Protein AF-A0A078AHK7-F1 (afdb_monomer)

Nearest PDB structures (foldseek):
  8b6l-assembly1_P  TM=5.952E-01  e=1.003E-20  Homo sapiens
  8gtd-assembly1_M  TM=7.020E-01  e=1.991E-01  Dinoroseobacter phage vB_DshS-R4C
  6o4p-assembly2_B  TM=3.119E-01  e=4.989E-03  Homo sapiens
  7yq3-assembly1_E  TM=3.701E-01  e=8.632E-02  Homo sapiens
  7yq5-assembly1_E  TM=2.733E-01  e=2.787E-02  Homo sapiens

Radius of gyration: 47.12 Å; Cα contacts (8 Å, |Δi|>4): 998; chains: 1; bounding box: 111×138×100 Å

Solvent-accessible surface area (backbone atoms only — not comparable to full-atom values): 37721 Å² total; per-residue (Å²): 117,70,72,59,56,56,49,52,53,51,50,53,52,50,55,53,54,62,74,57,66,72,75,64,83,36,43,44,74,68,54,48,52,53,53,44,48,52,25,49,49,54,38,50,54,50,61,72,49,88,62,87,51,56,60,63,45,45,42,46,42,25,31,15,50,52,36,26,45,75,71,74,41,72,73,73,43,69,61,55,43,58,40,46,58,62,49,51,76,62,44,84,79,58,84,79,50,33,57,50,52,34,26,52,43,50,42,32,57,71,49,65,40,76,66,51,76,80,41,46,61,52,55,50,50,51,46,70,36,94,68,46,62,87,50,57,61,33,32,42,28,40,47,50,42,38,73,47,13,63,76,62,77,43,82,59,40,68,69,33,52,52,47,30,50,56,51,47,54,54,48,40,74,74,36,47,40,66,79,67,48,21,29,45,41,100,87,68,46,76,55,45,72,36,61,53,25,54,43,46,50,59,60,42,63,76,34,78,90,41,38,70,58,51,51,61,25,48,57,51,51,58,72,60,41,44,76,46,72,47,98,79,80,78,57,54,30,38,42,56,69,77,90,57,86,77,55,92,97,59,73,61,61,56,56,59,44,34,53,47,51,68,75,29,67,86,74,50,50,71,69,49,50,48,7,36,38,50,41,22,53,53,42,37,76,66,41,90,43,36,59,53,29,27,45,17,51,50,35,32,61,73,43,48,87,49,77,30,80,42,73,64,70,71,58,63,44,49,63,86,42,95,65,52,57,46,36,32,40,34,17,21,48,66,60,45,71,41,85,82,84,85,51,80,46,42,35,43,28,49,72,89,48,97,56,76,71,40,80,46,68,65,49,73,40,80,92,68,28,34,36,39,35,50,66,86,67,57,63,64,42,48,33,36,40,34,42,31,46,84,87,44,76,44,78,44,76,34,32,32,16,31,48,66,37,68,50,38,42,29,35,41,72,40,71,56,87,66,83,68,98,70,66,84,42,76,39,49,63,85,53,49,59,71,87,67,52,75,75,45,26,64,67,24,23,44,34,37,36,35,39,56,33,35,71,73,31,72,92,46,65,64,79,41,37,33,41,37,39,33,42,65,97,52,65,85,83,54,52,39,77,32,69,38,44,77,36,83,91,78,67,26,28,43,27,66,40,50,49,56,83,66,48,76,37,58,44,48,50,22,40,34,33,41,40,38,38,41,95,46,32,71,52,69,45,76,44,62,38,43,61,38,54,35,49,39,92,75,42,50,89,67,39,57,79,74,79,51,51,52,89,76,47,81,72,78,82,79,81,77,82,74,79,78,82,73,75,80,76,64,67,60,59,64,50,52,54,51,50,52,53,50,50,55,51,48,51,51,53,50,48,40,57,72,68,58,57,66,65,88,74,58,44,74,53,45,51,52,32,54,53,49,53,52,50,53,52,49,52,52,52,45,39,70,74,73,44,56,68,68,65,51,52,51,54,49,58,69,45,40,65,57,49,51,53,39,46,51,52,31,56,64,71,49,70,78,66,60,64,70,61,55,52,55,66,67,60,60,82,79,73,89,127

InterPro domains:
  IPR008814 Dolichyl-diphosphooligosaccharide--protein glycosyltransferase subunit Swp1 [PTHR12640] (21-651)

Sequence (673 aa):
MSYFLQKFCIVSLLLGVSLFSLSNAHLSHQNKEALRQLANDQIKQVLSGSFTNLSRDVRVLAEASQALEILGKAGNNGNVCKGLNKVQQKLTQSSADPELLYHLAEINRIYSCDFLSTHSLAIQNYLSGNNAGTSVSELYFGHLLNTDSQKYGFTASEAYNKNVLSTLKKEVSKNFNNNNWAYKGADGKIEGVSVNSIRAVDLLSQQTEYLATLDASFLKLQKQAVTQATSDNEQQYYVLSSTARYQQDVYTNEDLNLAFVRLGQTFLKPEEKRGLRNYFLMRSKGASSAHQLLVSLRGLKTLSDVPNIEHDGEPRISLSSKSQQLKFNILDNFGTPFQGVKTIKVILEQIDEKQSPRDVPSKANADNNQVTVSLQEDKVGKFRVVVELDGLRYNKIITLVDRIQLNTVYWKITQSKTFPDALENSIIHPKQFPNDIKNAQDGNFLHVGVSALFQQSEGGNPQQIYLRLQKKGAADHLSYQAYAKLNVKTGLYHLTFDFTKGMEHLNGEYQVELHASDFRAQRNEVWDLGTLNVWFKQGLEEGNNLGLKDIYQPDKVIVHIFPEIQPERSLFLPLIGLSLITAVFGQYVLYLLGNKANLSKLTFTGTLFILTILLILLIFTAFWIEVKLIPTLWLLLFISPVVFLICQRGLIQADCTIPEYRAQIQGSKKRLE

Secondary structure (DSSP, 8-state):
-HHHHHHHHHHHHHHHHHHT-S--SS--HHHHHHHHHHHHHHHHHHHHS--SSHHHHHHHHHHHHHHHHHTT----HHHHHHHHHHHHHHHTT-TT-HHHHHHHHHHHHHH--THHHHHHHHHHHHHHSS---SSHHHHHHHHHHHHTGGGGT----HHHHHHHHHHHHHHHHHHEETTTTEEBPTTS-B-SS-HHHHHHHHHHHTSHHHHHHHHHHHHHHHTT-EEEEPTTSS-EEEEPPP-S-PPTTS--HHHHHHHHHHHTTTTS-HHHHHHHHHHHHHHHHT--SHHHHHHHHHHHHHTTTS-EEEEES-SEEETTSS--EEEEEEE-TTSSBPS----EEEEEEESSS-PPPEE--EEEETTTTEEEEE----S-EEEEEEEEETTEEEEEEEEEEB-EEEEEEEEEEES-SSPPSS--EEEETTPPPPS--TT-BTT-EEEEEEEEEESSSTT---SEEEEEEEETTS-TTSEEEEE-EEETTTTEEEEEEEHHHHSTT--EEEEEEEEEE-TTBSS-EEEEEEEEEEB-SS--TTB-TTS-BGGGSPPP-----PPP------THHHHHHHHHHHHHHHHHHHHHHHTT--GGG--HHHHHHHHHHHHHHHHHHHHHHT--HHHHHHHHHHHHHHHHHHHHHHHHS-----HHHHHHHHHGGG---

pLDDT: mean 79.76, std 13.99, range [34.81, 96.75]

Mean predicted aligned error: 16.73 Å

Organism: Stylonychia lemnae (NCBI:txid5949)

Foldseek 3Di:
DVVVVVVVVVVVVVVVVVVCVPVALFCPPVNLVVLLVLLVVLLVVLLVDPCPPVLVSLQQNLLSQLLCVLSPDRPDLPSNLVSVVSSLVVVVVPLQQLSSVLSVLSNCLRNVRCSVVVCVVSLQVNQVDLPCDQALNSLLSNLVCLVCVVSSVHHRRPNSPVSSVVSLVVQCVVFADLQQLFGQDPVRDTQGNWPSSLSSLVSLCVPPVCLVSNVNNLVVQQVQWDWDADPVRAAIATFRDTPGDDDPPTDDSLSVLLSSLQSCVPPDDLVNLSNSSSVLSVQCSVPPGSNSNSSSSSSQVSSQVRKDKDWDDDLEAEPPDPFQKIKIATAGNHRHRRPDFDDKWKWKDFPPDPDDIDTFDWDQDNVRSMIITGPPDQAWGWMWIWIATPNDTHTDIGTHAFAKDWAKKFKDKDLDPDADPDGDDMDGPQEADDPEPPDQEASIKMKMWTQMDGPRHPPDDFPWKKKWWAFPPADRVQIWIWTFDQDPVVRTTITMGHSHVTHVLQFHKIFIKMWTDHPRHPDIDIHGNGIYGHHYPVHPPQDDSRPDGVVPPPPDPPPDPDDPDDPDPDPVVVVVVVVVVVVVVVVVVVVCVVVCVPCVPQDPLNVVLVVLVVVLVVLVVVCVPDDDPVVSVVVCVVCVVVNVVSVVVNVVVPPVPPVVVVCVVVVPVPDDD

Structure (mmCIF, N/CA/C/O backbone):
data_AF-A0A078AHK7-F1
#
_entry.id   AF-A0A078AHK7-F1
#
loop_
_atom_site.group_PDB
_atom_site.id
_atom_site.type_symbol
_atom_site.label_atom_id
_atom_site.label_alt_id
_atom_site.label_comp_id
_atom_site.label_asym_id
_atom_site.label_entity_id
_atom_site.label_seq_id
_atom_site.pdbx_PDB_ins_code
_atom_site.Cartn_x
_atom_site.Cartn_y
_atom_site.Cartn_z
_atom_site.occupancy
_atom_site.B_iso_or_equiv
_atom_site.auth_seq_id
_atom_site.auth_comp_id
_atom_site.auth_asym_id
_atom_site.auth_atom_id
_atom_site.pdbx_PDB_model_num
ATOM 1 N N . MET A 1 1 ? 22.838 20.105 14.802 1.00 46.00 1 MET A N 1
ATOM 2 C CA . MET A 1 1 ? 22.229 18.917 15.446 1.00 46.00 1 MET A CA 1
ATOM 3 C C . MET A 1 1 ? 20.723 18.779 15.164 1.00 46.00 1 MET A C 1
ATOM 5 O O . MET A 1 1 ? 20.297 17.669 14.881 1.00 46.00 1 MET A O 1
ATOM 9 N N . SER A 1 2 ? 19.918 19.856 15.123 1.00 59.91 2 SER A N 1
ATOM 10 C CA . SER A 1 2 ? 18.466 19.762 14.824 1.00 59.91 2 SER A CA 1
ATOM 11 C C . SER A 1 2 ? 18.123 19.337 13.385 1.00 59.91 2 SER A C 1
ATOM 13 O O . SER A 1 2 ? 17.134 18.645 13.167 1.00 59.91 2 SER A O 1
ATOM 15 N N . TYR A 1 3 ? 18.981 19.651 12.410 1.00 45.44 3 TYR A N 1
ATOM 16 C CA . TYR A 1 3 ? 18.763 19.291 11.000 1.00 45.44 3 TYR A CA 1
ATOM 17 C C . TYR A 1 3 ? 18.887 17.778 10.723 1.00 45.44 3 TYR A C 1
ATOM 19 O O . TYR A 1 3 ? 18.282 17.254 9.790 1.00 45.44 3 TYR A O 1
ATOM 27 N N . PHE A 1 4 ? 19.652 17.060 11.554 1.00 50.12 4 PHE A N 1
ATOM 28 C CA . PHE A 1 4 ? 19.865 15.616 11.413 1.00 50.12 4 PHE A CA 1
ATOM 29 C C . PHE A 1 4 ? 18.685 14.816 11.994 1.00 50.12 4 PHE A C 1
ATOM 31 O O . PHE A 1 4 ? 18.219 13.866 11.373 1.00 50.12 4 PHE A O 1
ATOM 38 N N . LEU A 1 5 ? 18.126 15.268 13.124 1.00 50.78 5 LEU A N 1
ATOM 39 C CA . LEU A 1 5 ? 16.917 14.696 13.738 1.00 50.78 5 LEU A CA 1
ATOM 40 C C . LEU A 1 5 ? 15.669 14.880 12.862 1.00 50.78 5 LEU A C 1
ATOM 42 O O . LEU A 1 5 ? 14.859 13.964 12.741 1.00 50.78 5 LEU A O 1
ATOM 46 N N . GLN A 1 6 ? 15.542 16.022 12.179 1.00 45.38 6 GLN A N 1
ATOM 47 C CA . GLN A 1 6 ? 14.407 16.285 11.291 1.00 45.38 6 GLN A CA 1
ATOM 48 C C . GLN A 1 6 ? 14.418 15.376 10.050 1.00 45.38 6 GLN A C 1
ATOM 50 O O . GLN A 1 6 ? 13.373 14.863 9.653 1.00 45.38 6 GLN A O 1
ATOM 55 N N . LYS A 1 7 ? 15.600 15.092 9.482 1.00 50.16 7 LYS A N 1
ATOM 56 C CA . LYS A 1 7 ? 15.738 14.128 8.379 1.00 50.16 7 LYS A CA 1
ATOM 57 C C . LYS A 1 7 ? 15.530 12.682 8.832 1.00 50.16 7 LYS A C 1
ATOM 59 O O . LYS A 1 7 ? 14.938 11.911 8.084 1.00 50.16 7 LYS A O 1
ATOM 64 N N . PHE A 1 8 ? 15.927 12.326 10.054 1.00 50.53 8 PHE A N 1
ATOM 65 C CA . PHE A 1 8 ? 15.715 10.976 10.585 1.00 50.53 8 PHE A CA 1
ATOM 66 C C . PHE A 1 8 ? 14.227 10.668 10.833 1.00 50.53 8 PHE A C 1
ATOM 68 O O . PHE A 1 8 ? 13.763 9.578 10.497 1.00 50.53 8 PHE A O 1
ATOM 75 N N . CYS A 1 9 ? 13.447 11.643 11.320 1.00 40.38 9 CYS A N 1
ATOM 76 C CA . CYS A 1 9 ? 11.992 11.501 11.445 1.00 40.38 9 CYS A CA 1
ATOM 77 C C . CYS A 1 9 ? 11.296 11.389 10.082 1.00 40.38 9 CYS A C 1
ATOM 79 O O . CYS A 1 9 ? 10.408 10.558 9.935 1.00 40.38 9 CYS A O 1
ATOM 81 N N . ILE A 1 10 ? 11.720 12.163 9.074 1.00 43.72 10 ILE A N 1
ATOM 82 C CA . ILE A 1 10 ? 11.146 12.102 7.718 1.00 43.72 10 ILE A CA 1
ATOM 83 C C . ILE A 1 10 ? 11.473 10.764 7.038 1.00 43.72 10 ILE A C 1
ATOM 85 O O . ILE A 1 10 ? 10.600 10.173 6.412 1.00 43.72 10 ILE A O 1
ATOM 89 N N . VAL A 1 11 ? 12.691 10.242 7.210 1.00 35.97 11 VAL A N 1
ATOM 90 C CA . VAL A 1 11 ? 13.090 8.932 6.668 1.00 35.97 11 VAL A CA 1
ATOM 91 C C . VAL A 1 11 ? 12.373 7.783 7.387 1.00 35.97 11 VAL A C 1
ATOM 93 O O . VAL A 1 11 ? 11.955 6.838 6.727 1.00 35.97 11 VAL A O 1
ATOM 96 N N . SER A 1 12 ? 12.132 7.886 8.698 1.00 39.62 12 SER A N 1
ATOM 97 C CA . SER A 1 12 ? 11.345 6.893 9.453 1.00 39.62 12 SER A CA 1
ATOM 98 C C . SER A 1 12 ? 9.857 6.919 9.073 1.00 39.62 12 SER A C 1
ATOM 100 O O . SER A 1 12 ? 9.228 5.868 8.977 1.00 39.62 12 SER A O 1
ATOM 102 N N . LEU A 1 13 ? 9.301 8.104 8.786 1.00 36.59 13 LEU A N 1
ATOM 103 C CA . LEU A 1 13 ? 7.940 8.259 8.260 1.00 36.59 13 LEU A CA 1
ATOM 104 C C . LEU A 1 13 ? 7.820 7.716 6.829 1.00 36.59 13 LEU A C 1
ATOM 106 O O . LEU A 1 13 ? 6.851 7.031 6.520 1.00 36.59 13 LEU A O 1
ATOM 110 N N . LEU A 1 14 ? 8.814 7.958 5.970 1.00 35.06 14 LEU A N 1
ATOM 111 C CA . LEU A 1 14 ? 8.830 7.459 4.591 1.00 35.06 14 LEU A CA 1
ATOM 112 C C . LEU A 1 14 ? 9.060 5.941 4.511 1.00 35.06 14 LEU A C 1
ATOM 114 O O . LEU A 1 14 ? 8.435 5.287 3.681 1.00 35.06 14 LEU A O 1
ATOM 118 N N . LEU A 1 15 ? 9.888 5.369 5.394 1.00 35.84 15 LEU A N 1
ATOM 119 C CA . LEU A 1 15 ? 10.065 3.915 5.523 1.00 35.84 15 LEU A CA 1
ATOM 120 C C . LEU A 1 15 ? 8.837 3.230 6.139 1.00 35.84 15 LEU A C 1
ATOM 122 O O . LEU A 1 15 ? 8.511 2.109 5.759 1.00 35.84 15 LEU A O 1
ATOM 126 N N . GLY A 1 16 ? 8.120 3.910 7.040 1.00 36.78 16 GLY A N 1
ATOM 127 C CA . GLY A 1 16 ? 6.820 3.448 7.523 1.00 36.78 16 GLY A CA 1
ATOM 128 C C . GLY A 1 16 ? 5.789 3.400 6.395 1.00 36.78 16 GLY A C 1
ATOM 129 O O . GLY A 1 16 ? 5.141 2.381 6.199 1.00 36.78 16 GLY A O 1
ATOM 130 N N . VAL A 1 17 ? 5.680 4.463 5.595 1.00 39.03 17 VAL A N 1
ATOM 131 C CA . VAL A 1 17 ? 4.686 4.555 4.510 1.00 39.03 17 VAL A CA 1
ATOM 132 C C . VAL A 1 17 ? 4.982 3.589 3.352 1.00 39.03 17 VAL A C 1
ATOM 134 O O . VAL A 1 17 ? 4.042 3.041 2.775 1.00 39.03 17 VAL A O 1
ATOM 137 N N . SER A 1 18 ? 6.249 3.303 3.031 1.00 35.88 18 SER A N 1
ATOM 138 C CA . SER A 1 18 ? 6.583 2.368 1.945 1.00 35.88 18 SER A CA 1
ATOM 139 C C . SER A 1 18 ? 6.294 0.901 2.293 1.00 35.88 18 SER A C 1
ATOM 141 O O . SER A 1 18 ? 5.859 0.155 1.414 1.00 35.88 18 SER A O 1
ATOM 143 N N . LEU A 1 19 ? 6.415 0.498 3.566 1.00 37.03 19 LEU A N 1
ATOM 144 C CA . LEU A 1 19 ? 6.068 -0.856 4.030 1.00 37.03 19 LEU A CA 1
ATOM 145 C C . LEU A 1 19 ? 4.551 -1.125 4.090 1.00 37.03 19 LEU A C 1
ATOM 147 O O . LEU A 1 19 ? 4.145 -2.285 4.098 1.00 37.03 19 LEU A O 1
ATOM 151 N N . PHE A 1 20 ? 3.705 -0.088 4.065 1.00 43.78 20 PHE A N 1
ATOM 152 C CA . PHE A 1 20 ? 2.238 -0.226 4.051 1.00 43.78 20 PHE A CA 1
ATOM 153 C C . PHE A 1 20 ? 1.599 -0.066 2.659 1.00 43.78 20 PHE A C 1
ATOM 155 O O . PHE A 1 20 ? 0.372 -0.076 2.547 1.00 43.78 20 PHE A O 1
ATOM 162 N N . SER A 1 21 ? 2.402 0.055 1.597 1.00 36.19 21 SER A N 1
ATOM 163 C CA . SER A 1 21 ? 1.922 0.362 0.238 1.00 36.19 21 SER A CA 1
ATOM 164 C C . SER A 1 21 ? 1.277 -0.812 -0.518 1.00 36.19 21 SER A C 1
ATOM 166 O O . SER A 1 21 ? 0.655 -0.602 -1.555 1.00 36.19 21 SER A O 1
ATOM 168 N N . LEU A 1 22 ? 1.321 -2.033 0.021 1.00 45.00 22 LEU A N 1
ATOM 169 C CA . LEU A 1 22 ? 0.454 -3.123 -0.432 1.00 45.00 22 LEU A CA 1
ATOM 170 C C . LEU A 1 22 ? -0.768 -3.152 0.484 1.00 45.00 22 LEU A C 1
ATOM 172 O O . LEU A 1 22 ? -0.749 -3.711 1.584 1.00 45.00 22 LEU A O 1
ATOM 176 N N . SER A 1 23 ? -1.833 -2.476 0.054 1.00 51.78 23 SER A N 1
ATOM 177 C CA . SER A 1 23 ? -3.109 -2.389 0.759 1.00 51.78 23 SER A CA 1
ATOM 178 C C . SER A 1 23 ? -3.843 -3.735 0.729 1.00 51.78 23 SER A C 1
ATOM 180 O O . SER A 1 23 ? -4.924 -3.867 0.162 1.00 51.78 23 SER A O 1
ATOM 182 N N . ASN A 1 24 ? -3.280 -4.757 1.384 1.00 58.44 24 ASN A N 1
ATOM 183 C CA . ASN A 1 24 ? -3.967 -6.028 1.582 1.00 58.44 24 ASN A CA 1
ATOM 184 C C . ASN A 1 24 ? -5.318 -5.725 2.230 1.00 58.44 24 ASN A C 1
ATOM 186 O O . ASN A 1 24 ? -5.370 -5.067 3.277 1.00 58.44 24 ASN A O 1
ATOM 190 N N . ALA A 1 25 ? -6.388 -6.179 1.578 1.00 66.31 25 ALA A N 1
ATOM 191 C CA . ALA A 1 25 ? -7.777 -5.897 1.930 1.00 66.31 25 ALA A CA 1
ATOM 192 C C . ALA A 1 25 ? -8.294 -6.727 3.130 1.00 66.31 25 ALA A C 1
ATOM 194 O O . ALA A 1 25 ? -9.482 -6.713 3.441 1.00 66.31 25 ALA A O 1
ATOM 195 N N . HIS A 1 26 ? -7.386 -7.403 3.839 1.00 78.94 26 HIS A N 1
ATOM 196 C CA . HIS A 1 26 ? -7.606 -8.086 5.111 1.00 78.94 26 HIS A CA 1
ATOM 197 C C . HIS A 1 26 ? -6.414 -7.836 6.059 1.00 78.94 26 HIS A C 1
ATOM 199 O O . HIS A 1 26 ? -5.350 -7.343 5.657 1.00 78.94 26 HIS A O 1
ATOM 205 N N . LEU A 1 27 ? -6.567 -8.184 7.339 1.00 84.19 27 LEU A N 1
ATOM 206 C CA . LEU A 1 27 ? -5.464 -8.170 8.300 1.00 84.19 27 LEU A CA 1
ATOM 207 C C . LEU A 1 27 ? -4.539 -9.374 8.072 1.00 84.19 27 LEU A C 1
ATOM 209 O O . LEU A 1 27 ? -4.753 -10.443 8.644 1.00 84.19 27 LEU A O 1
ATOM 213 N N . SER A 1 28 ? -3.505 -9.188 7.243 1.00 83.31 28 SER A N 1
ATOM 214 C CA . SER A 1 28 ? -2.440 -10.182 7.039 1.00 83.31 28 SER A CA 1
ATOM 215 C C . SER A 1 28 ? -1.798 -10.610 8.365 1.00 83.31 28 SER A C 1
ATOM 217 O O . SER A 1 28 ? -1.856 -9.886 9.361 1.00 83.31 28 SER A O 1
ATOM 219 N N . HIS A 1 29 ? -1.129 -11.767 8.387 1.00 83.88 29 HIS A N 1
ATOM 220 C CA . HIS A 1 29 ? -0.442 -12.251 9.590 1.00 83.88 29 HIS A CA 1
ATOM 221 C C . HIS A 1 29 ? 0.537 -11.211 10.173 1.00 83.88 29 HIS A C 1
ATOM 223 O O . HIS A 1 29 ? 0.546 -10.979 11.381 1.00 83.88 29 HIS A O 1
ATOM 229 N N . GLN A 1 30 ? 1.312 -10.537 9.315 1.00 80.19 30 GLN A N 1
ATOM 230 C CA . GLN A 1 30 ? 2.226 -9.463 9.724 1.00 80.19 30 GLN A CA 1
ATOM 231 C C . GLN A 1 30 ? 1.477 -8.272 10.334 1.00 80.19 30 GLN A C 1
ATOM 233 O O . GLN A 1 30 ? 1.859 -7.794 11.400 1.00 80.19 30 GLN A O 1
ATOM 238 N N . ASN A 1 31 ? 0.372 -7.844 9.712 1.00 86.75 31 ASN A N 1
ATOM 239 C CA . ASN A 1 31 ? -0.456 -6.763 10.244 1.00 86.75 31 ASN A CA 1
ATOM 240 C C . ASN A 1 31 ? -1.034 -7.142 11.611 1.00 86.75 31 ASN A C 1
ATOM 242 O O . ASN A 1 31 ? -0.950 -6.356 12.547 1.00 86.75 31 ASN A O 1
ATOM 246 N N . LYS A 1 32 ? -1.559 -8.364 11.770 1.00 90.12 32 LYS A N 1
ATOM 247 C CA . LYS A 1 32 ? -2.063 -8.839 13.066 1.00 90.12 32 LYS A CA 1
ATOM 248 C C . LYS A 1 32 ? -0.989 -8.804 14.145 1.00 90.12 32 LYS A C 1
ATOM 250 O O . LYS A 1 32 ? -1.291 -8.395 15.260 1.00 90.12 32 LYS A O 1
ATOM 255 N N . GLU A 1 33 ? 0.241 -9.217 13.842 1.00 90.38 33 GLU A N 1
ATOM 256 C CA . GLU A 1 33 ? 1.323 -9.201 14.831 1.00 90.38 33 GLU A CA 1
ATOM 257 C C . GLU A 1 33 ? 1.751 -7.775 15.199 1.00 90.38 33 GLU A C 1
ATOM 259 O O . GLU A 1 33 ? 1.933 -7.495 16.381 1.00 90.38 33 GLU A O 1
ATOM 264 N N . ALA A 1 34 ? 1.795 -6.847 14.239 1.00 89.25 34 ALA A N 1
ATOM 265 C CA . ALA A 1 34 ? 2.030 -5.430 14.522 1.00 89.25 34 ALA A CA 1
ATOM 266 C C . ALA A 1 34 ? 0.927 -4.824 15.415 1.00 89.25 34 ALA A C 1
ATOM 268 O O . ALA A 1 34 ? 1.222 -4.123 16.382 1.00 89.25 34 ALA A O 1
ATOM 269 N N . LEU A 1 35 ? -0.345 -5.145 15.151 1.00 92.31 35 LEU A N 1
ATOM 270 C CA . LEU A 1 35 ? -1.471 -4.685 15.974 1.00 92.31 35 LEU A CA 1
ATOM 271 C C . LEU A 1 35 ? -1.477 -5.322 17.371 1.00 92.31 35 LEU A C 1
ATOM 273 O O . LEU A 1 35 ? -1.777 -4.650 18.358 1.00 92.31 35 LEU A O 1
ATOM 277 N N . ARG A 1 36 ? -1.096 -6.601 17.480 1.00 93.81 36 ARG A N 1
ATOM 278 C CA . ARG A 1 36 ? -0.884 -7.270 18.773 1.00 93.81 36 ARG A CA 1
ATOM 279 C C . ARG A 1 36 ? 0.238 -6.598 19.556 1.00 93.81 36 ARG A C 1
ATOM 281 O O . ARG A 1 36 ? 0.095 -6.391 20.757 1.00 93.81 36 ARG A O 1
ATOM 288 N N . GLN A 1 37 ? 1.337 -6.247 18.891 1.00 92.62 37 GLN A N 1
ATOM 289 C CA . GLN A 1 37 ? 2.452 -5.540 19.510 1.00 92.62 37 GLN A CA 1
ATOM 290 C C . GLN A 1 37 ? 2.010 -4.171 20.039 1.00 92.62 37 GLN A C 1
ATOM 292 O O . GLN A 1 37 ? 2.253 -3.878 21.206 1.00 92.62 37 GLN A O 1
ATOM 297 N N . LEU A 1 38 ? 1.265 -3.396 19.242 1.00 92.19 38 LEU A N 1
ATOM 298 C CA . LEU A 1 38 ? 0.685 -2.121 19.672 1.00 92.19 38 LEU A CA 1
ATOM 299 C C . LEU A 1 38 ? -0.179 -2.282 20.933 1.00 92.19 38 LEU A C 1
ATOM 301 O O . LEU A 1 38 ? 0.014 -1.556 21.907 1.00 92.19 38 LEU A O 1
ATOM 305 N N . ALA A 1 39 ? -1.101 -3.249 20.949 1.00 93.50 39 ALA A N 1
ATOM 306 C CA . ALA A 1 39 ? -1.953 -3.501 22.112 1.00 93.50 39 ALA A CA 1
ATOM 307 C C . ALA A 1 39 ? -1.142 -3.937 23.349 1.00 93.50 39 ALA A C 1
ATOM 309 O O . ALA A 1 39 ? -1.374 -3.443 24.453 1.00 93.50 39 ALA A O 1
ATOM 310 N N . ASN A 1 40 ? -0.144 -4.807 23.170 1.00 93.25 40 ASN A N 1
ATOM 311 C CA . ASN A 1 40 ? 0.763 -5.220 24.243 1.00 93.25 40 ASN A CA 1
ATOM 312 C C . ASN A 1 40 ? 1.574 -4.047 24.807 1.00 93.25 40 ASN A C 1
ATOM 314 O O . ASN A 1 40 ? 1.790 -3.981 26.017 1.00 93.25 40 ASN A O 1
ATOM 318 N N . ASP A 1 41 ? 2.025 -3.127 23.960 1.00 92.88 41 ASP A N 1
ATOM 319 C CA . ASP A 1 41 ? 2.806 -1.971 24.391 1.00 92.88 41 ASP A CA 1
ATOM 320 C C . ASP A 1 41 ? 1.942 -0.963 25.160 1.00 92.88 41 ASP A C 1
ATOM 322 O O . ASP A 1 41 ? 2.387 -0.458 26.191 1.00 92.88 41 ASP A O 1
ATOM 326 N N . GLN A 1 42 ? 0.676 -0.768 24.764 1.00 93.00 42 GLN A N 1
ATOM 327 C CA . GLN A 1 42 ? -0.299 0.004 25.551 1.00 93.00 42 GLN A CA 1
ATOM 328 C C . GLN A 1 42 ? -0.528 -0.622 26.938 1.00 93.00 42 GLN A C 1
ATOM 330 O O . GLN A 1 42 ? -0.499 0.082 27.948 1.00 93.00 42 GLN A O 1
ATOM 335 N N . ILE A 1 43 ? -0.678 -1.952 27.014 1.00 93.25 43 ILE A N 1
ATOM 336 C CA . ILE A 1 43 ? -0.792 -2.671 28.293 1.00 93.25 43 ILE A CA 1
ATOM 337 C C . ILE A 1 43 ? 0.462 -2.450 29.145 1.00 93.25 43 ILE A C 1
ATOM 339 O O . ILE A 1 43 ? 0.354 -2.051 30.302 1.00 93.25 43 ILE A O 1
ATOM 343 N N . LYS A 1 44 ? 1.663 -2.661 28.591 1.00 92.06 44 LYS A N 1
ATOM 344 C CA . LYS A 1 44 ? 2.927 -2.461 29.323 1.00 92.06 44 LYS A CA 1
ATOM 345 C C . LYS A 1 44 ? 3.070 -1.032 29.836 1.00 92.06 44 LYS A C 1
ATOM 347 O O . LYS A 1 44 ? 3.477 -0.850 30.981 1.00 92.06 44 LYS A O 1
ATOM 352 N N . GLN A 1 45 ? 2.722 -0.041 29.016 1.00 92.38 45 GLN A N 1
ATOM 353 C CA . GLN A 1 45 ? 2.777 1.368 29.390 1.00 92.38 45 GLN A CA 1
ATOM 354 C C . GLN A 1 45 ? 1.908 1.636 30.623 1.00 92.38 45 GLN A C 1
ATOM 356 O O . GLN A 1 45 ? 2.417 2.164 31.612 1.00 92.38 45 GLN A O 1
ATOM 361 N N . VAL A 1 46 ? 0.644 1.196 30.607 1.00 91.69 46 VAL A N 1
ATOM 362 C CA . VAL A 1 46 ? -0.271 1.337 31.751 1.00 91.69 46 VAL A CA 1
ATOM 363 C C . VAL A 1 46 ? 0.263 0.602 32.983 1.00 91.69 46 VAL A C 1
ATOM 365 O O . VAL A 1 46 ? 0.348 1.185 34.060 1.00 91.69 46 VAL A O 1
ATOM 368 N N . LEU A 1 47 ? 0.692 -0.655 32.829 1.00 90.88 47 LEU A N 1
ATOM 369 C CA . LEU A 1 47 ? 1.187 -1.480 33.938 1.00 90.88 47 LEU A CA 1
ATOM 370 C C . LEU A 1 47 ? 2.481 -0.949 34.579 1.00 90.88 47 LEU A C 1
ATOM 372 O O . LEU A 1 47 ? 2.735 -1.213 35.757 1.00 90.88 47 LEU A O 1
ATOM 376 N N . SER A 1 48 ? 3.304 -0.230 33.811 1.00 89.00 48 SER A N 1
ATOM 377 C CA . SER A 1 48 ? 4.526 0.425 34.297 1.00 89.00 48 SER A CA 1
ATOM 378 C C . SER A 1 48 ? 4.268 1.765 34.997 1.00 89.00 48 SER A C 1
ATOM 380 O O . SER A 1 48 ? 5.137 2.253 35.720 1.00 89.00 48 SER A O 1
ATOM 382 N N . GLY A 1 49 ? 3.086 2.354 34.795 1.00 87.62 49 GLY A N 1
ATOM 383 C CA . GLY A 1 49 ? 2.697 3.639 35.362 1.00 87.62 49 GLY A CA 1
ATOM 384 C C . GLY A 1 49 ? 2.286 3.574 36.836 1.00 87.62 49 GLY A C 1
ATOM 385 O O . GLY A 1 49 ? 2.186 2.517 37.459 1.00 87.62 49 GLY A O 1
ATOM 386 N N . SER A 1 50 ? 2.016 4.747 37.411 1.00 81.12 50 SER A N 1
ATOM 387 C CA . SER A 1 50 ? 1.597 4.916 38.811 1.00 81.12 50 SER A CA 1
ATOM 388 C C . SER A 1 50 ? 0.078 4.831 39.030 1.00 81.12 50 SER A C 1
ATOM 390 O O . SER A 1 50 ? -0.387 5.025 40.159 1.00 81.12 50 SER A O 1
ATOM 392 N N . PHE A 1 51 ? -0.700 4.529 37.983 1.00 84.44 51 PHE A N 1
ATOM 393 C CA . PHE A 1 51 ? -2.167 4.517 37.982 1.00 84.44 51 PHE A CA 1
ATOM 394 C C . PHE A 1 51 ? -2.774 5.805 38.566 1.00 84.44 51 PHE A C 1
ATOM 396 O O . PHE A 1 51 ? -3.500 5.758 39.565 1.00 84.44 51 PHE A O 1
ATOM 403 N N . THR A 1 52 ? -2.381 6.973 38.049 1.00 82.44 52 THR A N 1
ATOM 404 C CA . THR A 1 52 ? -2.846 8.281 38.556 1.00 82.44 52 THR A CA 1
ATOM 405 C C . THR A 1 52 ? -4.273 8.599 38.132 1.00 82.44 52 THR A C 1
ATOM 407 O O . THR A 1 52 ? -4.963 9.303 38.863 1.00 82.44 52 THR A O 1
ATOM 410 N N . ASN A 1 53 ? -4.739 8.057 37.003 1.00 88.75 53 ASN A N 1
ATOM 411 C CA . ASN A 1 53 ? -6.129 8.148 36.571 1.00 88.75 53 ASN A CA 1
ATOM 412 C C . ASN A 1 53 ? -6.692 6.735 36.397 1.00 88.75 53 ASN A C 1
ATOM 414 O O . ASN A 1 53 ? -6.684 6.169 35.306 1.00 88.75 53 ASN A O 1
ATOM 418 N N . LEU A 1 54 ? -7.179 6.182 37.508 1.00 89.00 54 LEU A N 1
ATOM 419 C CA . LEU A 1 54 ? -7.620 4.794 37.611 1.00 89.00 54 LEU A CA 1
ATOM 420 C C . LEU A 1 54 ? -8.627 4.395 36.524 1.00 89.00 54 LEU A C 1
ATOM 422 O O . LEU A 1 54 ? -8.444 3.365 35.883 1.00 89.00 54 LEU A O 1
ATOM 426 N N . SER A 1 55 ? -9.657 5.217 36.298 1.00 89.00 55 SER A N 1
ATOM 427 C CA . SER A 1 55 ? -10.702 4.947 35.301 1.00 89.00 55 SER A CA 1
ATOM 428 C C . SER A 1 55 ? -10.120 4.888 33.885 1.00 89.00 55 SER A C 1
ATOM 430 O O . SER A 1 55 ? -10.313 3.905 33.167 1.00 89.00 55 SER A O 1
ATOM 432 N N . ARG A 1 56 ? -9.294 5.877 33.511 1.00 90.88 56 ARG A N 1
ATOM 433 C CA . ARG A 1 56 ? -8.621 5.898 32.205 1.00 90.88 56 ARG A CA 1
ATOM 434 C C . ARG A 1 56 ? -7.687 4.703 32.018 1.00 90.88 56 ARG A C 1
ATOM 436 O O . ARG A 1 56 ? -7.704 4.083 30.958 1.00 90.88 56 ARG A O 1
ATOM 443 N N . ASP A 1 57 ? -6.870 4.402 33.019 1.00 91.94 57 ASP A N 1
ATOM 444 C CA . ASP A 1 57 ? -5.851 3.357 32.940 1.00 91.94 57 ASP A CA 1
ATOM 445 C C . ASP A 1 57 ? -6.492 1.967 32.830 1.00 91.94 57 ASP A C 1
ATOM 447 O O . ASP A 1 57 ? -6.107 1.169 31.974 1.00 91.94 57 ASP A O 1
ATOM 451 N N . VAL A 1 58 ? -7.531 1.696 33.629 1.00 91.94 58 VAL A N 1
ATOM 452 C CA . VAL A 1 58 ? -8.299 0.444 33.560 1.00 91.94 58 VAL A CA 1
ATOM 453 C C . VAL A 1 58 ? -9.043 0.322 32.230 1.00 91.94 58 VAL A C 1
ATOM 455 O O . VAL A 1 58 ? -9.035 -0.758 31.637 1.00 91.94 58 VAL A O 1
ATOM 458 N N . ARG A 1 59 ? -9.614 1.416 31.708 1.00 93.19 59 ARG A N 1
ATOM 459 C CA . ARG A 1 59 ? -10.229 1.427 30.375 1.00 93.19 59 ARG A CA 1
ATOM 460 C C . ARG A 1 59 ? -9.230 1.050 29.285 1.00 93.19 59 ARG A C 1
ATOM 462 O O . ARG A 1 59 ? -9.502 0.129 28.523 1.00 93.19 59 ARG A O 1
ATOM 469 N N . VAL A 1 60 ? -8.062 1.699 29.232 1.00 93.31 60 VAL A N 1
ATOM 470 C CA . VAL A 1 60 ? -7.022 1.383 28.230 1.00 93.31 60 VAL A CA 1
ATOM 471 C C . VAL A 1 60 ? -6.591 -0.082 28.336 1.00 93.31 60 VAL A C 1
ATOM 473 O O . VAL A 1 60 ? -6.440 -0.753 27.313 1.00 93.31 60 VAL A O 1
ATOM 476 N N . LEU A 1 61 ? -6.442 -0.599 29.560 1.00 93.31 61 LEU A N 1
ATOM 477 C CA . LEU A 1 61 ? -6.091 -1.998 29.804 1.00 93.31 61 LEU A CA 1
ATOM 478 C C . LEU A 1 61 ? -7.163 -2.957 29.260 1.00 93.31 61 LEU A C 1
ATOM 480 O O . LEU A 1 61 ? -6.828 -3.924 28.573 1.00 93.31 61 LEU A O 1
ATOM 484 N N . ALA A 1 62 ? -8.442 -2.683 29.533 1.00 94.06 62 ALA A N 1
ATOM 485 C CA . ALA A 1 62 ? -9.565 -3.478 29.045 1.00 94.06 62 ALA A CA 1
ATOM 486 C C . ALA A 1 62 ? -9.667 -3.431 27.516 1.00 94.06 62 ALA A C 1
ATOM 488 O O . ALA A 1 62 ? -9.801 -4.471 26.872 1.00 94.06 62 ALA A O 1
ATOM 489 N N . GLU A 1 63 ? -9.542 -2.244 26.921 1.00 94.69 63 GLU A N 1
ATOM 490 C CA . GLU A 1 63 ? -9.664 -2.057 25.477 1.00 94.69 63 GLU A CA 1
ATOM 491 C C . GLU A 1 63 ? -8.547 -2.759 24.702 1.00 94.69 63 GLU A C 1
ATOM 493 O O . GLU A 1 63 ? -8.813 -3.478 23.736 1.00 94.69 63 GLU A O 1
ATOM 498 N N . ALA A 1 64 ? -7.299 -2.613 25.158 1.00 94.25 64 ALA A N 1
ATOM 499 C CA . ALA A 1 64 ? -6.155 -3.293 24.559 1.00 94.25 64 ALA A CA 1
ATOM 500 C C . ALA A 1 64 ? -6.279 -4.820 24.684 1.00 94.25 64 ALA A C 1
ATOM 502 O O . ALA A 1 64 ? -5.942 -5.554 23.756 1.00 94.25 64 ALA A O 1
ATOM 503 N N . SER A 1 65 ? -6.816 -5.304 25.805 1.00 95.06 65 SER A N 1
ATOM 504 C CA . SER A 1 65 ? -7.014 -6.737 26.044 1.00 95.06 65 SER A CA 1
ATOM 505 C C . SER A 1 65 ? -8.104 -7.331 25.154 1.00 95.06 65 SER A C 1
ATOM 507 O O . SER A 1 65 ? -7.915 -8.403 24.585 1.00 95.06 65 SER A O 1
ATOM 509 N N . GLN A 1 66 ? -9.213 -6.619 24.958 1.00 94.94 66 GLN A N 1
ATOM 510 C CA . GLN A 1 66 ? -10.254 -7.037 24.016 1.00 94.94 66 GLN A CA 1
ATOM 511 C C . GLN A 1 66 ? -9.761 -7.001 22.565 1.00 94.94 66 GLN A C 1
ATOM 513 O O . GLN A 1 66 ? -10.107 -7.874 21.771 1.00 94.94 66 GLN A O 1
ATOM 518 N N . ALA A 1 67 ? -8.924 -6.022 22.203 1.00 95.06 67 ALA A N 1
ATOM 519 C CA . ALA A 1 67 ? -8.295 -5.987 20.885 1.00 95.06 67 ALA A CA 1
ATOM 520 C C . ALA A 1 67 ? -7.413 -7.229 20.653 1.00 95.06 67 ALA A C 1
ATOM 522 O O . ALA A 1 67 ? -7.495 -7.855 19.596 1.00 95.06 67 ALA A O 1
ATOM 523 N N . LEU A 1 68 ? -6.620 -7.626 21.655 1.00 94.38 68 LEU A N 1
ATOM 524 C CA . LEU A 1 68 ? -5.808 -8.847 21.631 1.00 94.38 68 LEU A CA 1
ATOM 525 C C . LEU A 1 68 ? -6.658 -10.120 21.478 1.00 94.38 68 LEU A C 1
ATOM 527 O O . LEU A 1 68 ? -6.343 -10.974 20.643 1.00 94.38 68 LEU A O 1
ATOM 531 N N . GLU A 1 69 ? -7.768 -10.210 22.212 1.00 94.38 69 GLU A N 1
ATOM 532 C CA . GLU A 1 69 ? -8.723 -11.315 22.099 1.00 94.38 69 GLU A CA 1
ATOM 533 C C . GLU A 1 69 ? -9.313 -11.420 20.684 1.00 94.38 69 GLU A C 1
ATOM 535 O O . GLU A 1 69 ? -9.295 -12.501 20.096 1.00 94.38 69 GLU A O 1
ATOM 540 N N . ILE A 1 70 ? -9.763 -10.304 20.090 1.00 94.31 70 ILE A N 1
ATOM 541 C CA . ILE A 1 70 ? -10.274 -10.289 18.705 1.00 94.31 70 ILE A CA 1
ATOM 542 C C . ILE A 1 70 ? -9.186 -10.726 17.714 1.00 94.31 70 ILE A C 1
ATOM 544 O O . ILE A 1 70 ? -9.470 -11.423 16.741 1.00 94.31 70 ILE A O 1
ATOM 548 N N . LEU A 1 71 ? -7.929 -10.361 17.968 1.00 92.75 71 LEU A N 1
ATOM 549 C CA . LEU A 1 71 ? -6.783 -10.783 17.162 1.00 92.75 71 LEU A CA 1
ATOM 550 C C . LEU A 1 71 ? -6.345 -12.235 17.436 1.00 92.75 71 LEU A C 1
ATOM 552 O O . LEU A 1 71 ? -5.368 -12.684 16.831 1.00 92.75 71 LEU A O 1
ATOM 556 N N . GLY A 1 72 ? -7.030 -12.982 18.308 1.00 89.19 72 GLY A N 1
ATOM 557 C CA . GLY A 1 72 ? -6.788 -14.405 18.562 1.00 89.19 72 GLY A CA 1
ATOM 558 C C . GLY A 1 72 ? -5.574 -14.713 19.445 1.00 89.19 72 GLY A C 1
ATOM 559 O O . GLY A 1 72 ? -4.998 -15.791 19.321 1.00 89.19 72 GLY A O 1
ATOM 560 N N . LYS A 1 73 ? -5.141 -13.783 20.305 1.00 80.94 73 LYS A N 1
ATOM 561 C CA . LYS A 1 73 ? -4.160 -14.051 21.373 1.00 80.94 73 LYS A CA 1
ATOM 562 C C . LYS A 1 73 ? -4.643 -13.391 22.661 1.00 80.94 73 LYS A C 1
ATOM 564 O O . LYS A 1 73 ? -4.647 -12.173 22.727 1.00 80.94 73 LYS A O 1
ATOM 569 N N . ALA A 1 74 ? -4.963 -14.149 23.706 1.00 70.81 74 ALA A N 1
ATOM 570 C CA . ALA A 1 74 ? -4.985 -13.566 25.048 1.00 70.81 74 ALA A CA 1
ATOM 571 C C . ALA A 1 74 ? -3.531 -13.233 25.447 1.00 70.81 74 ALA A C 1
ATOM 573 O O . ALA A 1 74 ? -2.626 -14.036 25.207 1.00 70.81 74 ALA A O 1
ATOM 574 N N . GLY A 1 75 ? -3.272 -12.027 25.962 1.00 65.62 75 GLY A N 1
ATOM 575 C CA . GLY A 1 75 ? -1.936 -11.627 26.428 1.00 65.62 75 GLY A CA 1
ATOM 576 C C . GLY A 1 75 ? -1.432 -12.485 27.602 1.00 65.62 75 GLY A C 1
ATOM 577 O O . GLY A 1 75 ? -2.121 -13.375 28.081 1.00 65.62 75 GLY A O 1
ATOM 578 N N . ASN A 1 76 ? -0.225 -12.220 28.113 1.00 73.62 76 ASN A N 1
ATOM 579 C CA . ASN A 1 76 ? 0.306 -12.949 29.274 1.00 73.62 76 ASN A CA 1
ATOM 580 C C . ASN A 1 76 ? -0.465 -12.590 30.565 1.00 73.62 76 ASN A C 1
ATOM 582 O O . ASN A 1 76 ? -0.208 -11.540 31.165 1.00 73.62 76 ASN A O 1
ATOM 586 N N . ASN A 1 77 ? -1.353 -13.490 31.009 1.00 77.12 77 ASN A N 1
ATOM 587 C CA . ASN A 1 77 ? -2.218 -13.331 32.187 1.00 77.12 77 ASN A CA 1
ATOM 588 C C . ASN A 1 77 ? -1.447 -12.879 33.442 1.00 77.12 77 ASN A C 1
ATOM 590 O O . ASN A 1 77 ? -1.925 -12.036 34.200 1.00 77.12 77 ASN A O 1
ATOM 594 N N . GLY A 1 78 ? -0.223 -13.381 33.651 1.00 82.62 78 GLY A N 1
ATOM 595 C CA . GLY A 1 78 ? 0.525 -13.164 34.892 1.00 82.62 78 GLY A CA 1
ATOM 596 C C . GLY A 1 78 ? 0.896 -11.702 35.161 1.00 82.62 78 GLY A C 1
ATOM 597 O O . GLY A 1 78 ? 0.847 -11.256 36.307 1.00 82.62 78 GLY A O 1
ATOM 598 N N . ASN A 1 79 ? 1.243 -10.933 34.126 1.00 85.00 79 ASN A N 1
ATOM 599 C CA . ASN A 1 79 ? 1.631 -9.528 34.298 1.00 85.00 79 ASN A CA 1
ATOM 600 C C . ASN A 1 79 ? 0.415 -8.620 34.490 1.00 85.00 79 ASN A C 1
ATOM 602 O O . ASN A 1 79 ? 0.456 -7.717 35.327 1.00 85.00 79 ASN A O 1
ATOM 606 N N . VAL A 1 80 ? -0.666 -8.885 33.751 1.00 88.12 80 VAL A N 1
ATOM 607 C CA . VAL A 1 80 ? -1.912 -8.117 33.853 1.00 88.12 80 VAL A CA 1
ATOM 608 C C . VAL A 1 80 ? -2.533 -8.299 35.236 1.00 88.12 80 VAL A C 1
ATOM 610 O O . VAL A 1 80 ? -2.793 -7.305 35.912 1.00 88.12 80 VAL A O 1
ATOM 613 N N . CYS A 1 81 ? -2.664 -9.540 35.720 1.00 89.00 81 CYS A N 1
ATOM 614 C CA . CYS A 1 81 ? -3.229 -9.795 37.048 1.00 89.00 81 CYS A CA 1
ATOM 615 C C . CYS A 1 81 ? -2.357 -9.215 38.180 1.00 89.00 81 CYS A C 1
ATOM 617 O O . CYS A 1 81 ? -2.881 -8.598 39.105 1.00 89.00 81 CYS A O 1
ATOM 619 N N . LYS A 1 82 ? -1.017 -9.307 38.095 1.00 86.69 82 LYS A N 1
ATOM 620 C CA . LYS A 1 82 ? -0.115 -8.650 39.069 1.00 86.69 82 LYS A CA 1
ATOM 621 C C . LYS A 1 82 ? -0.267 -7.128 39.077 1.00 86.69 82 LYS A C 1
ATOM 623 O O . LYS A 1 82 ? -0.202 -6.509 40.137 1.00 86.69 82 LYS A O 1
ATOM 628 N N . GLY A 1 83 ? -0.445 -6.524 37.904 1.00 84.44 83 GLY A N 1
ATOM 629 C CA . GLY A 1 83 ? -0.722 -5.098 37.764 1.00 84.44 83 GLY A CA 1
ATOM 630 C C . GLY A 1 83 ? -2.042 -4.687 38.410 1.00 84.44 83 GLY A C 1
ATOM 631 O O . GLY A 1 83 ? -2.083 -3.713 39.160 1.00 84.44 83 GLY A O 1
ATOM 632 N N . LEU A 1 84 ? -3.095 -5.478 38.190 1.00 83.50 84 LEU A N 1
ATOM 633 C CA . LEU A 1 84 ? -4.411 -5.260 38.790 1.00 83.50 84 LEU A CA 1
ATOM 634 C C . LEU A 1 84 ? -4.398 -5.344 40.321 1.00 83.50 84 LEU A C 1
ATOM 636 O O . LEU A 1 84 ? -5.118 -4.589 40.965 1.00 83.50 84 LEU A O 1
ATOM 640 N N . ASN A 1 85 ? -3.530 -6.154 40.931 1.00 82.31 85 ASN A N 1
ATOM 641 C CA . ASN A 1 85 ? -3.394 -6.171 42.395 1.00 82.31 85 ASN A CA 1
ATOM 642 C C . ASN A 1 85 ? -2.924 -4.816 42.965 1.00 82.31 85 ASN A C 1
ATOM 644 O O . ASN A 1 85 ? -3.268 -4.465 44.092 1.00 82.31 85 ASN A O 1
ATOM 648 N N . LYS A 1 86 ? -2.176 -4.009 42.193 1.00 81.00 86 LYS A N 1
ATOM 649 C CA . LYS A 1 86 ? -1.824 -2.631 42.593 1.00 81.00 86 LYS A CA 1
ATOM 650 C C . LYS A 1 86 ? -3.024 -1.686 42.491 1.00 81.00 86 LYS A C 1
ATOM 652 O O . LYS A 1 86 ? -3.177 -0.785 43.311 1.00 81.00 86 LYS A O 1
ATOM 657 N N . VAL A 1 87 ? -3.877 -1.907 41.492 1.00 78.75 87 VAL A N 1
ATOM 658 C CA . VAL A 1 87 ? -5.137 -1.178 41.276 1.00 78.75 87 VAL A CA 1
ATOM 659 C C . VAL A 1 87 ? -6.148 -1.508 42.381 1.00 78.75 87 VAL A C 1
ATOM 661 O O . VAL A 1 87 ? -6.821 -0.609 42.880 1.00 78.75 87 VAL A O 1
ATOM 664 N N . GLN A 1 88 ? -6.183 -2.760 42.845 1.00 77.06 88 GLN A N 1
ATOM 665 C CA . GLN A 1 88 ? -7.056 -3.230 43.923 1.00 77.06 88 GLN A CA 1
ATOM 666 C C . GLN A 1 88 ? -6.944 -2.390 45.201 1.00 77.06 88 GLN A C 1
ATOM 668 O O . GLN A 1 88 ? -7.960 -2.055 45.802 1.00 77.06 88 GLN A O 1
ATOM 673 N N . GLN A 1 89 ? -5.730 -1.991 45.589 1.00 73.94 89 GLN A N 1
ATOM 674 C CA . GLN A 1 89 ? -5.515 -1.162 46.781 1.00 73.94 89 GLN A CA 1
ATOM 675 C C . GLN A 1 89 ? -6.139 0.239 46.664 1.00 73.94 89 GLN A C 1
ATOM 677 O O . GLN A 1 89 ? -6.450 0.849 47.682 1.00 73.94 89 GLN A O 1
ATOM 682 N N . LYS A 1 90 ? -6.340 0.743 45.438 1.00 77.44 90 LYS A N 1
ATOM 683 C CA . LYS A 1 90 ? -6.981 2.040 45.165 1.00 77.44 90 LYS A CA 1
ATOM 684 C C . LYS A 1 90 ? -8.493 1.925 44.926 1.00 77.44 90 LYS A C 1
ATOM 686 O O . LYS A 1 90 ? -9.211 2.907 45.079 1.00 77.44 90 LYS A O 1
ATOM 691 N N . LEU A 1 91 ? -8.982 0.740 44.553 1.00 72.62 91 LEU A N 1
ATOM 692 C CA . LEU A 1 91 ? -10.387 0.487 44.208 1.00 72.62 91 LEU A CA 1
ATOM 693 C C . LEU A 1 91 ? -11.338 0.497 45.404 1.00 72.62 91 LEU A C 1
ATOM 695 O O . LEU A 1 91 ? -12.505 0.849 45.239 1.00 72.62 91 LEU A O 1
ATOM 699 N N . THR A 1 92 ? -10.847 0.191 46.606 1.00 66.31 92 THR A N 1
ATOM 700 C CA . THR A 1 92 ? -11.640 0.192 47.848 1.00 66.31 92 THR A CA 1
ATOM 701 C C . THR A 1 92 ? -12.289 1.547 48.169 1.00 66.31 92 THR A C 1
ATOM 703 O O . THR A 1 92 ? -13.185 1.598 49.006 1.00 66.31 92 THR A O 1
ATOM 706 N N . GLN A 1 93 ? -11.901 2.628 47.480 1.00 58.09 93 GLN A N 1
ATOM 707 C CA . GLN A 1 93 ? -12.447 3.981 47.644 1.00 58.09 93 GLN A CA 1
ATOM 708 C C . GLN A 1 93 ? -13.395 4.429 46.506 1.00 58.09 93 GLN A C 1
ATOM 710 O O . GLN A 1 93 ? -14.009 5.483 46.631 1.00 58.09 93 GLN A O 1
ATOM 715 N N . SER A 1 94 ? -13.545 3.660 45.414 1.00 60.12 94 SER A N 1
ATOM 716 C CA . SER A 1 94 ? -14.215 4.102 44.167 1.00 60.12 94 SER A CA 1
ATOM 717 C C . SER A 1 94 ? -15.357 3.178 43.684 1.00 60.12 94 SER A C 1
ATOM 719 O O . SER A 1 94 ? -15.621 3.078 42.486 1.00 60.12 94 SER A O 1
ATOM 721 N N . SER A 1 95 ? -16.045 2.487 44.597 1.00 61.75 95 SER A N 1
ATOM 722 C CA . SER A 1 95 ? -16.920 1.324 44.331 1.00 61.75 95 SER A CA 1
ATOM 723 C C . SER A 1 95 ? -18.233 1.565 43.554 1.00 61.75 95 SER A C 1
ATOM 725 O O . SER A 1 95 ? -19.024 0.631 43.432 1.00 61.75 95 SER A O 1
ATOM 727 N N . ALA A 1 96 ? -18.484 2.765 43.021 1.00 71.19 96 ALA A N 1
ATOM 728 C CA . ALA A 1 96 ? -19.778 3.130 42.427 1.00 71.19 96 ALA A CA 1
ATOM 729 C C . ALA A 1 96 ? -19.764 3.442 40.916 1.00 71.19 96 ALA A C 1
ATOM 731 O O . ALA A 1 96 ? -20.833 3.686 40.364 1.00 71.19 96 ALA A O 1
ATOM 732 N N . ASP A 1 97 ? -18.608 3.446 40.241 1.00 87.62 97 ASP A N 1
ATOM 733 C CA . ASP A 1 97 ? -18.539 3.774 38.805 1.00 87.62 97 ASP A CA 1
ATOM 734 C C . ASP A 1 97 ? -18.781 2.527 37.918 1.00 87.62 97 ASP A C 1
ATOM 736 O O . ASP A 1 97 ? -17.927 1.633 37.877 1.00 87.62 97 ASP A O 1
ATOM 740 N N . PRO A 1 98 ? -19.907 2.439 37.181 1.00 89.56 98 PRO A N 1
ATOM 741 C CA . PRO A 1 98 ? -20.198 1.301 36.311 1.00 89.56 98 PRO A CA 1
ATOM 742 C C . PRO A 1 98 ? -19.240 1.147 35.123 1.00 89.56 98 PRO A C 1
ATOM 744 O O . PRO A 1 98 ? -19.032 0.013 34.692 1.00 89.56 98 PRO A O 1
ATOM 747 N N . GLU A 1 99 ? -18.643 2.224 34.590 1.00 91.38 99 GLU A N 1
ATOM 748 C CA . GLU A 1 99 ? -17.654 2.127 33.497 1.00 91.38 99 GLU A CA 1
ATOM 749 C C . GLU A 1 99 ? -16.415 1.377 33.995 1.00 91.38 99 GLU A C 1
ATOM 751 O O . GLU A 1 99 ? -15.955 0.412 33.375 1.00 91.38 99 GLU A O 1
ATOM 756 N N . LEU A 1 100 ? -15.931 1.759 35.179 1.00 90.38 100 LEU A N 1
ATOM 757 C CA . LEU A 1 100 ? -14.816 1.099 35.847 1.00 90.38 100 LEU A CA 1
ATOM 758 C C . LEU A 1 100 ? -15.132 -0.371 36.167 1.00 90.38 100 LEU A C 1
ATOM 760 O O . LEU A 1 100 ? -14.313 -1.245 35.872 1.00 90.38 100 LEU A O 1
ATOM 764 N N . LEU A 1 101 ? -16.314 -0.661 36.726 1.00 90.06 101 LEU A N 1
ATOM 765 C CA . LEU A 1 101 ? -16.740 -2.033 37.038 1.00 90.06 101 LEU A CA 1
ATOM 766 C C . LEU A 1 101 ? -16.846 -2.905 35.780 1.00 90.06 101 LEU A C 1
ATOM 768 O O . LEU A 1 101 ? -16.370 -4.041 35.791 1.00 90.06 101 LEU A O 1
ATOM 772 N N . TYR A 1 102 ? -17.407 -2.376 34.690 1.00 92.62 102 TYR A N 1
ATOM 773 C CA . TYR A 1 102 ? -17.481 -3.068 33.403 1.00 92.62 102 TYR A CA 1
ATOM 774 C C . TYR A 1 102 ? -16.091 -3.405 32.855 1.00 92.62 102 TYR A C 1
ATOM 776 O O . TYR A 1 102 ? -15.823 -4.549 32.487 1.00 92.62 102 TYR A O 1
ATOM 784 N N . HIS A 1 103 ? -15.171 -2.438 32.839 1.00 93.00 103 HIS A N 1
ATOM 785 C CA . HIS A 1 103 ? -13.821 -2.675 32.333 1.00 93.00 103 HIS A CA 1
ATOM 786 C C . HIS A 1 103 ? -13.039 -3.682 33.186 1.00 93.00 103 HIS A C 1
ATOM 788 O O . HIS A 1 103 ? -12.345 -4.534 32.630 1.00 93.00 103 HIS A O 1
ATOM 794 N N . LEU A 1 104 ? -13.190 -3.651 34.514 1.00 90.62 104 LEU A N 1
ATOM 795 C CA . LEU A 1 104 ? -12.622 -4.675 35.398 1.00 90.62 104 LEU A CA 1
ATOM 796 C C . LEU A 1 104 ? -13.218 -6.058 35.125 1.00 90.62 104 LEU A C 1
ATOM 798 O O . LEU A 1 104 ? -12.471 -7.038 35.077 1.00 90.62 104 LEU A O 1
ATOM 802 N N . ALA A 1 105 ? -14.534 -6.137 34.909 1.00 90.88 105 ALA A N 1
ATOM 803 C CA . ALA A 1 105 ? -15.210 -7.385 34.577 1.00 90.88 105 ALA A CA 1
ATOM 804 C C . ALA A 1 105 ? -14.695 -7.985 33.259 1.00 90.88 105 ALA A C 1
ATOM 806 O O . ALA A 1 105 ? -14.400 -9.179 33.190 1.00 90.88 105 ALA A O 1
ATOM 807 N N . GLU A 1 106 ? -14.481 -7.148 32.244 1.00 93.06 106 GLU A N 1
ATOM 808 C CA . GLU A 1 106 ? -13.897 -7.551 30.964 1.00 93.06 106 GLU A CA 1
ATOM 809 C C . GLU A 1 106 ? -12.452 -8.045 31.089 1.00 93.06 106 GLU A C 1
ATOM 811 O O . GLU A 1 106 ? -12.108 -9.090 30.536 1.00 93.06 106 GLU A O 1
ATOM 816 N N . ILE A 1 107 ? -11.601 -7.351 31.850 1.00 91.81 107 ILE A N 1
ATOM 817 C CA . ILE A 1 107 ? -10.220 -7.807 32.081 1.00 91.81 107 ILE A CA 1
ATOM 818 C C . ILE A 1 107 ? -10.230 -9.168 32.788 1.00 91.81 107 ILE A C 1
ATOM 820 O O . ILE A 1 107 ? -9.489 -10.077 32.410 1.00 91.81 107 ILE A O 1
ATOM 824 N N . ASN A 1 108 ? -11.104 -9.340 33.780 1.00 90.25 108 ASN A N 1
ATOM 825 C CA . ASN A 1 108 ? -11.256 -10.608 34.478 1.00 90.25 108 ASN A CA 1
ATOM 826 C C . ASN A 1 108 ? -11.733 -11.733 33.559 1.00 90.25 108 ASN A C 1
ATOM 828 O O . ASN A 1 108 ? -11.214 -12.839 33.640 1.00 90.25 108 ASN A O 1
ATOM 832 N N . ARG A 1 109 ? -12.699 -11.458 32.678 1.00 91.31 109 ARG A N 1
ATOM 833 C CA . ARG A 1 109 ? -13.195 -12.428 31.695 1.00 91.31 109 ARG A CA 1
ATOM 834 C C . ARG A 1 109 ? -12.071 -12.940 30.797 1.00 91.31 109 ARG A C 1
ATOM 836 O O . ARG A 1 109 ? -12.017 -14.130 30.516 1.00 91.31 109 ARG A O 1
ATOM 843 N N . ILE A 1 110 ? -11.187 -12.043 30.359 1.00 92.44 110 ILE A N 1
ATOM 844 C CA . ILE A 1 110 ? -10.116 -12.362 29.406 1.00 92.44 110 ILE A CA 1
ATOM 845 C C . ILE A 1 110 ?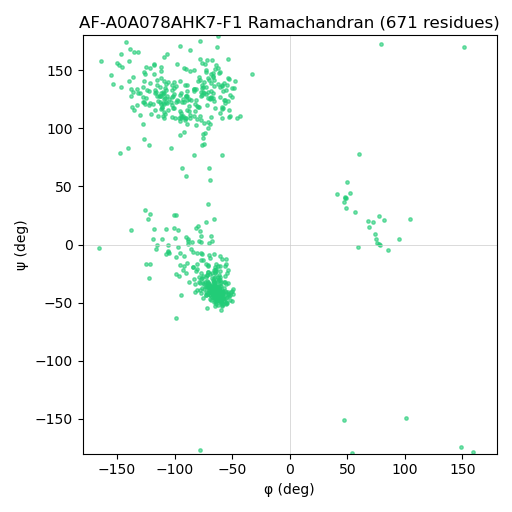 -8.955 -13.110 30.076 1.00 92.44 110 ILE A C 1
ATOM 847 O O . ILE A 1 110 ? -8.424 -14.049 29.489 1.00 92.44 110 ILE A O 1
ATOM 851 N N . TYR A 1 111 ? -8.547 -12.711 31.286 1.00 91.25 111 TYR A N 1
ATOM 852 C CA . TYR A 1 111 ? -7.343 -13.257 31.937 1.00 91.25 111 TYR A CA 1
ATOM 853 C C . TYR A 1 111 ? -7.612 -14.196 33.113 1.00 91.25 111 TYR A C 1
ATOM 855 O O . TYR A 1 111 ? -6.664 -14.788 33.633 1.00 91.25 111 TYR A O 1
ATOM 863 N N . SER A 1 112 ? -8.869 -14.312 33.543 1.00 89.44 112 SER A N 1
ATOM 864 C CA . SER A 1 112 ? -9.286 -15.086 34.717 1.00 89.44 112 SER A CA 1
ATOM 865 C C . SER A 1 112 ? -8.488 -14.724 35.974 1.00 89.44 112 SER A C 1
ATOM 867 O O . SER A 1 112 ? -8.015 -15.596 36.694 1.00 89.44 112 SER A O 1
ATOM 869 N N . CYS A 1 113 ? -8.286 -13.428 36.225 1.00 85.75 113 CYS A N 1
ATOM 870 C CA . CYS A 1 113 ? -7.617 -12.983 37.445 1.00 85.75 113 CYS A CA 1
ATOM 871 C C . CYS A 1 113 ? -8.485 -13.304 38.677 1.00 85.75 113 CYS A C 1
ATOM 873 O O . CYS A 1 113 ? -9.694 -13.137 38.639 1.00 85.75 113 CYS A O 1
ATOM 875 N N . ASP A 1 114 ? -7.899 -13.652 39.823 1.00 79.19 114 ASP A N 1
ATOM 876 C CA . ASP A 1 114 ? -8.684 -13.897 41.052 1.00 79.19 114 ASP A CA 1
ATOM 877 C C . ASP A 1 114 ? -9.306 -12.618 41.659 1.00 79.19 114 ASP A C 1
ATOM 879 O O . ASP A 1 114 ? -9.986 -12.663 42.684 1.00 79.19 114 ASP A O 1
ATOM 883 N N . PHE A 1 115 ? -9.110 -11.457 41.027 1.00 75.12 115 PHE A N 1
ATOM 884 C CA . PHE A 1 115 ? -9.518 -10.139 41.515 1.00 75.12 115 PHE A CA 1
ATOM 885 C C . PHE A 1 115 ? -11.042 -9.983 41.694 1.00 75.12 115 PHE A C 1
ATOM 887 O O . PHE A 1 115 ? -11.491 -9.369 42.671 1.00 75.12 115 PHE A O 1
ATOM 894 N N . LEU A 1 116 ? -11.858 -10.536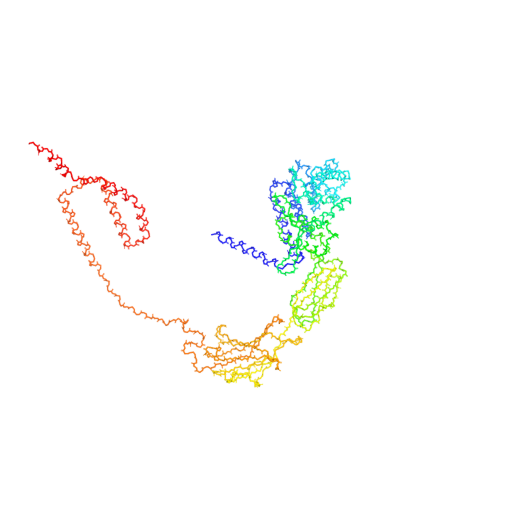 40.783 1.00 69.94 116 LEU A N 1
ATOM 895 C CA . LEU A 1 116 ? -13.316 -10.439 40.919 1.00 69.94 116 LEU A CA 1
ATOM 896 C C . LEU A 1 116 ? -13.870 -11.296 42.054 1.00 69.94 116 LEU A C 1
ATOM 898 O O . LEU A 1 116 ? -14.972 -11.006 42.502 1.00 69.94 116 LEU A O 1
ATOM 902 N N . SER A 1 117 ? -13.141 -12.283 42.586 1.00 69.50 117 SER A N 1
ATOM 903 C CA . SER A 1 117 ? -13.630 -13.033 43.754 1.00 69.50 117 SER A CA 1
ATOM 904 C C . SER A 1 117 ? -13.927 -12.091 44.931 1.00 69.50 117 SER A C 1
ATOM 906 O O . SER A 1 117 ? -14.955 -12.229 45.589 1.00 69.50 117 SER A O 1
ATOM 908 N N . THR A 1 118 ? -13.106 -11.048 45.107 1.00 67.00 118 THR A N 1
ATOM 909 C CA . THR A 1 118 ? -13.249 -10.041 46.170 1.00 67.00 118 THR A CA 1
ATOM 910 C C . THR A 1 118 ? -14.239 -8.913 45.829 1.00 67.00 118 THR A C 1
ATOM 912 O O . THR A 1 118 ? -14.728 -8.248 46.736 1.00 67.00 118 THR A O 1
ATOM 915 N N . HIS A 1 119 ? -14.561 -8.696 44.546 1.00 73.75 119 HIS A N 1
ATOM 916 C CA . HIS A 1 119 ? -15.435 -7.601 44.070 1.00 73.75 119 HIS A CA 1
ATOM 917 C C . HIS A 1 119 ? -16.751 -8.078 43.439 1.00 73.75 119 HIS A C 1
ATOM 919 O O . HIS A 1 119 ? -17.582 -7.260 43.047 1.00 73.75 119 HIS A O 1
ATOM 925 N N . SER A 1 120 ? -16.966 -9.390 43.380 1.00 75.06 120 SER A N 1
ATOM 926 C CA . SER A 1 120 ? -18.202 -10.040 42.941 1.00 75.06 120 SER A CA 1
ATOM 927 C C . SER A 1 120 ? -19.404 -9.487 43.696 1.00 75.06 120 SER A C 1
ATOM 929 O O . SER A 1 120 ? -20.396 -9.096 43.086 1.00 75.06 120 SER A O 1
ATOM 931 N N . LEU A 1 121 ? -19.254 -9.330 45.013 1.00 77.25 121 LEU A N 1
ATOM 932 C CA . LEU A 1 121 ? -20.256 -8.727 45.879 1.00 77.25 121 LEU A CA 1
ATOM 933 C C . LEU A 1 121 ? -20.518 -7.257 45.526 1.00 77.25 121 LEU A C 1
ATOM 935 O O . LEU A 1 121 ? -21.658 -6.826 45.587 1.00 77.25 121 LEU A O 1
ATOM 939 N N . ALA A 1 122 ? -19.509 -6.480 45.119 1.00 80.50 122 ALA A N 1
ATOM 940 C CA . ALA A 1 122 ? -19.703 -5.079 44.734 1.00 80.50 122 ALA A CA 1
ATOM 941 C C . ALA A 1 122 ? -20.491 -4.951 43.420 1.00 80.50 122 ALA A C 1
ATOM 943 O O . ALA A 1 122 ? -21.424 -4.155 43.348 1.00 80.50 122 ALA A O 1
ATOM 944 N N . ILE A 1 123 ? -20.169 -5.773 42.414 1.00 84.62 123 ILE A N 1
ATOM 945 C CA . ILE A 1 123 ? -20.916 -5.824 41.146 1.00 84.62 123 ILE A CA 1
ATOM 946 C C . ILE A 1 123 ? -22.341 -6.323 41.390 1.00 84.62 123 ILE A C 1
ATOM 948 O O . ILE A 1 123 ? -23.296 -5.729 40.897 1.00 84.62 123 ILE A O 1
ATOM 952 N N . GLN A 1 124 ? -22.504 -7.376 42.191 1.00 84.50 124 GLN A N 1
ATOM 953 C CA . GLN A 1 124 ? -23.819 -7.917 42.518 1.00 84.50 124 GLN A CA 1
ATOM 954 C C . GLN A 1 124 ? -24.650 -6.921 43.335 1.00 84.50 124 GLN A C 1
ATOM 956 O O . GLN A 1 124 ? -25.823 -6.730 43.032 1.00 84.50 124 GLN A O 1
ATOM 961 N N . ASN A 1 125 ? -24.044 -6.212 44.291 1.00 85.38 125 ASN A N 1
ATOM 962 C CA . ASN A 1 125 ? -24.699 -5.138 45.034 1.00 85.38 125 ASN A CA 1
ATOM 963 C C . ASN A 1 125 ? -25.124 -4.002 44.098 1.00 85.38 125 ASN A C 1
ATOM 965 O O . ASN A 1 125 ? -26.263 -3.551 44.188 1.00 85.38 125 ASN A O 1
ATOM 969 N N . TYR A 1 126 ? -24.259 -3.591 43.165 1.00 87.31 126 TYR A N 1
ATOM 970 C CA . TYR A 1 126 ? -24.578 -2.578 42.159 1.00 87.31 126 TYR A CA 1
ATOM 971 C C . TYR A 1 126 ? -25.767 -2.999 41.277 1.00 87.31 126 TYR A C 1
ATOM 973 O O . TYR A 1 126 ? -26.735 -2.251 41.160 1.00 87.31 126 TYR A O 1
ATOM 981 N N . LEU A 1 127 ? -25.749 -4.224 40.737 1.00 87.25 127 LEU A N 1
ATOM 982 C CA . LEU A 1 127 ? -26.832 -4.775 39.908 1.00 87.25 127 LEU A CA 1
ATOM 983 C C . LEU A 1 127 ? -28.110 -5.099 40.701 1.00 87.25 127 LEU A C 1
ATOM 985 O O . LEU A 1 127 ? -29.194 -5.172 40.127 1.00 87.25 127 LEU A O 1
ATOM 989 N N . SER A 1 128 ? -28.015 -5.324 42.012 1.00 85.94 128 SER A N 1
ATOM 990 C CA . SER A 1 128 ? -29.185 -5.514 42.883 1.00 85.94 128 SER A CA 1
ATOM 991 C C . SER A 1 128 ? -29.785 -4.189 43.367 1.00 85.94 128 SER A C 1
ATOM 993 O O . SER A 1 128 ? -30.937 -4.152 43.797 1.00 85.94 128 SER A O 1
ATOM 995 N N . GLY A 1 129 ? -29.017 -3.099 43.300 1.00 80.19 129 GLY A N 1
ATOM 996 C CA . GLY A 1 129 ? -29.444 -1.774 43.722 1.00 80.19 129 GLY A CA 1
ATOM 997 C C . GLY A 1 129 ? -30.451 -1.137 42.761 1.00 80.19 129 GLY A C 1
ATOM 998 O O . GLY A 1 129 ? -30.382 -1.298 41.545 1.00 80.19 129 GLY A O 1
ATOM 999 N N . ASN A 1 130 ? -31.354 -0.313 43.301 1.00 74.81 130 ASN A N 1
ATOM 1000 C CA . ASN A 1 130 ? -32.297 0.496 42.511 1.00 74.81 130 ASN A CA 1
ATOM 1001 C C . ASN A 1 130 ? -31.656 1.745 41.865 1.00 74.81 130 ASN A C 1
ATOM 1003 O O . ASN A 1 130 ? -32.363 2.570 41.289 1.00 74.81 130 ASN A O 1
ATOM 1007 N N . ASN A 1 131 ? -30.333 1.906 41.933 1.00 73.62 131 ASN A N 1
ATOM 1008 C CA . ASN A 1 131 ? -29.628 3.067 41.390 1.00 73.62 131 ASN A CA 1
ATOM 1009 C C . ASN A 1 131 ? -28.945 2.700 40.068 1.00 73.62 131 ASN A C 1
ATOM 1011 O O . ASN A 1 131 ? -27.750 2.425 40.036 1.00 73.62 131 ASN A O 1
ATOM 1015 N N . ALA A 1 132 ? -29.694 2.739 38.965 1.00 75.69 132 ALA A N 1
ATOM 1016 C CA . ALA A 1 132 ? -29.173 2.506 37.612 1.00 75.69 132 ALA A CA 1
ATOM 1017 C C . ALA A 1 132 ? -28.205 3.604 37.102 1.00 75.69 132 ALA A C 1
ATOM 1019 O O . ALA A 1 132 ? -27.758 3.550 35.961 1.00 75.69 132 ALA A O 1
ATOM 1020 N N . GLY A 1 133 ? -27.879 4.599 37.933 1.00 83.44 133 GLY A N 1
ATOM 1021 C CA . GLY A 1 133 ? -27.257 5.849 37.500 1.00 83.44 133 GLY A CA 1
ATOM 1022 C C . GLY A 1 133 ? -28.280 6.809 36.894 1.00 83.44 133 GLY A C 1
ATOM 1023 O O . GLY A 1 133 ? -29.455 6.476 36.726 1.00 83.44 133 GLY A O 1
ATOM 1024 N N . THR A 1 134 ? -27.847 8.031 36.606 1.00 84.44 134 THR A N 1
ATOM 1025 C CA . THR A 1 134 ? -28.702 9.069 35.996 1.00 84.44 134 THR A CA 1
ATOM 1026 C C . THR A 1 134 ? -28.143 9.572 34.672 1.00 84.44 134 THR A C 1
ATOM 1028 O O . THR A 1 134 ? -28.876 10.161 33.880 1.00 84.44 134 THR A O 1
ATOM 1031 N N . SER A 1 135 ? -26.867 9.310 34.388 1.00 87.69 135 SER A N 1
ATOM 1032 C CA . SER A 1 135 ? -26.253 9.636 33.105 1.00 87.69 135 SER A CA 1
ATOM 1033 C C . SER A 1 135 ? -26.379 8.487 32.099 1.00 87.69 135 SER A C 1
ATOM 1035 O O . SER A 1 135 ? -26.383 7.310 32.454 1.00 87.69 135 SER A O 1
ATOM 1037 N N . VAL A 1 136 ? -26.416 8.815 30.804 1.00 86.88 136 VAL A N 1
ATOM 1038 C CA . VAL A 1 136 ? -26.461 7.809 29.725 1.00 86.88 136 VAL A CA 1
ATOM 1039 C C . VAL A 1 136 ? -25.250 6.874 29.758 1.00 86.88 136 VAL A C 1
ATOM 1041 O O . VAL A 1 136 ? -25.385 5.689 29.469 1.00 86.88 136 VAL A O 1
ATOM 1044 N N . SER A 1 137 ? -24.074 7.384 30.126 1.00 87.31 137 SER A N 1
ATOM 1045 C CA . SER A 1 137 ? -22.860 6.578 30.288 1.00 87.31 137 SER A CA 1
ATOM 1046 C C . SER A 1 137 ? -23.013 5.518 31.371 1.00 87.31 137 SER A C 1
ATOM 1048 O O . SER A 1 137 ? -22.700 4.356 31.123 1.00 87.31 137 SER A O 1
ATOM 1050 N N . GLU A 1 138 ? -23.530 5.902 32.541 1.00 90.50 138 GLU A N 1
ATOM 1051 C CA . GLU A 1 138 ? -23.768 4.961 33.638 1.00 90.50 138 GLU A CA 1
ATOM 1052 C C . GLU A 1 138 ? -24.789 3.898 33.239 1.00 90.50 138 GLU A C 1
ATOM 1054 O O . GLU A 1 138 ? -24.535 2.710 33.420 1.00 90.50 138 GLU A O 1
ATOM 1059 N N . LEU A 1 139 ? -25.891 4.320 32.610 1.00 92.00 139 LEU A N 1
ATOM 1060 C CA . LEU A 1 139 ? -26.924 3.418 32.101 1.00 92.00 139 LEU A CA 1
ATOM 1061 C C . LEU A 1 139 ? -26.358 2.439 31.064 1.00 92.00 139 LEU A C 1
ATOM 1063 O O . LEU A 1 139 ? -26.684 1.256 31.097 1.00 92.00 139 LEU A O 1
ATOM 1067 N N . TYR A 1 140 ? -25.494 2.912 30.161 1.00 91.88 140 TYR A N 1
ATOM 1068 C CA . TYR A 1 140 ? -24.874 2.098 29.115 1.00 91.88 140 TYR A CA 1
ATOM 1069 C C . TYR A 1 140 ? -23.945 1.029 29.681 1.00 91.88 140 TYR A C 1
ATOM 1071 O O . TYR A 1 140 ? -24.112 -0.154 29.384 1.00 91.88 140 TYR A O 1
ATOM 1079 N N . PHE A 1 141 ? -22.988 1.415 30.524 1.00 92.50 141 PHE A N 1
ATOM 1080 C CA . PHE A 1 141 ? -22.059 0.447 31.105 1.00 92.50 141 PHE A CA 1
ATOM 1081 C C . PHE A 1 141 ? -22.731 -0.465 32.127 1.00 92.50 141 PHE A C 1
ATOM 1083 O O . PHE A 1 141 ? -22.427 -1.654 32.159 1.00 92.50 141 PHE A O 1
ATOM 1090 N N . GLY A 1 142 ? -23.694 0.048 32.895 1.00 92.50 142 GLY A N 1
ATOM 1091 C CA . GLY A 1 142 ? -24.524 -0.761 33.782 1.00 92.50 142 GLY A CA 1
ATOM 1092 C C . GLY A 1 142 ? -25.338 -1.803 33.014 1.00 92.50 142 GLY A C 1
ATOM 1093 O O . GLY A 1 142 ? -25.383 -2.971 33.402 1.00 92.50 142 GLY A O 1
ATOM 1094 N N . HIS A 1 143 ? -25.923 -1.418 31.879 1.00 92.81 143 HIS A N 1
ATOM 1095 C CA . HIS A 1 143 ? -26.621 -2.342 30.992 1.00 92.81 143 HIS A CA 1
ATOM 1096 C C . HIS A 1 143 ? -25.691 -3.408 30.398 1.00 92.81 143 HIS A C 1
ATOM 1098 O O . HIS A 1 143 ? -26.049 -4.586 30.416 1.00 92.81 143 HIS A O 1
ATOM 1104 N N . LEU A 1 144 ? -24.505 -3.032 29.901 1.00 92.69 144 LEU A N 1
ATOM 1105 C CA . LEU A 1 144 ? -23.523 -3.999 29.395 1.00 92.69 144 LEU A CA 1
ATOM 1106 C C . LEU A 1 144 ? -23.088 -4.974 30.491 1.00 92.69 144 LEU A C 1
ATOM 1108 O O . LEU A 1 144 ? -23.102 -6.181 30.275 1.00 92.69 144 LEU A O 1
ATOM 1112 N N . LEU A 1 145 ? -22.777 -4.463 31.684 1.00 92.00 145 LEU A N 1
ATOM 1113 C CA . LEU A 1 145 ? -22.397 -5.271 32.842 1.00 92.00 145 LEU A CA 1
ATOM 1114 C C . LEU A 1 145 ? -23.496 -6.272 33.232 1.00 92.00 145 LEU A C 1
ATOM 1116 O O . LEU A 1 145 ? -23.197 -7.417 33.564 1.00 92.00 145 LEU A O 1
ATOM 1120 N N . ASN A 1 146 ? -24.766 -5.861 33.163 1.00 93.19 146 ASN A N 1
ATOM 1121 C CA . ASN A 1 146 ? -25.907 -6.724 33.458 1.00 93.19 146 ASN A CA 1
ATOM 1122 C C . ASN A 1 146 ? -26.160 -7.768 32.359 1.00 93.19 146 ASN A C 1
ATOM 1124 O O . ASN A 1 146 ? -26.405 -8.936 32.658 1.00 93.19 146 ASN A O 1
ATOM 1128 N N . THR A 1 147 ? -26.094 -7.362 31.092 1.00 91.06 147 THR A N 1
ATOM 1129 C CA . THR A 1 147 ? -26.372 -8.228 29.934 1.00 91.06 147 THR A CA 1
ATOM 1130 C C . THR A 1 147 ? -25.283 -9.280 29.751 1.00 91.06 147 THR A C 1
ATOM 1132 O O . THR A 1 147 ? -25.580 -10.445 29.499 1.00 91.06 147 THR A O 1
ATOM 1135 N N . ASP A 1 148 ? -24.025 -8.898 29.974 1.00 91.94 148 ASP A N 1
ATOM 1136 C CA . ASP A 1 148 ? -22.874 -9.796 29.908 1.00 91.94 148 ASP A CA 1
ATOM 1137 C C . ASP A 1 148 ? -22.545 -10.460 31.259 1.00 91.94 148 ASP A C 1
ATOM 1139 O O . ASP A 1 148 ? -21.567 -11.199 31.360 1.00 91.94 148 ASP A O 1
ATOM 1143 N N . SER A 1 149 ? -23.383 -10.274 32.287 1.00 90.19 149 SER A N 1
ATOM 1144 C CA . SER A 1 149 ? -23.179 -10.794 33.652 1.00 90.19 149 SER A CA 1
ATOM 1145 C C . SER A 1 149 ? -22.822 -12.281 33.699 1.00 90.19 149 SER A C 1
ATOM 1147 O O . SER A 1 149 ? -21.888 -12.662 34.402 1.00 90.19 149 SER A O 1
ATOM 1149 N N . GLN A 1 150 ? -23.486 -13.116 32.894 1.00 89.44 150 GLN A N 1
ATOM 1150 C CA . GLN A 1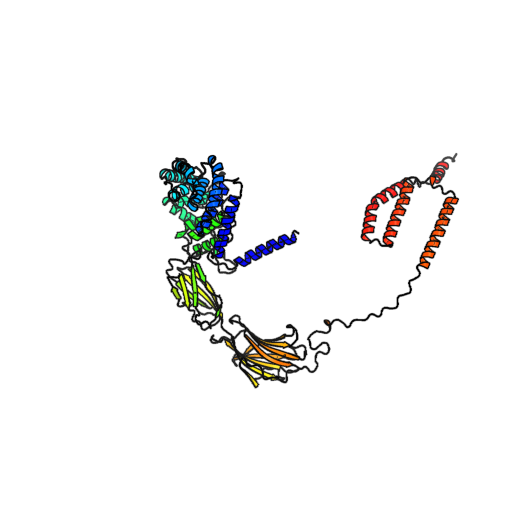 150 ? -23.202 -14.552 32.817 1.00 89.44 150 GLN A CA 1
ATOM 1151 C C . GLN A 1 150 ? -21.771 -14.843 32.348 1.00 89.44 150 GLN A C 1
ATOM 1153 O O . GLN A 1 150 ? -21.126 -15.745 32.881 1.00 89.44 150 GLN A O 1
ATOM 1158 N N . LYS A 1 151 ? -21.238 -14.053 31.402 1.00 90.12 151 LYS A N 1
ATOM 1159 C CA . LYS A 1 151 ? -19.845 -14.175 30.929 1.00 90.12 151 LYS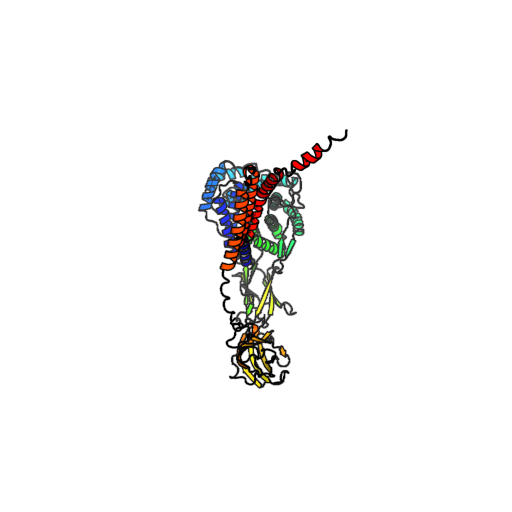 A CA 1
ATOM 1160 C C . LYS A 1 151 ? -18.841 -13.846 32.033 1.00 90.12 151 LYS A C 1
ATOM 1162 O O . LYS A 1 151 ? -17.697 -14.288 31.968 1.00 90.12 151 LYS A O 1
ATOM 1167 N N . TYR A 1 152 ? -19.265 -13.069 33.026 1.00 88.06 152 TYR A N 1
ATOM 1168 C CA . TYR A 1 152 ? -18.462 -12.667 34.177 1.00 88.06 152 TYR A CA 1
ATOM 1169 C C . TYR A 1 152 ? -18.702 -13.538 35.421 1.00 88.06 152 TYR A C 1
ATOM 1171 O O . TYR A 1 152 ? -18.038 -13.330 36.434 1.00 88.06 152 TYR A O 1
ATOM 1179 N N . GLY A 1 153 ? -19.620 -14.511 35.360 1.00 86.75 153 GLY A N 1
ATOM 1180 C CA . GLY A 1 153 ? -19.980 -15.366 36.497 1.00 86.75 153 GLY A CA 1
ATOM 1181 C C . GLY A 1 153 ? -20.990 -14.744 37.471 1.00 86.75 153 GLY A C 1
ATOM 1182 O O . GLY A 1 153 ? -21.075 -15.176 38.618 1.00 86.75 153 GLY A O 1
ATOM 1183 N N . PHE A 1 154 ? -21.756 -13.740 37.038 1.00 87.31 154 PHE A N 1
ATOM 1184 C CA . PHE A 1 154 ? -22.802 -13.085 37.829 1.00 87.31 154 PHE A CA 1
ATOM 1185 C C . PHE A 1 154 ? -24.205 -13.423 37.311 1.00 87.31 154 PHE A C 1
ATOM 1187 O O . PHE A 1 154 ? -24.390 -13.848 36.172 1.00 87.31 154 PHE A O 1
ATOM 1194 N N . THR A 1 155 ? -25.214 -13.212 38.159 1.00 89.19 155 THR A N 1
ATOM 1195 C CA . THR A 1 155 ? -26.624 -13.350 37.766 1.00 89.19 155 THR A CA 1
ATOM 1196 C C . THR A 1 155 ? -27.147 -12.015 37.246 1.00 89.19 155 THR A C 1
ATOM 1198 O O . THR A 1 155 ? -27.020 -11.000 37.932 1.00 89.19 155 THR A O 1
ATOM 1201 N N . ALA A 1 156 ? -27.750 -12.015 36.057 1.00 90.88 156 ALA A N 1
ATOM 1202 C CA . ALA A 1 156 ? -28.420 -10.838 35.515 1.00 90.88 156 ALA A CA 1
ATOM 1203 C C . ALA A 1 156 ? -29.602 -10.425 36.408 1.00 90.88 156 ALA A C 1
ATOM 1205 O O . ALA A 1 156 ? -30.388 -11.262 36.850 1.00 90.88 156 ALA A O 1
ATOM 1206 N N . SER A 1 157 ? -29.760 -9.125 36.635 1.00 93.44 157 SER A N 1
ATOM 1207 C CA . SER A 1 157 ? -30.877 -8.538 37.373 1.00 93.44 157 SER A CA 1
ATOM 1208 C C . SER A 1 157 ? -31.915 -7.990 36.395 1.00 93.44 157 SER A C 1
ATOM 1210 O O . SER A 1 157 ? -31.698 -6.981 35.715 1.00 93.44 157 SER A O 1
ATOM 1212 N N . GLU A 1 158 ? -33.070 -8.654 36.309 1.00 91.19 158 GLU A N 1
ATOM 1213 C CA . GLU A 1 158 ? -34.189 -8.189 35.479 1.00 91.19 158 GLU A CA 1
ATOM 1214 C C . GLU A 1 158 ? -34.751 -6.856 36.002 1.00 91.19 158 GLU A C 1
ATOM 1216 O O . GLU A 1 158 ? -35.086 -5.967 35.218 1.00 91.19 158 GLU A O 1
ATOM 1221 N N . ALA A 1 159 ? -34.798 -6.690 37.330 1.00 90.38 159 ALA A N 1
ATOM 1222 C CA . ALA A 1 159 ? -35.240 -5.459 37.982 1.00 90.38 159 ALA A CA 1
ATOM 1223 C C . ALA A 1 159 ? -34.339 -4.269 37.616 1.00 90.38 159 ALA A C 1
ATOM 1225 O O . ALA A 1 159 ? -34.840 -3.204 37.252 1.00 90.38 159 ALA A O 1
ATOM 1226 N N . TYR A 1 160 ? -33.018 -4.470 37.628 1.00 90.88 160 TYR A N 1
ATOM 1227 C CA . TYR A 1 160 ? -32.062 -3.449 37.208 1.00 90.88 160 TYR A CA 1
ATOM 1228 C C . TYR A 1 160 ? -32.221 -3.101 35.731 1.00 90.88 160 TYR A C 1
ATOM 1230 O O . TYR A 1 160 ? -32.294 -1.924 35.394 1.00 90.88 160 TYR A O 1
ATOM 1238 N N . ASN A 1 161 ? -32.370 -4.098 34.849 1.00 89.62 161 ASN A N 1
ATOM 1239 C CA . ASN A 1 161 ? -32.586 -3.833 33.426 1.00 89.62 161 ASN A CA 1
ATOM 1240 C C . ASN A 1 161 ? -33.869 -3.019 33.185 1.00 89.62 161 ASN A C 1
ATOM 1242 O O . ASN A 1 161 ? -33.854 -2.047 32.434 1.00 89.62 161 ASN A O 1
ATOM 1246 N N . LYS A 1 162 ? -34.970 -3.360 33.870 1.00 89.69 162 LYS A N 1
ATOM 1247 C CA . LYS A 1 162 ? -36.218 -2.577 33.814 1.00 89.69 162 LYS A CA 1
ATOM 1248 C C . LYS A 1 162 ? -35.997 -1.133 34.266 1.00 89.69 162 LYS A C 1
ATOM 1250 O O . LYS A 1 162 ? -36.478 -0.212 33.607 1.00 89.69 162 LYS A O 1
ATOM 1255 N N . ASN A 1 163 ? -35.240 -0.930 35.343 1.00 89.94 163 ASN A N 1
ATOM 1256 C CA . ASN A 1 163 ? -34.924 0.399 35.855 1.00 89.94 163 ASN A CA 1
ATOM 1257 C C . ASN A 1 163 ? -34.052 1.210 34.881 1.00 89.94 163 ASN A C 1
ATOM 1259 O O . ASN A 1 163 ? -34.381 2.362 34.583 1.00 89.94 163 ASN A O 1
ATOM 1263 N N . VAL A 1 164 ? -33.005 0.595 34.315 1.00 89.06 164 VAL A N 1
ATOM 1264 C CA . VAL A 1 164 ? -32.162 1.194 33.269 1.00 89.06 164 VAL A CA 1
ATOM 1265 C C . VAL A 1 164 ? -33.021 1.641 32.096 1.00 89.06 164 VAL A C 1
ATOM 1267 O O . VAL A 1 164 ? -32.935 2.794 31.688 1.00 89.06 164 VAL A O 1
ATOM 1270 N N . LEU A 1 165 ? -33.896 0.768 31.589 1.00 86.81 165 LEU A N 1
ATOM 1271 C CA . LEU A 1 165 ? -34.768 1.093 30.465 1.00 86.81 165 LEU A CA 1
ATOM 1272 C C . LEU A 1 165 ? -35.736 2.226 30.809 1.00 86.81 165 LEU A C 1
ATOM 1274 O O . LEU A 1 165 ? -35.871 3.161 30.026 1.00 86.81 165 LEU A O 1
ATOM 1278 N N . SER A 1 166 ? -36.369 2.209 31.986 1.00 88.88 166 SER A N 1
ATOM 1279 C CA . SER A 1 166 ? -37.260 3.304 32.394 1.00 88.88 166 SER A CA 1
ATOM 1280 C C . SER A 1 166 ? -36.529 4.645 32.526 1.00 88.88 166 SER A C 1
ATOM 1282 O O . SER A 1 166 ? -37.046 5.678 32.093 1.00 88.88 166 SER A O 1
ATOM 1284 N N . THR A 1 167 ? -35.302 4.628 33.054 1.00 89.94 167 THR A N 1
ATOM 1285 C CA . THR A 1 167 ? -34.475 5.826 33.232 1.00 89.94 167 THR A CA 1
ATOM 1286 C C . THR A 1 167 ? -33.967 6.327 31.886 1.00 89.94 167 THR A C 1
ATOM 1288 O O . THR A 1 167 ? -34.056 7.519 31.603 1.00 89.94 167 THR A O 1
ATOM 1291 N N . LEU A 1 168 ? -33.538 5.419 31.006 1.00 86.94 168 LEU A N 1
ATOM 1292 C CA . LEU A 1 168 ? -33.134 5.732 29.641 1.00 86.94 168 LEU A CA 1
ATOM 1293 C C . LEU A 1 168 ? -34.284 6.358 28.856 1.00 86.94 168 LEU A C 1
ATOM 1295 O O . LEU A 1 168 ? -34.080 7.394 28.237 1.00 86.94 168 LEU A O 1
ATOM 1299 N N . LYS A 1 169 ? -35.499 5.792 28.906 1.00 86.75 169 LYS A N 1
ATOM 1300 C CA . LYS A 1 169 ? -36.677 6.382 28.247 1.00 86.75 169 LYS A CA 1
ATOM 1301 C C . LYS A 1 169 ? -36.909 7.816 28.714 1.00 86.75 169 LYS A C 1
ATOM 1303 O O . LYS A 1 169 ? -37.108 8.712 27.892 1.00 86.75 169 LYS A O 1
ATOM 1308 N N . LYS A 1 170 ? -36.844 8.043 30.030 1.00 87.69 170 LYS A N 1
ATOM 1309 C CA . LYS A 1 170 ? -36.986 9.375 30.623 1.00 87.69 170 LYS A CA 1
ATOM 1310 C C . LYS A 1 170 ? -35.897 10.322 30.120 1.00 87.69 170 LYS A C 1
ATOM 1312 O O . LYS A 1 170 ? -36.223 11.418 29.671 1.00 87.69 170 LYS A O 1
ATOM 1317 N N . GLU A 1 171 ? -34.638 9.896 30.117 1.00 84.88 171 GLU A N 1
ATOM 1318 C CA . GLU A 1 171 ? -33.538 10.761 29.695 1.00 84.88 171 GLU A CA 1
ATOM 1319 C C . GLU A 1 171 ? -33.483 11.024 28.189 1.00 84.88 171 GLU A C 1
ATOM 1321 O O . GLU A 1 171 ? -33.317 12.169 27.764 1.00 84.88 171 GLU A O 1
ATOM 1326 N N . VAL A 1 172 ? -33.732 10.006 27.368 1.00 80.56 172 VAL A N 1
ATOM 1327 C CA . VAL A 1 172 ? -33.841 10.125 25.909 1.00 80.56 172 VAL A CA 1
ATOM 1328 C C . VAL A 1 172 ? -34.990 11.059 25.541 1.00 80.56 172 VAL A C 1
ATOM 1330 O O . VAL A 1 172 ? -34.782 11.993 24.773 1.00 80.56 172 VAL A O 1
ATOM 1333 N N . SER A 1 173 ? -36.180 10.889 26.128 1.00 80.44 173 SER A N 1
ATOM 1334 C CA . SER A 1 173 ? -37.329 11.759 25.825 1.00 80.44 173 SER A CA 1
ATOM 1335 C C . SER A 1 173 ? -37.072 13.237 26.148 1.00 80.44 173 SER A C 1
ATOM 1337 O O . SER A 1 173 ? -37.597 14.124 25.476 1.00 80.44 173 SER A O 1
ATOM 1339 N N . LYS A 1 174 ? -36.237 13.510 27.157 1.00 81.75 174 LYS A N 1
ATOM 1340 C CA . LYS A 1 174 ? -35.901 14.863 27.602 1.00 81.75 174 LYS A CA 1
ATOM 1341 C C . LYS A 1 174 ? -34.804 15.506 26.747 1.00 81.75 174 LYS A C 1
ATOM 1343 O O . LYS A 1 174 ? -34.880 16.699 26.436 1.00 81.75 174 LYS A O 1
ATOM 1348 N N . ASN A 1 175 ? -33.784 14.727 26.385 1.00 80.25 175 ASN A N 1
ATOM 1349 C CA . ASN A 1 175 ? -32.502 15.265 25.932 1.00 80.25 175 ASN A CA 1
ATOM 1350 C C . ASN A 1 175 ? -32.039 14.759 24.560 1.00 80.25 175 ASN A C 1
ATOM 1352 O O . ASN A 1 175 ? -31.167 15.394 23.970 1.00 80.25 175 ASN A O 1
ATOM 1356 N N . PHE A 1 176 ? -32.597 13.673 24.024 1.00 79.94 176 PHE A N 1
ATOM 1357 C CA . PHE A 1 176 ? -32.174 13.103 22.746 1.00 79.94 176 PHE A CA 1
ATOM 1358 C C . PHE A 1 176 ? -33.086 13.553 21.603 1.00 79.94 176 PHE A C 1
ATOM 1360 O O . PHE A 1 176 ? -34.303 13.375 21.624 1.00 79.94 176 PHE A O 1
ATOM 1367 N N . ASN A 1 177 ? -32.490 14.144 20.572 1.00 76.62 177 ASN A N 1
ATOM 1368 C CA . ASN A 1 177 ? -33.190 14.491 19.349 1.00 76.62 177 ASN A CA 1
ATOM 1369 C C . ASN A 1 177 ? -33.100 13.332 18.354 1.00 76.62 177 ASN A C 1
ATOM 1371 O O . ASN A 1 177 ? -32.071 13.107 17.711 1.00 76.62 177 ASN A O 1
ATOM 1375 N N . ASN A 1 178 ? -34.228 12.643 18.181 1.00 70.81 178 ASN A N 1
ATOM 1376 C CA . ASN A 1 178 ? -34.341 11.514 17.264 1.00 70.81 178 ASN A CA 1
ATOM 1377 C C . ASN A 1 178 ? -33.916 11.879 15.836 1.00 70.81 178 ASN A C 1
ATOM 1379 O O . ASN A 1 178 ? -33.329 11.051 15.156 1.00 70.81 178 ASN A O 1
ATOM 1383 N N . ASN A 1 179 ? -34.143 13.107 15.362 1.00 67.88 179 ASN A N 1
ATOM 1384 C CA . ASN A 1 179 ? -33.927 13.452 13.954 1.00 67.88 179 ASN A CA 1
ATOM 1385 C C . ASN A 1 179 ? -32.461 13.511 13.515 1.00 67.88 179 ASN A C 1
ATOM 1387 O O . ASN A 1 179 ? -32.206 13.395 12.318 1.00 67.88 179 ASN A O 1
ATOM 1391 N N . ASN A 1 180 ? -31.527 13.738 14.436 1.00 68.00 180 ASN A N 1
ATOM 1392 C CA . ASN A 1 180 ? -30.115 13.966 14.120 1.00 68.00 180 ASN A CA 1
ATOM 1393 C C . ASN A 1 180 ? -29.148 13.236 15.063 1.00 68.00 180 ASN A C 1
ATOM 1395 O O . ASN A 1 180 ? -27.962 13.552 15.051 1.00 68.00 180 ASN A O 1
ATOM 1399 N N . TRP A 1 181 ? -29.651 12.299 15.876 1.00 72.56 181 TRP A N 1
ATOM 1400 C CA . TRP A 1 181 ? -28.888 11.603 16.919 1.00 72.56 181 TRP A CA 1
ATOM 1401 C C . TRP A 1 181 ? -28.079 12.562 17.791 1.00 72.56 181 TRP A C 1
ATOM 1403 O O . TRP A 1 181 ? -26.929 12.288 18.115 1.00 72.56 181 TRP A O 1
ATOM 1413 N N . ALA A 1 182 ? -28.661 13.708 18.138 1.00 72.25 182 ALA A N 1
ATOM 1414 C CA . ALA A 1 182 ? -27.977 14.688 18.957 1.00 72.25 182 ALA A CA 1
ATOM 1415 C C . ALA A 1 182 ? -28.546 14.713 20.367 1.00 72.25 182 ALA A C 1
ATOM 1417 O O . ALA A 1 182 ? -29.753 14.864 20.565 1.00 72.25 182 ALA A O 1
ATOM 1418 N N . TYR A 1 183 ? -27.662 14.599 21.349 1.00 71.62 183 TYR A N 1
ATOM 1419 C CA . TYR A 1 183 ? -27.993 14.797 22.750 1.00 71.62 183 TYR A CA 1
ATOM 1420 C C . TYR A 1 183 ? -27.814 16.275 23.114 1.00 71.62 183 TYR A C 1
ATOM 1422 O O . TYR A 1 183 ? -26.834 16.905 22.712 1.00 71.62 183 TYR A O 1
ATOM 1430 N N . LYS A 1 184 ? -28.754 16.848 23.869 1.00 71.88 184 LYS A N 1
ATOM 1431 C CA . LYS A 1 184 ? -28.601 18.194 24.430 1.00 71.88 184 LYS A CA 1
ATOM 1432 C C . LYS A 1 184 ? -27.501 18.175 25.492 1.00 71.88 184 LYS A C 1
ATOM 1434 O O . LYS A 1 184 ? -27.563 17.371 26.422 1.00 71.88 184 LYS A O 1
ATOM 1439 N N . GLY A 1 185 ? -26.514 19.055 25.346 1.00 65.69 185 GLY A N 1
ATOM 1440 C CA . GLY A 1 185 ? -25.481 19.285 26.350 1.00 65.69 185 GLY A CA 1
ATOM 1441 C C . GLY A 1 185 ? -26.070 19.827 27.655 1.00 65.69 185 GLY A C 1
ATOM 1442 O O . GLY A 1 185 ? -27.239 20.218 27.719 1.00 65.69 185 GLY A O 1
ATOM 1443 N N . ALA A 1 186 ? -25.254 19.874 28.710 1.00 66.50 186 ALA A N 1
ATOM 1444 C CA . ALA A 1 186 ? -25.669 20.402 30.015 1.00 66.50 186 ALA A CA 1
ATOM 1445 C C . ALA A 1 186 ? -26.099 21.884 29.959 1.00 66.50 186 ALA A C 1
ATOM 1447 O O . ALA A 1 186 ? -26.872 22.336 30.800 1.00 66.50 186 ALA A O 1
ATOM 1448 N N . ASP A 1 187 ? -25.641 22.626 28.946 1.00 68.12 187 ASP A N 1
ATOM 1449 C CA . ASP A 1 187 ? -26.027 24.010 28.655 1.00 68.12 187 ASP A CA 1
ATOM 1450 C C . ASP A 1 187 ? -27.320 24.127 27.815 1.00 68.12 187 ASP A C 1
ATOM 1452 O O . ASP A 1 187 ? -27.738 25.228 27.450 1.00 68.12 187 ASP A O 1
ATOM 1456 N N . GLY A 1 188 ? -27.956 22.996 27.490 1.00 67.38 188 GLY A N 1
ATOM 1457 C CA . GLY A 1 188 ? -29.167 22.908 26.680 1.00 67.38 188 GLY A CA 1
ATOM 1458 C C . GLY A 1 188 ? -28.943 23.040 25.171 1.00 67.38 188 GLY A C 1
ATOM 1459 O O . GLY A 1 188 ? -29.920 22.957 24.417 1.00 67.38 188 GLY A O 1
ATOM 1460 N N . LYS A 1 189 ? -27.702 23.223 24.699 1.00 67.62 189 LYS A N 1
ATOM 1461 C CA . LYS A 1 189 ? -27.396 23.325 23.265 1.00 67.62 189 LYS A CA 1
ATOM 1462 C C . LYS A 1 189 ? -27.261 21.945 22.631 1.00 67.62 189 LYS A C 1
ATOM 1464 O O . LYS A 1 189 ? -26.903 20.961 23.269 1.00 67.62 189 LYS A O 1
ATOM 1469 N N . ILE A 1 190 ? -27.590 21.867 21.345 1.00 59.28 190 ILE A N 1
ATOM 1470 C CA . ILE A 1 190 ? -27.489 20.633 20.561 1.00 59.28 190 ILE A CA 1
ATOM 1471 C C . ILE A 1 190 ? -26.031 20.476 20.114 1.00 59.28 190 ILE A C 1
ATOM 1473 O O . ILE A 1 190 ? -25.593 21.148 19.180 1.00 59.28 190 ILE A O 1
ATOM 1477 N N . GLU A 1 191 ? -25.285 19.596 20.775 1.00 55.44 191 GLU A N 1
ATOM 1478 C CA . GLU A 1 191 ? -23.866 19.342 20.502 1.00 55.44 191 GLU A CA 1
ATOM 1479 C C . GLU A 1 191 ? -23.680 18.174 19.522 1.00 55.44 191 GLU A C 1
ATOM 1481 O O . GLU A 1 191 ? -23.163 17.132 19.900 1.00 55.44 191 GLU A O 1
ATOM 1486 N N . GLY A 1 192 ? -24.108 18.314 18.259 1.00 64.88 192 GLY A N 1
ATOM 1487 C CA . GLY A 1 192 ? -23.867 17.284 17.227 1.00 64.88 192 GLY A CA 1
ATOM 1488 C C . GLY A 1 192 ? -24.185 15.845 17.682 1.00 64.88 192 GLY A C 1
ATOM 1489 O O . GLY A 1 192 ? -25.041 15.641 18.535 1.00 64.88 192 GLY A O 1
ATOM 1490 N N . VAL A 1 193 ? -23.502 14.838 17.125 1.00 69.69 193 VAL A N 1
ATOM 1491 C CA . VAL A 1 193 ? -23.597 13.452 17.622 1.00 69.69 193 VAL A CA 1
ATOM 1492 C C . VAL A 1 193 ? -22.519 13.235 18.685 1.00 69.69 193 VAL A C 1
ATOM 1494 O O . VAL A 1 193 ? -21.334 13.192 18.367 1.00 69.69 193 VAL A O 1
ATOM 1497 N N . SER A 1 194 ? -22.929 13.113 19.948 1.00 72.94 194 SER A N 1
ATOM 1498 C CA . SER A 1 194 ? -22.028 12.924 21.096 1.00 72.94 194 SER A CA 1
ATOM 1499 C C . SER A 1 194 ? -21.851 11.449 21.493 1.00 72.94 194 SER A C 1
ATOM 1501 O O . SER A 1 194 ? -22.605 10.575 21.065 1.00 72.94 194 SER A O 1
ATOM 1503 N N . VAL A 1 195 ? -20.904 11.167 22.398 1.00 74.06 195 VAL A N 1
ATOM 1504 C CA . VAL A 1 195 ? -20.719 9.849 23.052 1.00 74.06 195 VAL A CA 1
ATOM 1505 C C . VAL A 1 195 ? -22.020 9.310 23.638 1.00 74.06 195 VAL A C 1
ATOM 1507 O O . VAL A 1 195 ? -22.405 8.169 23.385 1.00 74.06 195 VAL A O 1
ATOM 1510 N N . ASN A 1 196 ? -22.724 10.159 24.383 1.00 77.94 196 ASN A N 1
ATOM 1511 C CA . ASN A 1 196 ? -24.002 9.808 24.990 1.00 77.94 196 ASN A CA 1
ATOM 1512 C C . ASN A 1 196 ? -25.074 9.570 23.929 1.00 77.94 196 ASN A C 1
ATOM 1514 O O . ASN A 1 196 ? -25.937 8.726 24.123 1.00 77.94 196 ASN A O 1
ATOM 1518 N N . SER A 1 197 ? -24.992 10.252 22.786 1.00 79.31 197 SER A N 1
ATOM 1519 C CA . SER A 1 197 ? -25.901 9.999 21.669 1.00 79.31 197 SER A CA 1
ATOM 1520 C C . SER A 1 197 ? -25.719 8.585 21.119 1.00 79.31 197 SER A C 1
ATOM 1522 O O . SER A 1 197 ? -26.692 7.849 21.004 1.00 79.31 197 SER A O 1
ATOM 1524 N N . ILE A 1 198 ? -24.474 8.178 20.848 1.00 81.38 198 ILE A N 1
ATOM 1525 C CA . ILE A 1 198 ? -24.157 6.839 20.329 1.00 81.38 198 ILE A CA 1
ATOM 1526 C C . ILE A 1 198 ? -24.551 5.752 21.335 1.00 81.38 198 ILE A C 1
ATOM 1528 O O . ILE A 1 198 ? -25.211 4.785 20.967 1.00 81.38 198 ILE A O 1
ATOM 1532 N N . ARG A 1 199 ? -24.195 5.929 22.614 1.00 86.12 199 ARG A N 1
ATOM 1533 C CA . ARG A 1 199 ? -24.543 4.988 23.692 1.00 86.12 199 ARG A CA 1
ATOM 1534 C C . ARG A 1 199 ? -26.055 4.868 23.883 1.00 86.12 199 ARG A C 1
ATOM 1536 O O . ARG A 1 199 ? -26.560 3.760 24.021 1.00 86.12 199 ARG A O 1
ATOM 1543 N N . ALA A 1 200 ? -26.781 5.988 23.854 1.00 84.81 200 ALA A N 1
ATOM 1544 C CA . ALA A 1 200 ? -28.240 5.976 23.923 1.00 84.81 200 ALA A CA 1
ATOM 1545 C C . ALA A 1 200 ? -28.842 5.221 22.736 1.00 84.81 200 ALA A C 1
ATOM 1547 O O . ALA A 1 200 ? -29.722 4.392 22.933 1.00 84.81 200 ALA A O 1
ATOM 1548 N N . VAL A 1 201 ? -28.352 5.468 21.519 1.00 84.44 201 VAL A N 1
ATOM 1549 C CA . VAL A 1 201 ? -28.819 4.764 20.321 1.00 84.44 201 VAL A CA 1
ATOM 1550 C C . VAL A 1 201 ? -28.551 3.261 20.412 1.00 84.44 201 VAL A C 1
ATOM 1552 O O . VAL A 1 201 ? -29.456 2.485 20.121 1.00 84.44 201 VAL A O 1
ATOM 1555 N N . ASP A 1 202 ? -27.361 2.841 20.851 1.00 84.69 202 ASP A N 1
ATOM 1556 C CA . ASP A 1 202 ? -27.020 1.419 21.021 1.00 84.69 202 ASP A CA 1
ATOM 1557 C C . ASP A 1 202 ? -27.981 0.746 22.021 1.00 84.69 202 ASP A C 1
ATOM 1559 O O . ASP A 1 202 ? -28.559 -0.290 21.703 1.00 84.69 202 ASP A O 1
ATOM 1563 N N . LEU A 1 203 ? -28.281 1.387 23.159 1.00 87.12 203 LEU A N 1
ATOM 1564 C CA . LEU A 1 203 ? -29.272 0.879 24.121 1.00 87.12 203 LEU A CA 1
ATOM 1565 C C . LEU A 1 203 ? -30.696 0.826 23.554 1.00 87.12 203 LEU A C 1
ATOM 1567 O O . LEU A 1 203 ? -31.404 -0.163 23.740 1.00 87.12 203 LEU A O 1
ATOM 1571 N N . LEU A 1 204 ? -31.130 1.887 22.869 1.00 84.94 204 LEU A N 1
ATOM 1572 C CA . LEU A 1 204 ? -32.464 1.958 22.269 1.00 84.94 204 LEU A CA 1
ATOM 1573 C C . LEU A 1 204 ? -32.632 0.931 21.148 1.00 84.94 204 LEU A C 1
ATOM 1575 O O . LEU A 1 204 ? -33.731 0.420 20.962 1.00 84.94 204 LEU A O 1
ATOM 1579 N N . SER A 1 205 ? -31.560 0.591 20.429 1.00 85.25 205 SER A N 1
ATOM 1580 C CA . SER A 1 205 ? -31.599 -0.395 19.342 1.00 85.25 205 SER A CA 1
ATOM 1581 C C . SER A 1 205 ? -31.948 -1.802 19.814 1.00 85.25 205 SER A C 1
ATOM 1583 O O . SER A 1 205 ? -32.460 -2.609 19.044 1.00 85.25 205 SER A O 1
ATOM 1585 N N . GLN A 1 206 ? -31.748 -2.083 21.100 1.00 84.50 206 GLN A N 1
ATOM 1586 C CA . GLN A 1 206 ? -32.147 -3.349 21.703 1.00 84.50 206 GLN A CA 1
ATOM 1587 C C . GLN A 1 206 ? -33.641 -3.404 22.051 1.00 84.50 206 GLN A C 1
ATOM 1589 O O . GLN A 1 206 ? -34.144 -4.449 22.462 1.00 84.50 206 GLN A O 1
ATOM 1594 N N . GLN A 1 207 ? -34.359 -2.287 21.923 1.00 85.12 207 GLN A N 1
ATOM 1595 C CA . GLN A 1 207 ? -35.777 -2.177 22.237 1.00 85.12 207 GLN A CA 1
ATOM 1596 C C . GLN A 1 207 ? -36.588 -2.115 20.941 1.00 85.12 207 GLN A C 1
ATOM 1598 O O . GLN A 1 207 ? -36.504 -1.154 20.176 1.00 85.12 207 GLN A O 1
ATOM 1603 N N . THR A 1 208 ? -37.424 -3.127 20.710 1.00 84.19 208 THR A N 1
ATOM 1604 C CA . THR A 1 208 ? -38.207 -3.271 19.470 1.00 84.19 208 THR A CA 1
ATOM 1605 C C . THR A 1 208 ? -39.107 -2.071 19.173 1.00 84.19 208 THR A C 1
ATOM 1607 O O . THR A 1 208 ? -39.285 -1.713 18.012 1.00 84.19 208 THR A O 1
ATOM 1610 N N . GLU A 1 209 ? -39.622 -1.402 20.207 1.00 84.31 209 GLU A N 1
ATOM 1611 C CA . GLU A 1 209 ? -40.476 -0.213 20.079 1.00 84.31 209 GLU A CA 1
ATOM 1612 C C . GLU A 1 209 ? -39.747 1.015 19.488 1.00 84.31 209 GLU A C 1
ATOM 1614 O O . GLU A 1 209 ? -40.396 1.899 18.929 1.00 84.31 209 GLU A O 1
ATOM 1619 N N . TYR A 1 210 ? -38.410 1.071 19.570 1.00 81.19 210 TYR A N 1
ATOM 1620 C CA . TYR A 1 210 ? -37.609 2.190 19.059 1.00 81.19 210 TYR A CA 1
ATOM 1621 C C . TYR A 1 210 ? -36.984 1.925 17.687 1.00 81.19 210 TYR A C 1
ATOM 1623 O O . TYR A 1 210 ? -36.520 2.878 17.058 1.00 81.19 210 TYR A O 1
ATOM 1631 N N . LEU A 1 211 ? -37.023 0.684 17.185 1.00 81.69 211 LEU A N 1
ATOM 1632 C CA . LEU A 1 211 ? -36.406 0.302 15.908 1.00 81.69 211 LEU A CA 1
ATOM 1633 C C . LEU A 1 211 ? -36.884 1.183 14.748 1.00 81.69 211 LEU A C 1
ATOM 1635 O O . LEU A 1 211 ? -36.065 1.816 14.096 1.00 81.69 211 LEU A O 1
ATOM 1639 N N . ALA A 1 212 ? -38.198 1.364 14.579 1.00 80.56 212 ALA A N 1
ATOM 1640 C CA . ALA A 1 212 ? -38.739 2.192 13.494 1.00 80.56 212 ALA A CA 1
ATOM 1641 C C . ALA A 1 212 ? -38.278 3.665 13.557 1.00 80.56 212 ALA A C 1
ATOM 1643 O O . ALA A 1 212 ? -38.093 4.319 12.529 1.00 80.56 212 ALA A O 1
ATOM 1644 N N . THR A 1 213 ? -38.081 4.200 14.768 1.00 78.06 213 THR A N 1
ATOM 1645 C CA . THR A 1 213 ? -37.567 5.567 14.951 1.00 78.06 213 THR A CA 1
ATOM 1646 C C . THR A 1 213 ? -36.082 5.633 14.606 1.00 78.06 213 THR A C 1
ATOM 1648 O O . THR A 1 213 ? -35.651 6.561 13.923 1.00 78.06 213 THR A O 1
ATOM 1651 N N . LEU A 1 214 ? -35.304 4.643 15.048 1.00 81.31 214 LEU A N 1
ATOM 1652 C CA . LEU A 1 214 ? -33.879 4.548 14.751 1.00 81.31 214 LEU A CA 1
ATOM 1653 C C . LEU A 1 214 ? -33.619 4.329 13.259 1.00 81.31 214 LEU A C 1
ATOM 1655 O O . LEU A 1 214 ? -32.708 4.962 12.733 1.00 81.31 214 LEU A O 1
ATOM 1659 N N . ASP A 1 215 ? -34.451 3.550 12.569 1.00 81.81 215 ASP A N 1
ATOM 1660 C CA . ASP A 1 215 ? -34.378 3.320 11.122 1.00 81.81 215 ASP A CA 1
ATOM 1661 C C . ASP A 1 215 ? -34.538 4.630 10.338 1.00 81.81 215 ASP A C 1
ATOM 1663 O O . ASP A 1 215 ? -33.740 4.956 9.454 1.00 81.81 215 ASP A O 1
ATOM 1667 N N . ALA A 1 216 ? -35.539 5.444 10.694 1.00 77.88 216 ALA A N 1
ATOM 1668 C CA . ALA A 1 216 ? -35.768 6.737 10.051 1.00 77.88 216 ALA A CA 1
ATOM 1669 C C . ALA A 1 216 ? -34.574 7.691 10.228 1.00 77.88 216 ALA A C 1
ATOM 1671 O O . ALA A 1 216 ? -34.220 8.445 9.316 1.00 77.88 216 ALA A O 1
ATOM 1672 N N . SER A 1 217 ? -33.941 7.658 11.397 1.00 73.94 217 SER A N 1
ATOM 1673 C CA . SER A 1 217 ? -32.764 8.468 11.707 1.00 73.94 217 SER A CA 1
ATOM 1674 C C . SER A 1 217 ? -31.492 7.927 11.059 1.00 73.94 217 SER A C 1
ATOM 1676 O O . SER A 1 217 ? -30.684 8.708 10.554 1.00 73.94 217 SER A O 1
ATOM 1678 N N . PHE A 1 218 ? -31.347 6.604 10.990 1.00 81.38 218 PHE A N 1
ATOM 1679 C CA . PHE A 1 218 ? -30.280 5.923 10.270 1.00 81.38 218 PHE A CA 1
ATOM 1680 C C . PHE A 1 218 ? -30.281 6.336 8.796 1.00 81.38 218 PHE A C 1
ATOM 1682 O O . PHE A 1 218 ? -29.254 6.779 8.286 1.00 81.38 218 PHE A O 1
ATOM 1689 N N . LEU A 1 219 ? -31.443 6.313 8.133 1.00 80.88 219 LEU A N 1
ATOM 1690 C CA . LEU A 1 219 ? -31.586 6.751 6.738 1.00 80.88 219 LEU A CA 1
ATOM 1691 C C . LEU A 1 219 ? -31.195 8.224 6.533 1.00 80.88 219 LEU A C 1
ATOM 1693 O O . LEU A 1 219 ? -30.693 8.594 5.470 1.00 80.88 219 LEU A O 1
ATOM 1697 N N . LYS A 1 220 ? -31.411 9.092 7.531 1.00 75.88 220 LYS A N 1
ATOM 1698 C CA . LYS A 1 220 ? -30.962 10.494 7.474 1.00 75.88 220 LYS A CA 1
ATOM 1699 C C . LYS A 1 220 ? -29.445 10.607 7.584 1.00 75.88 220 LYS A C 1
ATOM 1701 O O . LYS A 1 220 ? -28.855 11.367 6.823 1.00 75.88 220 LYS A O 1
ATOM 1706 N N . LEU A 1 221 ? -28.821 9.850 8.485 1.00 73.69 221 LEU A N 1
ATOM 1707 C CA . LEU A 1 221 ? -27.363 9.821 8.620 1.00 73.69 221 LEU A CA 1
ATOM 1708 C C . LEU A 1 221 ? -26.692 9.194 7.404 1.00 73.69 221 LEU A C 1
ATOM 1710 O O . LEU A 1 221 ? -25.698 9.722 6.923 1.00 73.69 221 LEU A O 1
ATOM 1714 N N . GLN A 1 222 ? -27.277 8.140 6.837 1.00 79.38 222 GLN A N 1
ATOM 1715 C CA . GLN A 1 222 ? -26.807 7.536 5.594 1.00 79.38 222 GLN A CA 1
ATOM 1716 C C . GLN A 1 222 ? -26.726 8.578 4.469 1.00 79.38 222 GLN A C 1
ATOM 1718 O O . GLN A 1 222 ? -25.726 8.634 3.764 1.00 79.38 222 GLN A O 1
ATOM 1723 N N . LYS A 1 223 ? -27.714 9.481 4.355 1.00 78.00 223 LYS A N 1
ATOM 1724 C CA . LYS A 1 223 ? -27.684 10.597 3.387 1.00 78.00 223 LYS A CA 1
ATOM 1725 C C . LYS A 1 223 ? -26.572 11.623 3.642 1.00 78.00 223 LYS A C 1
ATOM 1727 O O . LYS A 1 223 ? -26.256 12.389 2.738 1.00 78.00 223 LYS A O 1
ATOM 1732 N N . GLN A 1 224 ? -26.017 11.674 4.851 1.00 72.69 224 GLN A N 1
ATOM 1733 C CA . GLN A 1 224 ? -24.887 12.538 5.212 1.00 72.69 224 GLN A CA 1
ATOM 1734 C C . GLN A 1 224 ? -23.530 11.846 5.031 1.00 72.69 224 GLN A C 1
ATOM 1736 O O . GLN A 1 224 ? -22.494 12.503 5.142 1.00 72.69 224 GLN A O 1
ATOM 1741 N N . ALA A 1 225 ? -23.511 10.538 4.772 1.00 73.62 225 ALA A N 1
ATOM 1742 C CA . ALA A 1 225 ? -22.275 9.817 4.531 1.00 73.62 225 ALA A CA 1
ATOM 1743 C C . ALA A 1 225 ? -21.615 10.280 3.233 1.00 73.62 225 ALA A C 1
ATOM 1745 O O . ALA A 1 225 ? -22.274 10.578 2.235 1.00 73.62 225 ALA A O 1
ATOM 1746 N N . VAL A 1 226 ? -20.288 10.305 3.244 1.00 70.19 226 VAL A N 1
ATOM 1747 C CA . VAL A 1 226 ? -19.487 10.672 2.082 1.00 70.19 226 VAL A CA 1
ATOM 1748 C C . VAL A 1 226 ? -18.779 9.424 1.579 1.00 70.19 226 VAL A C 1
ATOM 1750 O O . VAL A 1 226 ? -18.122 8.714 2.343 1.00 70.19 226 VAL A O 1
ATOM 1753 N N . THR A 1 227 ? -18.894 9.170 0.275 1.00 69.56 227 THR A N 1
ATOM 1754 C CA . THR A 1 227 ? -18.057 8.179 -0.406 1.00 69.56 227 THR A CA 1
ATOM 1755 C C . THR A 1 227 ? -16.779 8.872 -0.863 1.00 69.56 227 THR A C 1
ATOM 1757 O O . THR A 1 227 ? -16.828 9.784 -1.686 1.00 69.56 227 THR A O 1
ATOM 1760 N N . GLN A 1 228 ? -15.639 8.470 -0.310 1.00 66.75 228 GLN A N 1
ATOM 1761 C CA . GLN A 1 228 ? -14.327 8.979 -0.704 1.00 66.75 228 GLN A CA 1
ATOM 1762 C C . GLN A 1 228 ? -13.637 7.939 -1.589 1.00 66.75 228 GLN A C 1
ATOM 1764 O O . GLN A 1 228 ? -13.417 6.805 -1.164 1.00 66.75 228 GLN A O 1
ATOM 1769 N N . ALA A 1 229 ? -13.306 8.316 -2.822 1.00 55.31 229 ALA A N 1
ATOM 1770 C CA . ALA A 1 229 ? -12.484 7.504 -3.713 1.00 55.31 229 ALA A CA 1
ATOM 1771 C C . ALA A 1 229 ? -11.004 7.868 -3.528 1.00 55.31 229 ALA A C 1
ATOM 1773 O O . ALA A 1 229 ? -10.665 9.049 -3.434 1.00 55.31 229 ALA A O 1
ATOM 1774 N N . THR A 1 230 ? -10.117 6.874 -3.482 1.00 55.16 230 THR A N 1
ATOM 1775 C CA . THR A 1 230 ? -8.673 7.117 -3.600 1.00 55.16 230 THR A CA 1
ATOM 1776 C C . THR A 1 230 ? -8.286 7.397 -5.051 1.00 55.16 230 THR A C 1
ATOM 1778 O O . THR A 1 230 ? -8.984 6.979 -5.976 1.00 55.16 230 THR A O 1
ATOM 1781 N N . SER A 1 231 ? -7.159 8.093 -5.253 1.00 42.78 231 SER A N 1
ATOM 1782 C CA . SER A 1 231 ? -6.616 8.458 -6.576 1.00 42.78 231 SER A CA 1
ATOM 1783 C C . SER A 1 231 ? -6.429 7.270 -7.524 1.00 42.78 231 SER A C 1
ATOM 1785 O O . SER A 1 231 ? -6.417 7.458 -8.737 1.00 42.78 231 SER A O 1
ATOM 1787 N N . ASP A 1 232 ? -6.330 6.059 -6.973 1.00 48.38 232 ASP A N 1
ATOM 1788 C CA . ASP A 1 232 ? -5.965 4.849 -7.707 1.00 48.38 232 ASP A CA 1
ATOM 1789 C C . ASP A 1 232 ? -7.180 3.974 -8.067 1.00 48.38 232 ASP A C 1
ATOM 1791 O O . ASP A 1 232 ? -7.019 2.826 -8.465 1.00 48.38 232 ASP A O 1
ATOM 1795 N N . ASN A 1 233 ? -8.411 4.496 -7.963 1.00 48.12 233 ASN A N 1
ATOM 1796 C CA . ASN A 1 233 ? -9.658 3.854 -8.421 1.00 48.12 233 ASN A CA 1
ATOM 1797 C C . ASN A 1 233 ? -10.025 2.482 -7.802 1.00 48.12 233 ASN A C 1
ATOM 1799 O O . ASN A 1 233 ? -11.092 1.958 -8.121 1.00 48.12 233 ASN A O 1
ATOM 1803 N N . GLU A 1 234 ? -9.219 1.893 -6.914 1.00 55.09 234 GLU A N 1
ATOM 1804 C CA . GLU A 1 234 ? -9.473 0.527 -6.418 1.00 55.09 234 GLU A CA 1
ATOM 1805 C C . GLU A 1 234 ? -10.173 0.452 -5.049 1.00 55.09 234 GLU A C 1
ATOM 1807 O O . GLU A 1 234 ? -10.862 -0.533 -4.776 1.00 55.09 234 GLU A O 1
ATOM 1812 N N . GLN A 1 235 ? -10.058 1.464 -4.180 1.00 60.06 235 GLN A N 1
ATOM 1813 C CA . GLN A 1 235 ? -10.634 1.406 -2.827 1.00 60.06 235 GLN A CA 1
ATOM 1814 C C . GLN A 1 235 ? -11.522 2.618 -2.537 1.00 60.06 235 GLN A C 1
ATOM 1816 O O . GLN A 1 235 ? -11.053 3.718 -2.259 1.00 60.06 235 GLN A O 1
ATOM 1821 N N . GLN A 1 236 ? -12.836 2.396 -2.591 1.00 66.81 236 GLN A N 1
ATOM 1822 C CA . GLN A 1 236 ? -13.828 3.349 -2.102 1.00 66.81 236 GLN A CA 1
ATOM 1823 C C . GLN A 1 236 ? -13.991 3.183 -0.589 1.00 66.81 236 GLN A C 1
ATOM 1825 O O . GLN A 1 236 ? -14.155 2.061 -0.094 1.00 66.81 236 GLN A O 1
ATOM 1830 N N . TYR A 1 237 ? -13.955 4.301 0.131 1.00 74.50 237 TYR A N 1
ATOM 1831 C CA . TYR A 1 237 ? -14.297 4.386 1.545 1.00 74.50 237 TYR A CA 1
ATOM 1832 C C . TYR A 1 237 ? -15.686 4.985 1.689 1.00 74.50 237 TYR A C 1
ATOM 1834 O O . TYR A 1 237 ? -16.016 5.972 1.033 1.00 74.50 237 TYR A O 1
ATOM 1842 N N . TYR A 1 238 ? -16.478 4.409 2.582 1.00 75.19 238 TYR A N 1
ATOM 1843 C CA . TYR A 1 238 ? -17.763 4.960 2.976 1.00 75.19 238 TYR A CA 1
ATOM 1844 C C . TYR A 1 238 ? -17.632 5.412 4.424 1.00 75.19 238 TYR A C 1
ATOM 1846 O O . TYR A 1 238 ? -17.320 4.592 5.287 1.00 75.19 238 TYR A O 1
ATOM 1854 N N . VAL A 1 239 ? -17.776 6.714 4.676 1.00 74.81 239 VAL A N 1
ATOM 1855 C CA . VAL A 1 239 ? -17.509 7.296 5.997 1.00 74.81 239 VAL A CA 1
ATOM 1856 C C . VAL A 1 239 ? -18.605 8.282 6.362 1.00 74.81 239 VAL A C 1
ATOM 1858 O O . VAL A 1 239 ? -18.927 9.197 5.600 1.00 74.81 239 VAL A O 1
ATOM 1861 N N . LEU A 1 240 ? -19.135 8.137 7.572 1.00 72.19 240 LEU A N 1
ATOM 1862 C CA . LEU A 1 240 ? -19.836 9.222 8.240 1.00 72.19 240 LEU A CA 1
ATOM 1863 C C . LEU A 1 240 ? -18.813 10.179 8.839 1.00 72.19 240 LEU A C 1
ATOM 1865 O O . LEU A 1 240 ? -18.018 9.791 9.698 1.00 72.19 240 LEU A O 1
ATOM 1869 N N . SER A 1 241 ? -18.839 11.424 8.377 1.00 65.25 241 SER A N 1
ATOM 1870 C CA . SER A 1 241 ? -18.046 12.509 8.944 1.00 65.25 241 SER A CA 1
ATOM 1871 C C . SER A 1 241 ? -18.947 13.370 9.816 1.00 65.25 241 SER A C 1
ATOM 1873 O O . SER A 1 241 ? -19.981 13.847 9.346 1.00 65.25 241 SER A O 1
ATOM 1875 N N . SER A 1 242 ? -18.563 13.599 11.072 1.00 56.78 242 SER A N 1
ATOM 1876 C CA . SER A 1 242 ? -19.213 14.642 11.861 1.00 56.78 242 SER A CA 1
ATOM 1877 C C . SER A 1 242 ? -18.598 16.001 11.500 1.00 56.78 242 SER A C 1
ATOM 1879 O O . SER A 1 242 ? -17.389 16.204 11.576 1.00 56.78 242 SER A O 1
ATOM 1881 N N . THR A 1 243 ? -19.423 16.969 11.094 1.00 45.31 243 THR A N 1
ATOM 1882 C CA . THR A 1 243 ? -18.991 18.369 10.897 1.00 45.31 243 THR A CA 1
ATOM 1883 C C . THR A 1 243 ? -18.874 19.135 12.222 1.00 45.31 243 THR A C 1
ATOM 1885 O O . THR A 1 243 ? -18.633 20.343 12.225 1.00 45.31 243 THR A O 1
ATOM 1888 N N . ALA A 1 244 ? -19.098 18.466 13.356 1.00 41.84 244 ALA A N 1
ATOM 1889 C CA . ALA A 1 244 ? -19.061 19.072 14.677 1.00 41.84 244 ALA A CA 1
ATOM 1890 C C . ALA A 1 244 ? -17.604 19.335 15.088 1.00 41.84 244 ALA A C 1
ATOM 1892 O O . ALA A 1 244 ? -16.744 18.463 14.982 1.00 41.84 244 ALA A O 1
ATOM 1893 N N . ARG A 1 245 ? -17.312 20.559 15.546 1.00 35.69 245 ARG A N 1
ATOM 1894 C CA . ARG A 1 245 ? -15.998 20.902 16.104 1.00 35.69 245 ARG A CA 1
ATOM 1895 C C . ARG A 1 245 ? -15.749 20.022 17.326 1.00 35.69 245 ARG A C 1
ATOM 1897 O O . ARG A 1 245 ? -16.438 20.153 18.331 1.00 35.69 245 ARG A O 1
ATOM 1904 N N . TYR A 1 246 ? -14.769 19.140 17.202 1.00 39.06 246 TYR A N 1
ATOM 1905 C CA . TYR A 1 246 ? -14.335 18.224 18.244 1.00 39.06 246 TYR A CA 1
ATOM 1906 C C . TYR A 1 246 ? -13.875 18.986 19.493 1.00 39.06 246 TYR A C 1
ATOM 1908 O O . TYR A 1 246 ? -12.905 19.743 19.436 1.00 39.06 246 TYR A O 1
ATOM 1916 N N . GLN A 1 247 ? -14.548 18.766 20.623 1.00 38.69 247 GLN A N 1
ATOM 1917 C CA . GLN A 1 247 ? -13.956 19.009 21.937 1.00 38.69 247 GLN A CA 1
ATOM 1918 C C . GLN A 1 247 ? -12.983 17.861 22.238 1.00 38.69 247 GLN A C 1
ATOM 1920 O O . GLN A 1 247 ? -13.296 16.694 21.988 1.00 38.69 247 GLN A O 1
ATOM 1925 N N . GLN A 1 248 ? -11.786 18.193 22.734 1.00 34.81 248 GLN A N 1
ATOM 1926 C CA . GLN A 1 248 ? -10.854 17.205 23.284 1.00 34.81 248 GLN A CA 1
ATOM 1927 C C . GLN A 1 248 ? -11.614 16.362 24.321 1.00 34.81 248 GLN A C 1
ATOM 1929 O O . GLN A 1 248 ? -12.272 16.932 25.180 1.00 34.81 248 GLN A O 1
ATOM 1934 N N . ASP A 1 249 ? -11.547 15.034 24.192 1.00 42.62 249 ASP A N 1
ATOM 1935 C CA . ASP A 1 249 ? -12.197 14.004 25.031 1.00 42.62 249 ASP A CA 1
ATOM 1936 C C . ASP A 1 249 ? -13.561 13.443 24.567 1.00 42.62 249 ASP A C 1
ATOM 1938 O O . ASP A 1 249 ? -14.114 12.569 25.237 1.00 42.62 249 ASP A O 1
ATOM 1942 N N . VAL A 1 250 ? -14.069 13.821 23.384 1.00 48.91 250 VAL A N 1
ATOM 1943 C CA . VAL A 1 250 ? -15.324 13.273 22.816 1.00 48.91 250 VAL A CA 1
ATOM 1944 C C . VAL A 1 250 ? -15.052 12.509 21.501 1.00 48.91 250 VAL A C 1
ATOM 1946 O O . VAL A 1 250 ? -14.311 12.984 20.646 1.00 48.91 250 VAL A O 1
ATOM 1949 N N . TYR A 1 251 ? -15.604 11.290 21.394 1.00 57.16 251 TYR A N 1
ATOM 1950 C CA . TYR A 1 251 ? -15.287 10.194 20.453 1.00 57.16 251 TYR A CA 1
ATOM 1951 C C . TYR A 1 251 ? -14.816 10.506 19.034 1.00 57.16 251 TYR A C 1
ATOM 1953 O O . TYR A 1 251 ? -15.330 11.378 18.343 1.00 57.16 251 TYR A O 1
ATOM 1961 N N . THR A 1 252 ? -13.948 9.612 18.554 1.00 70.12 252 THR A N 1
ATOM 1962 C CA . THR A 1 252 ? -13.400 9.560 17.198 1.00 70.12 252 THR A CA 1
ATOM 1963 C C . THR A 1 252 ? -14.467 9.207 16.149 1.00 70.12 252 THR A C 1
ATOM 1965 O O . THR A 1 252 ? -15.508 8.640 16.476 1.00 70.12 252 THR A O 1
ATOM 1968 N N . ASN A 1 253 ? -14.238 9.534 14.871 1.00 77.88 253 ASN A N 1
ATOM 1969 C CA . ASN A 1 253 ? -15.161 9.168 13.783 1.00 77.88 253 ASN A CA 1
ATOM 1970 C C . ASN A 1 253 ? -15.443 7.648 13.754 1.00 77.88 253 ASN A C 1
ATOM 1972 O O . ASN A 1 253 ? -16.488 7.215 13.274 1.00 77.88 253 ASN A O 1
ATOM 1976 N N . GLU A 1 254 ? -14.540 6.835 14.291 1.00 84.44 254 GLU A N 1
ATOM 1977 C CA . GLU A 1 254 ? -14.640 5.385 14.365 1.00 84.44 254 GLU A CA 1
ATOM 1978 C C . GLU A 1 254 ? -15.844 4.908 15.177 1.00 84.44 254 GLU A C 1
ATOM 1980 O O . GLU A 1 254 ? -16.513 3.970 14.751 1.00 84.44 254 GLU A O 1
ATOM 1985 N N . ASP A 1 255 ? -16.158 5.556 16.300 1.00 85.62 255 ASP A N 1
ATOM 1986 C CA . ASP A 1 255 ? -17.279 5.170 17.165 1.00 85.62 255 ASP A CA 1
ATOM 1987 C C . ASP A 1 255 ? -18.618 5.407 16.473 1.00 85.62 255 ASP A C 1
ATOM 1989 O O . ASP A 1 255 ? -19.508 4.555 16.500 1.00 85.62 255 ASP A O 1
ATOM 1993 N N . LEU A 1 256 ? -18.732 6.546 15.782 1.00 84.00 256 LEU A N 1
ATOM 1994 C CA . LEU A 1 256 ? -19.898 6.879 14.972 1.00 84.00 256 LEU A CA 1
ATOM 1995 C C . LEU A 1 256 ? -20.082 5.868 13.838 1.00 84.00 256 LEU A C 1
ATOM 1997 O O . LEU A 1 256 ? -21.181 5.354 13.637 1.00 84.00 256 LEU A O 1
ATOM 2001 N N . ASN A 1 257 ? -19.004 5.555 13.114 1.00 88.44 257 ASN A N 1
ATOM 2002 C CA . ASN A 1 257 ? -19.052 4.576 12.031 1.00 88.44 257 ASN A CA 1
ATOM 2003 C C . ASN A 1 257 ? -19.340 3.160 12.563 1.00 88.44 257 ASN A C 1
ATOM 2005 O O . ASN A 1 257 ? -20.011 2.387 11.881 1.00 88.44 257 ASN A O 1
ATOM 2009 N N . LEU A 1 258 ? -18.889 2.805 13.776 1.00 90.75 258 LEU A N 1
ATOM 2010 C CA . LEU A 1 258 ? -19.161 1.494 14.379 1.00 90.75 258 LEU A CA 1
ATOM 2011 C C . LEU A 1 258 ? -20.635 1.371 14.754 1.00 90.75 258 LEU A C 1
ATOM 2013 O O . LEU A 1 258 ? -21.266 0.365 14.430 1.00 90.75 258 LEU A O 1
ATOM 2017 N N . ALA A 1 259 ? -21.186 2.397 15.400 1.00 85.38 259 ALA A N 1
ATOM 2018 C CA . ALA A 1 259 ? -22.605 2.461 15.723 1.00 85.38 259 ALA A CA 1
ATOM 2019 C C . ALA A 1 259 ?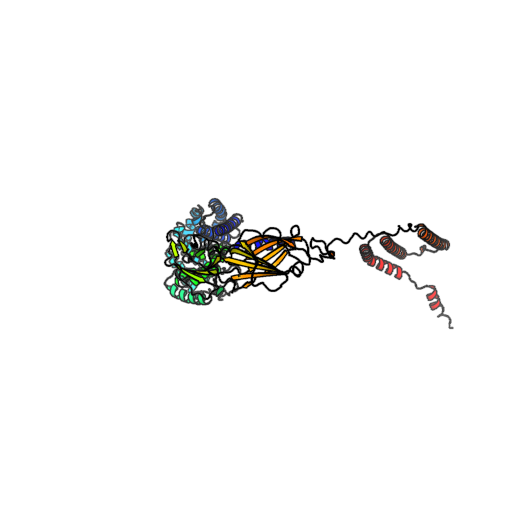 -23.458 2.380 14.454 1.00 85.38 259 ALA A C 1
ATOM 2021 O O . ALA A 1 259 ? -24.384 1.578 14.372 1.00 85.38 259 ALA A O 1
ATOM 2022 N N . PHE A 1 260 ? -23.084 3.142 13.426 1.00 85.94 260 PHE A N 1
ATOM 2023 C CA . PHE A 1 260 ? -23.748 3.102 12.132 1.00 85.94 260 PHE A CA 1
ATOM 2024 C C . PHE A 1 260 ? -23.719 1.705 11.509 1.00 85.94 260 PHE A C 1
ATOM 2026 O O . PHE A 1 260 ? -24.756 1.204 11.093 1.00 85.94 260 PHE A O 1
ATOM 2033 N N . VAL A 1 261 ? -22.574 1.022 11.506 1.00 89.88 261 VAL A N 1
ATOM 2034 C CA . VAL A 1 261 ? -22.491 -0.350 10.988 1.00 89.88 261 VAL A CA 1
ATOM 2035 C C . VAL A 1 261 ? -23.363 -1.327 11.772 1.00 89.88 261 VAL A C 1
ATOM 2037 O O . VAL A 1 261 ? -24.018 -2.162 11.153 1.00 89.88 261 VAL A O 1
ATOM 2040 N N . ARG A 1 262 ? -23.404 -1.226 13.105 1.00 87.69 262 ARG A N 1
ATOM 2041 C CA . ARG A 1 262 ? -24.231 -2.104 13.951 1.00 87.69 262 ARG A CA 1
ATOM 2042 C C . ARG A 1 262 ? -25.721 -1.944 13.669 1.00 87.69 262 ARG A C 1
ATOM 2044 O O . ARG A 1 262 ? -26.423 -2.938 13.538 1.00 87.69 262 ARG A O 1
ATOM 2051 N N . LEU A 1 263 ? -26.180 -0.705 13.537 1.00 83.44 263 LEU A N 1
ATOM 2052 C CA . LEU A 1 263 ? -27.588 -0.386 13.283 1.00 83.44 263 LEU A CA 1
ATOM 2053 C C . LEU A 1 263 ? -27.979 -0.671 11.830 1.00 83.44 263 LEU A C 1
ATOM 2055 O O . LEU A 1 263 ? -29.103 -1.057 11.537 1.00 83.44 263 LEU A O 1
ATOM 2059 N N . GLY A 1 264 ? -27.030 -0.484 10.915 1.00 82.00 264 GLY A N 1
ATOM 2060 C CA . GLY A 1 264 ? -27.236 -0.569 9.480 1.00 82.00 264 GLY A CA 1
ATOM 2061 C C . GLY A 1 264 ? -27.065 -1.953 8.872 1.00 82.00 264 GLY A C 1
ATOM 2062 O O . GLY A 1 264 ? -27.141 -2.056 7.652 1.00 82.00 264 GLY A O 1
ATOM 2063 N N . GLN A 1 265 ? -26.809 -3.015 9.644 1.00 79.75 265 GLN A N 1
ATOM 2064 C CA . GLN A 1 265 ? -26.451 -4.324 9.073 1.00 79.75 265 GLN A CA 1
ATOM 2065 C C . GLN A 1 265 ? -27.453 -4.846 8.027 1.00 79.75 265 GLN A C 1
ATOM 2067 O O . GLN A 1 265 ? -27.042 -5.499 7.064 1.00 79.75 265 GLN A O 1
ATOM 2072 N N . THR A 1 266 ? -28.742 -4.545 8.192 1.00 78.69 266 THR A N 1
ATOM 2073 C CA . THR A 1 266 ? -29.829 -4.930 7.276 1.00 78.69 266 THR A CA 1
ATOM 2074 C C . THR A 1 266 ? -30.097 -3.907 6.168 1.00 78.69 266 THR A C 1
ATOM 2076 O O . THR A 1 266 ? -30.610 -4.282 5.116 1.00 78.69 266 THR A O 1
ATOM 2079 N N . PHE A 1 267 ? -29.749 -2.634 6.374 1.00 83.19 267 PHE A N 1
ATOM 2080 C CA . PHE A 1 267 ? -30.045 -1.530 5.449 1.00 83.19 267 PHE A CA 1
ATOM 2081 C C . PHE A 1 267 ? -28.890 -1.190 4.508 1.00 83.19 267 PHE A C 1
ATOM 2083 O O . PHE A 1 267 ? -29.113 -0.660 3.419 1.00 83.19 267 PHE A O 1
ATOM 2090 N N . LEU A 1 268 ? -27.657 -1.469 4.932 1.00 87.56 268 LEU A N 1
ATOM 2091 C CA . LEU A 1 268 ? -26.465 -1.161 4.162 1.00 87.56 268 LEU A CA 1
ATOM 2092 C C . LEU A 1 268 ? -26.389 -2.050 2.929 1.00 87.56 268 LEU A C 1
ATOM 2094 O O . LEU A 1 268 ? -26.375 -3.283 3.017 1.00 87.56 268 LEU A O 1
ATOM 2098 N N . LYS A 1 269 ? -26.260 -1.403 1.772 1.00 88.19 269 LYS A N 1
ATOM 2099 C CA . LYS A 1 269 ? -25.970 -2.081 0.513 1.00 88.19 269 LYS A CA 1
ATOM 2100 C C . LYS A 1 269 ? -24.606 -2.774 0.615 1.00 88.19 269 LYS A C 1
ATOM 2102 O O . LYS A 1 269 ? -23.720 -2.278 1.319 1.00 88.19 269 LYS A O 1
ATOM 2107 N N . PRO A 1 270 ? -24.379 -3.869 -0.131 1.00 85.88 270 PRO A N 1
ATOM 2108 C CA . PRO A 1 270 ? -23.095 -4.570 -0.118 1.00 85.88 270 PRO A CA 1
ATOM 2109 C C . PRO A 1 270 ? -21.889 -3.641 -0.347 1.00 85.88 270 PRO A C 1
ATOM 2111 O O . PRO A 1 270 ? -20.874 -3.748 0.341 1.00 85.88 270 PRO A O 1
ATOM 2114 N N . GLU A 1 271 ? -22.010 -2.677 -1.262 1.00 83.56 271 GLU A N 1
ATOM 2115 C CA . GLU A 1 271 ? -20.951 -1.705 -1.561 1.00 83.56 271 GLU A CA 1
ATOM 2116 C C . GLU A 1 271 ? -20.631 -0.777 -0.377 1.00 83.56 271 GLU A C 1
ATOM 2118 O O . GLU A 1 271 ? -19.460 -0.498 -0.116 1.00 83.56 271 GLU A O 1
ATOM 2123 N N . GLU A 1 272 ? -21.646 -0.349 0.378 1.00 87.12 272 GLU A N 1
ATOM 2124 C CA . GLU A 1 272 ? -21.488 0.500 1.566 1.00 87.12 272 GLU A CA 1
ATOM 2125 C C . GLU A 1 272 ? -20.822 -0.286 2.700 1.00 87.12 272 GLU A C 1
ATOM 2127 O O . GLU A 1 272 ? -19.874 0.200 3.321 1.00 87.12 272 GLU A O 1
ATOM 2132 N N . LYS A 1 273 ? -21.245 -1.543 2.913 1.00 89.62 273 LYS A N 1
ATOM 2133 C CA . LYS A 1 273 ? -20.594 -2.463 3.858 1.00 89.62 273 LYS A CA 1
ATOM 2134 C C . LYS A 1 273 ? -19.115 -2.656 3.515 1.00 89.62 273 LYS A C 1
ATOM 2136 O O . LYS A 1 273 ? -18.257 -2.580 4.395 1.00 89.62 273 LYS A O 1
ATOM 2141 N N . ARG A 1 274 ? -18.795 -2.840 2.229 1.00 87.00 274 ARG A N 1
ATOM 2142 C CA . ARG A 1 274 ? -17.412 -2.935 1.737 1.00 87.00 274 ARG A CA 1
ATOM 2143 C C . ARG A 1 274 ? -16.620 -1.652 1.997 1.00 87.00 274 ARG A C 1
ATOM 2145 O O . ARG A 1 274 ? -15.478 -1.730 2.447 1.00 87.00 274 ARG A O 1
ATOM 2152 N N . GLY A 1 275 ? -17.215 -0.485 1.750 1.00 86.69 275 GLY A N 1
ATOM 2153 C CA . GLY A 1 275 ? -16.585 0.810 2.011 1.00 86.69 275 GLY A CA 1
ATOM 2154 C C . GLY A 1 275 ? -16.275 1.038 3.494 1.00 86.69 275 GLY A C 1
ATOM 2155 O O . GLY A 1 275 ? -15.170 1.469 3.829 1.00 86.69 275 GLY A O 1
ATOM 2156 N N . LEU A 1 276 ? -17.206 0.688 4.385 1.00 89.94 276 LEU A N 1
ATOM 2157 C CA . LEU A 1 276 ? -17.023 0.770 5.841 1.00 89.94 276 LEU A CA 1
ATOM 2158 C C . LEU A 1 276 ? -15.983 -0.235 6.343 1.00 89.94 276 LEU A C 1
ATOM 2160 O O . LEU A 1 276 ? -15.149 0.096 7.186 1.00 89.94 276 LEU A O 1
ATOM 2164 N N . ARG A 1 277 ? -15.962 -1.447 5.781 1.00 91.06 277 ARG A N 1
ATOM 2165 C CA . ARG A 1 277 ? -14.925 -2.443 6.075 1.00 91.06 277 ARG A CA 1
ATOM 2166 C C . ARG A 1 277 ? -13.544 -1.905 5.713 1.00 91.06 277 ARG A C 1
ATOM 2168 O O . ARG A 1 277 ? -12.632 -1.981 6.532 1.00 91.06 277 ARG A O 1
ATOM 2175 N N . ASN A 1 278 ? -13.388 -1.345 4.512 1.00 88.81 278 ASN A N 1
ATOM 2176 C CA . ASN A 1 278 ? -12.123 -0.750 4.076 1.00 88.81 278 ASN A CA 1
ATOM 2177 C C . ASN A 1 278 ? -11.702 0.395 5.013 1.00 88.81 278 ASN A C 1
ATOM 2179 O O . ASN A 1 278 ? -10.531 0.480 5.385 1.00 88.81 278 ASN A O 1
ATOM 2183 N N . TYR A 1 279 ? -12.656 1.225 5.455 1.00 90.25 279 TYR A N 1
ATOM 2184 C CA . TYR A 1 279 ? -12.409 2.280 6.441 1.00 90.25 279 TYR A CA 1
ATOM 2185 C C . TYR A 1 279 ? -11.858 1.706 7.751 1.00 90.25 279 TYR A C 1
ATOM 2187 O O . TYR A 1 279 ? -10.779 2.110 8.184 1.00 90.25 279 TYR A O 1
ATOM 2195 N N . PHE A 1 280 ? -12.525 0.718 8.351 1.00 92.50 280 PHE A N 1
ATOM 2196 C CA . PHE A 1 280 ? -12.045 0.109 9.594 1.00 92.50 280 PHE A CA 1
ATOM 2197 C C . PHE A 1 280 ? -10.718 -0.623 9.432 1.00 92.50 280 PHE A C 1
ATOM 2199 O O . PHE A 1 280 ? -9.892 -0.603 10.342 1.00 92.50 280 PHE A O 1
ATOM 2206 N N . LEU A 1 281 ? -10.465 -1.221 8.269 1.00 90.81 281 LEU A N 1
ATOM 2207 C CA . LEU A 1 281 ? -9.179 -1.838 7.983 1.00 90.81 281 LEU A CA 1
ATOM 2208 C C . LEU A 1 281 ? -8.063 -0.789 7.981 1.00 90.81 281 LEU A C 1
ATOM 2210 O O . LEU A 1 281 ? -7.048 -0.975 8.651 1.00 90.81 281 LEU A O 1
ATOM 2214 N N . MET A 1 282 ? -8.268 0.336 7.296 1.00 88.94 282 MET A N 1
ATOM 2215 C CA . MET A 1 282 ? -7.324 1.453 7.289 1.00 88.94 282 MET A CA 1
ATOM 2216 C C . MET A 1 282 ? -7.123 2.031 8.697 1.00 88.94 282 MET A C 1
ATOM 2218 O O . MET A 1 282 ? -5.983 2.218 9.123 1.00 88.94 282 MET A O 1
ATOM 2222 N N . ARG A 1 283 ? -8.208 2.273 9.446 1.00 90.00 283 ARG A N 1
ATOM 2223 C CA . ARG A 1 283 ? -8.134 2.811 10.816 1.00 90.00 283 ARG A CA 1
ATOM 2224 C C . ARG A 1 283 ? -7.467 1.846 11.788 1.00 90.00 283 ARG A C 1
ATOM 2226 O O . ARG A 1 283 ? -6.692 2.302 12.616 1.00 90.00 283 ARG A O 1
ATOM 2233 N N . SER A 1 284 ? -7.663 0.534 11.640 1.00 91.88 284 SER A N 1
ATOM 2234 C CA . SER A 1 284 ? -6.957 -0.458 12.458 1.00 91.88 284 SER A CA 1
ATOM 2235 C C . SER A 1 284 ? -5.443 -0.404 12.233 1.00 91.88 284 SER A C 1
ATOM 2237 O O . SER A 1 284 ? -4.696 -0.361 13.204 1.00 91.88 284 SER A O 1
ATOM 2239 N N . LYS A 1 285 ? -4.990 -0.310 10.972 1.00 89.50 285 LYS A N 1
ATOM 2240 C CA . LYS A 1 285 ? -3.564 -0.192 10.613 1.00 89.50 285 LYS A CA 1
ATOM 2241 C C . LYS A 1 285 ? -2.943 1.121 11.106 1.00 89.50 285 LYS A C 1
ATOM 2243 O O . LYS A 1 285 ? -1.768 1.140 11.452 1.00 89.50 285 LYS A O 1
ATOM 2248 N N . GLY A 1 286 ? -3.725 2.201 11.134 1.00 88.50 286 GLY A N 1
ATOM 2249 C CA . GLY A 1 286 ? -3.306 3.529 11.592 1.00 88.50 286 GLY A CA 1
ATOM 2250 C C . GLY A 1 286 ? -3.668 3.863 13.043 1.00 88.50 286 GLY A C 1
ATOM 2251 O O . GLY A 1 286 ? -3.619 5.037 13.406 1.00 88.50 286 GLY A O 1
ATOM 2252 N N . ALA A 1 287 ? -4.083 2.885 13.854 1.00 89.31 287 ALA A N 1
ATOM 2253 C CA . ALA A 1 287 ? -4.546 3.141 15.212 1.00 89.31 287 ALA A CA 1
ATOM 2254 C C . ALA A 1 287 ? -3.398 3.643 16.102 1.00 89.31 287 ALA A C 1
ATOM 2256 O O . ALA A 1 287 ? -2.338 3.023 16.169 1.00 89.31 287 ALA A O 1
ATOM 2257 N N . SER A 1 288 ? -3.621 4.744 16.827 1.00 89.75 288 SER A N 1
ATOM 2258 C CA . SER A 1 288 ? -2.639 5.304 17.770 1.00 89.75 288 SER A CA 1
ATOM 2259 C C . SER A 1 288 ? -2.992 5.051 19.238 1.00 89.75 288 SER A C 1
ATOM 2261 O O . SER A 1 288 ? -2.226 5.417 20.128 1.00 89.75 288 SER A O 1
ATOM 2263 N N . SER A 1 289 ? -4.163 4.473 19.513 1.00 90.88 289 SER A N 1
ATOM 2264 C CA . SER A 1 289 ? -4.639 4.159 20.862 1.00 90.88 289 SER A CA 1
ATOM 2265 C C . SER A 1 289 ? -5.343 2.803 20.910 1.00 90.88 289 SER A C 1
ATOM 2267 O O . SER A 1 289 ? -5.853 2.314 19.899 1.00 90.88 289 SER A O 1
ATOM 2269 N N . ALA A 1 290 ? -5.405 2.212 22.108 1.00 90.06 290 ALA A N 1
ATOM 2270 C CA . ALA A 1 290 ? -6.142 0.972 22.358 1.00 90.06 290 ALA A CA 1
ATOM 2271 C C . ALA A 1 290 ? -7.624 1.088 21.960 1.00 90.06 290 ALA A C 1
ATOM 2273 O O . ALA A 1 290 ? -8.169 0.178 21.337 1.00 90.06 290 ALA A O 1
ATOM 2274 N N . HIS A 1 291 ? -8.235 2.240 22.246 1.00 91.38 291 HIS A N 1
ATOM 2275 C CA . HIS A 1 291 ? -9.612 2.546 21.887 1.00 91.38 291 HIS A CA 1
ATOM 2276 C C . HIS A 1 291 ? -9.851 2.496 20.370 1.00 91.38 291 HIS A C 1
ATOM 2278 O O . HIS A 1 291 ? -10.672 1.713 19.898 1.00 91.38 291 HIS A O 1
ATOM 2284 N N . GLN A 1 292 ? -9.085 3.273 19.590 1.00 91.56 292 GLN A N 1
ATOM 2285 C CA . GLN A 1 292 ? -9.214 3.311 18.125 1.00 91.56 292 GLN A CA 1
ATOM 2286 C C . GLN A 1 292 ? -9.004 1.929 17.504 1.00 91.56 292 GLN A C 1
ATOM 2288 O O . GLN A 1 292 ? -9.733 1.536 16.587 1.00 91.56 292 GLN A O 1
ATOM 2293 N N . LEU A 1 293 ? -8.026 1.179 18.022 1.00 93.75 293 LEU A N 1
ATOM 2294 C CA . LEU A 1 293 ? -7.759 -0.184 17.586 1.00 93.75 293 LEU A CA 1
ATOM 2295 C C . LEU A 1 293 ? -8.963 -1.093 17.859 1.00 93.75 293 LEU A C 1
ATOM 2297 O O . LEU A 1 293 ? -9.443 -1.755 16.940 1.00 93.75 293 LEU A O 1
ATOM 2301 N N . LEU A 1 294 ? -9.483 -1.103 19.090 1.00 94.81 294 LEU A N 1
ATOM 2302 C CA . LEU A 1 294 ? -10.622 -1.937 19.472 1.00 94.81 294 LEU A CA 1
ATOM 2303 C C . LEU A 1 294 ? -11.867 -1.620 18.640 1.00 94.81 294 LEU A C 1
ATOM 2305 O O . LEU A 1 294 ? -12.510 -2.538 18.128 1.00 94.81 294 LEU A O 1
ATOM 2309 N N . VAL A 1 295 ? -12.216 -0.341 18.503 1.00 93.06 295 VAL A N 1
ATOM 2310 C CA . VAL A 1 295 ? -13.395 0.100 17.743 1.00 93.06 295 VAL A CA 1
ATOM 2311 C C . VAL A 1 295 ? -13.268 -0.331 16.283 1.00 93.06 295 VAL A C 1
ATOM 2313 O O . VAL A 1 295 ? -14.205 -0.907 15.728 1.00 93.06 295 VAL A O 1
ATOM 2316 N N . SER A 1 296 ? -12.080 -0.171 15.694 1.00 94.06 296 SER A N 1
ATOM 2317 C CA . SER A 1 296 ? -11.811 -0.616 14.325 1.00 94.06 296 SER A CA 1
ATOM 2318 C C . SER A 1 296 ? -11.934 -2.131 14.165 1.00 94.06 296 SER A C 1
ATOM 2320 O O . SER A 1 296 ? -12.584 -2.611 13.237 1.00 94.06 296 SER A O 1
ATOM 2322 N N . LEU A 1 297 ? -11.376 -2.907 15.097 1.00 95.44 297 LEU A N 1
ATOM 2323 C CA . LEU A 1 297 ? -11.468 -4.369 15.082 1.00 95.44 297 LEU A CA 1
ATOM 2324 C C . LEU A 1 297 ? -12.904 -4.866 15.293 1.00 95.44 297 LEU A C 1
ATOM 2326 O O . LEU A 1 297 ? -13.316 -5.835 14.656 1.00 95.44 297 LEU A O 1
ATOM 2330 N N . ARG A 1 298 ? -13.694 -4.197 16.139 1.00 95.19 298 ARG A N 1
ATOM 2331 C CA . ARG A 1 298 ? -15.128 -4.477 16.301 1.00 95.19 298 ARG A CA 1
ATOM 2332 C C . ARG A 1 298 ? -15.904 -4.161 15.026 1.00 95.19 298 ARG A C 1
ATOM 2334 O O . ARG A 1 298 ? -16.776 -4.946 14.662 1.00 95.19 298 ARG A O 1
ATOM 2341 N N . GLY A 1 299 ? -15.567 -3.076 14.329 1.00 94.31 299 GLY A N 1
ATOM 2342 C CA . GLY A 1 299 ? -16.136 -2.747 13.021 1.00 94.31 299 GLY A CA 1
ATOM 2343 C C . GLY A 1 299 ? -15.865 -3.847 11.997 1.00 94.31 299 GLY A C 1
ATOM 2344 O O . GLY A 1 299 ? -16.798 -4.367 11.389 1.00 94.31 299 GLY A O 1
ATOM 2345 N N . LEU A 1 300 ? -14.610 -4.298 11.899 1.00 94.31 300 LEU A N 1
ATOM 2346 C CA . LEU A 1 300 ? -14.228 -5.437 11.056 1.00 94.31 300 LEU A CA 1
ATOM 2347 C C . LEU A 1 300 ? -14.943 -6.733 11.455 1.00 94.31 300 LEU A C 1
ATOM 2349 O O . LEU A 1 300 ? -15.383 -7.476 10.586 1.00 94.31 300 LEU A O 1
ATOM 2353 N N . LYS A 1 301 ? -15.100 -7.012 12.752 1.00 94.56 301 LYS A N 1
ATOM 2354 C CA . LYS A 1 301 ? -15.844 -8.189 13.221 1.00 94.56 301 LYS A CA 1
ATOM 2355 C C . LYS A 1 301 ? -17.334 -8.107 12.879 1.00 94.56 301 LYS A C 1
ATOM 2357 O O . LYS A 1 301 ? -17.932 -9.118 12.548 1.00 94.56 301 LYS A O 1
ATOM 2362 N N . THR A 1 302 ? -17.921 -6.913 12.935 1.00 93.31 302 THR A N 1
ATOM 2363 C CA . THR A 1 302 ? -19.343 -6.684 12.619 1.00 93.31 302 THR A CA 1
ATOM 2364 C C . THR A 1 302 ? -19.623 -6.810 11.117 1.00 93.31 302 THR A C 1
ATOM 2366 O O . THR A 1 302 ? -20.732 -7.164 10.735 1.00 93.31 302 THR A O 1
ATOM 2369 N N . LEU A 1 303 ? -18.613 -6.554 10.279 1.00 92.75 303 LEU A N 1
ATOM 2370 C CA . LEU A 1 303 ? -18.646 -6.687 8.817 1.00 92.75 303 LEU A CA 1
ATOM 2371 C C . LEU A 1 303 ? -17.988 -7.986 8.333 1.00 92.75 303 LEU A C 1
ATOM 2373 O O . LEU A 1 303 ? -17.446 -8.037 7.226 1.00 92.75 303 LEU A O 1
ATOM 2377 N N . SER A 1 304 ? -17.950 -9.025 9.172 1.00 89.88 304 SER A N 1
ATOM 2378 C CA . SER A 1 304 ? -17.349 -10.312 8.809 1.00 89.88 304 SER A CA 1
ATOM 2379 C C . SER A 1 304 ? -18.152 -11.072 7.755 1.00 89.88 304 SER A C 1
ATOM 2381 O O . SER A 1 304 ? -17.647 -12.053 7.232 1.00 89.88 304 SER A O 1
ATOM 2383 N N . ASP A 1 305 ? -19.384 -10.640 7.465 1.00 86.81 305 ASP A N 1
ATOM 2384 C CA . ASP A 1 305 ? -20.244 -11.120 6.378 1.00 86.81 305 ASP A CA 1
ATOM 2385 C C . ASP A 1 305 ? -19.825 -10.576 5.001 1.00 86.81 305 ASP A C 1
ATOM 2387 O O . ASP A 1 305 ? -20.355 -11.011 3.982 1.00 86.81 305 ASP A O 1
ATOM 2391 N N . VAL A 1 306 ? -18.877 -9.633 4.948 1.00 86.88 306 VAL A N 1
ATOM 2392 C CA . VAL A 1 306 ? -18.374 -9.059 3.698 1.00 86.88 306 VAL A CA 1
ATOM 2393 C C . VAL A 1 306 ? -17.097 -9.791 3.271 1.00 86.88 306 VAL A C 1
ATOM 2395 O O . VAL A 1 306 ? -16.036 -9.533 3.851 1.00 86.88 306 VAL A O 1
ATOM 2398 N N . PRO A 1 307 ? -17.139 -10.647 2.234 1.00 87.00 307 PRO A N 1
ATOM 2399 C CA . PRO A 1 307 ? -15.967 -11.397 1.808 1.00 87.00 307 PRO A CA 1
ATOM 2400 C C . PRO A 1 307 ? -14.878 -10.469 1.274 1.00 87.00 307 PRO A C 1
ATOM 2402 O O . PRO A 1 307 ? -15.129 -9.405 0.697 1.00 87.00 307 PRO A O 1
ATOM 2405 N N . ASN A 1 308 ? -13.635 -10.888 1.421 1.00 84.81 308 ASN A N 1
ATOM 2406 C CA . ASN A 1 308 ? -12.493 -10.280 0.774 1.00 84.81 308 ASN A CA 1
ATOM 2407 C C . ASN A 1 308 ? -11.906 -11.242 -0.261 1.00 84.81 308 ASN A C 1
ATOM 2409 O O . ASN A 1 308 ? -11.865 -12.444 -0.030 1.00 84.81 308 ASN A O 1
ATOM 2413 N N . ILE A 1 309 ? -11.434 -10.709 -1.387 1.00 82.31 309 ILE A N 1
ATOM 2414 C CA . ILE A 1 309 ? -10.774 -11.503 -2.421 1.00 82.31 309 ILE A CA 1
ATOM 2415 C C . ILE A 1 309 ? -9.306 -11.114 -2.461 1.00 82.31 309 ILE A C 1
ATOM 2417 O O . ILE A 1 309 ? -8.964 -9.959 -2.715 1.00 82.31 309 ILE A O 1
ATOM 2421 N N . GLU A 1 310 ? -8.442 -12.090 -2.230 1.00 83.50 310 GLU A N 1
ATOM 2422 C CA . GLU A 1 310 ? -7.008 -11.960 -2.426 1.00 83.50 310 GLU A CA 1
ATOM 2423 C C . GLU A 1 310 ? -6.580 -12.758 -3.653 1.00 83.50 310 GLU A C 1
ATOM 2425 O O . GLU A 1 310 ? -6.976 -13.903 -3.835 1.00 83.50 310 GLU A O 1
ATOM 2430 N N . HIS A 1 311 ? -5.773 -12.140 -4.507 1.00 81.69 311 HIS A N 1
ATOM 2431 C CA . HIS A 1 311 ? -5.167 -12.810 -5.647 1.00 81.69 311 HIS A CA 1
ATOM 2432 C C . HIS A 1 311 ? -3.845 -13.450 -5.217 1.00 81.69 311 HIS A C 1
ATOM 2434 O O . HIS A 1 311 ? -2.927 -12.740 -4.807 1.00 81.69 311 HIS A O 1
ATOM 2440 N N . ASP A 1 312 ? -3.753 -14.770 -5.347 1.00 75.69 312 ASP A N 1
ATOM 2441 C CA . ASP A 1 312 ? -2.542 -15.548 -5.106 1.00 75.69 312 ASP A CA 1
ATOM 2442 C C . ASP A 1 312 ? -1.775 -15.699 -6.427 1.00 75.69 312 ASP A C 1
ATOM 2444 O O . ASP A 1 312 ? -2.116 -16.524 -7.280 1.00 75.69 312 ASP A O 1
ATOM 2448 N N . GLY A 1 313 ? -0.785 -14.827 -6.635 1.00 69.50 313 GLY A N 1
ATOM 2449 C CA . GLY A 1 313 ? 0.076 -14.851 -7.815 1.00 69.50 313 GLY A CA 1
ATOM 2450 C C . GLY A 1 313 ? 0.640 -13.489 -8.213 1.00 69.50 313 GLY A C 1
ATOM 2451 O O . GLY A 1 313 ? 0.217 -12.434 -7.730 1.00 69.50 313 GLY A O 1
ATOM 2452 N N . GLU A 1 314 ? 1.586 -13.510 -9.149 1.00 72.31 314 GLU A N 1
ATOM 2453 C CA . GLU A 1 314 ? 2.101 -12.294 -9.770 1.00 72.31 314 GLU A CA 1
ATOM 2454 C C . GLU A 1 314 ? 1.047 -11.664 -10.698 1.00 72.31 314 GLU A C 1
ATOM 2456 O O . GLU A 1 314 ? 0.329 -12.376 -11.400 1.00 72.31 314 GLU A O 1
ATOM 2461 N N . PRO A 1 315 ? 0.959 -10.323 -10.773 1.00 73.31 315 PRO A N 1
ATOM 2462 C CA . PRO A 1 315 ? 0.055 -9.639 -11.701 1.00 73.31 315 PRO A CA 1
ATOM 2463 C C . PRO A 1 315 ? 0.431 -9.853 -13.179 1.00 73.31 315 PRO A C 1
ATOM 2465 O O . PRO A 1 315 ? -0.320 -9.435 -14.062 1.00 73.31 315 PRO A O 1
ATOM 2468 N N . ARG A 1 316 ? 1.589 -10.468 -13.463 1.00 76.06 316 ARG A N 1
ATOM 2469 C CA . ARG A 1 316 ? 2.054 -10.824 -14.807 1.00 76.06 316 ARG A CA 1
ATOM 2470 C C . ARG A 1 316 ? 2.025 -12.343 -14.957 1.00 76.06 316 ARG A C 1
ATOM 2472 O O . ARG A 1 316 ? 2.737 -13.046 -14.251 1.00 76.06 316 ARG A O 1
ATOM 2479 N N . ILE A 1 317 ? 1.219 -12.843 -15.885 1.00 78.69 317 ILE A N 1
ATOM 2480 C CA . ILE A 1 317 ? 1.052 -14.280 -16.126 1.00 78.69 317 ILE A CA 1
ATOM 2481 C C . ILE A 1 317 ? 1.641 -14.584 -17.495 1.00 78.69 317 ILE A C 1
ATOM 2483 O O . ILE A 1 317 ? 1.233 -13.985 -18.487 1.00 78.69 317 ILE A O 1
ATOM 2487 N N . SER A 1 318 ? 2.612 -15.492 -17.556 1.00 73.50 318 SER A N 1
ATOM 2488 C CA . SER A 1 318 ? 3.188 -15.915 -18.834 1.00 73.50 318 SER A CA 1
ATOM 2489 C C . SER A 1 318 ? 2.227 -16.851 -19.562 1.00 73.50 318 SER A C 1
ATOM 2491 O O . SER A 1 318 ? 1.779 -17.836 -18.967 1.00 73.50 318 SER A O 1
ATOM 2493 N N . LEU A 1 319 ? 1.964 -16.596 -20.849 1.00 76.69 319 LEU A N 1
ATOM 2494 C CA . LEU A 1 319 ? 1.207 -17.514 -21.708 1.00 76.69 319 LEU A CA 1
ATOM 2495 C C . LEU A 1 319 ? 1.851 -18.909 -21.730 1.00 76.69 319 LEU A C 1
ATOM 2497 O O . LEU A 1 319 ? 1.136 -19.909 -21.742 1.00 76.69 319 LEU A O 1
ATOM 2501 N N . SER A 1 320 ? 3.185 -18.968 -21.610 1.00 66.00 320 SER A N 1
ATOM 2502 C CA . SER A 1 320 ? 3.971 -20.209 -21.631 1.00 66.00 320 SER A CA 1
ATOM 2503 C C . SER A 1 320 ? 3.805 -21.104 -20.401 1.00 66.00 320 SER A C 1
ATOM 2505 O O . SER A 1 320 ? 4.262 -22.252 -20.400 1.00 66.00 320 SER A O 1
ATOM 2507 N N . SER A 1 321 ? 3.135 -20.613 -19.355 1.00 70.25 321 SER A N 1
ATOM 2508 C CA . SER A 1 321 ? 2.800 -21.422 -18.188 1.00 70.25 321 SER A CA 1
ATOM 2509 C C . SER A 1 321 ? 1.754 -22.476 -18.554 1.00 70.25 321 SER A C 1
ATOM 2511 O O . SER A 1 321 ? 0.653 -22.153 -18.996 1.00 70.25 321 SER A O 1
ATOM 2513 N N . LYS A 1 322 ? 2.056 -23.755 -18.280 1.00 63.16 322 LYS A N 1
ATOM 2514 C CA . LYS A 1 322 ? 1.117 -24.885 -18.459 1.00 63.16 322 LYS A CA 1
ATOM 2515 C C . LYS A 1 322 ? -0.198 -24.714 -17.687 1.00 63.16 322 LYS A C 1
ATOM 2517 O O . LYS A 1 322 ? -1.177 -25.389 -17.988 1.00 63.16 322 LYS A O 1
ATOM 2522 N N . SER A 1 323 ? -0.225 -23.829 -16.696 1.00 63.31 323 SER A N 1
ATOM 2523 C CA . SER A 1 323 ? -1.428 -23.432 -15.980 1.00 63.31 323 SER A CA 1
ATOM 2524 C C . SER A 1 323 ? -1.547 -21.910 -16.026 1.00 63.31 323 SER A C 1
ATOM 2526 O O . SER A 1 323 ? -1.041 -21.222 -15.139 1.00 63.31 323 SER A O 1
ATOM 2528 N N . GLN A 1 324 ? -2.234 -21.374 -17.041 1.00 73.56 324 GLN A N 1
ATOM 2529 C CA . GLN A 1 324 ? -2.776 -20.005 -17.038 1.00 73.56 324 GLN A CA 1
ATOM 2530 C C . GLN A 1 324 ? -3.938 -19.904 -16.031 1.00 73.56 324 GLN A C 1
ATOM 2532 O O . GLN A 1 324 ? -5.086 -19.612 -16.375 1.00 73.56 324 GLN A O 1
ATOM 2537 N N . GLN A 1 325 ? -3.655 -20.272 -14.786 1.00 80.56 325 GLN A N 1
ATOM 2538 C CA . GLN A 1 325 ? -4.620 -20.354 -13.709 1.00 80.56 325 GLN A CA 1
ATOM 2539 C C . GLN A 1 325 ? -4.379 -19.205 -12.748 1.00 80.56 325 GLN A C 1
ATOM 2541 O O . GLN A 1 325 ? -3.298 -19.067 -12.182 1.00 80.56 325 GLN A O 1
ATOM 2546 N N . LEU A 1 326 ? -5.417 -18.410 -12.551 1.00 82.06 326 LEU A N 1
ATOM 2547 C CA . LEU A 1 326 ? -5.501 -17.444 -11.476 1.00 82.06 326 LEU A CA 1
ATOM 2548 C C . LEU A 1 326 ? -6.111 -18.109 -10.263 1.00 82.06 326 LEU A C 1
ATOM 2550 O O . LEU A 1 326 ? -7.158 -18.744 -10.382 1.00 82.06 326 LEU A O 1
ATOM 2554 N N . LYS A 1 327 ? -5.497 -17.925 -9.101 1.00 84.69 327 LYS A N 1
ATOM 2555 C CA . LYS A 1 327 ? -6.067 -18.368 -7.836 1.00 84.69 327 LYS A CA 1
ATOM 2556 C C . LYS A 1 327 ? -6.502 -17.152 -7.042 1.00 84.69 327 LYS A C 1
ATOM 2558 O O . LYS A 1 327 ? -5.722 -16.238 -6.798 1.00 84.69 327 LYS A O 1
ATOM 2563 N N . PHE A 1 328 ? -7.763 -17.148 -6.647 1.00 85.69 328 PHE A N 1
ATOM 2564 C CA . PHE A 1 328 ? -8.321 -16.151 -5.755 1.00 85.69 328 PHE A CA 1
ATOM 2565 C C . PHE A 1 328 ? -8.710 -16.828 -4.450 1.00 85.69 328 PHE A C 1
ATOM 2567 O O . PHE A 1 328 ? -9.495 -17.772 -4.460 1.00 85.69 328 PHE A O 1
ATOM 2574 N N . ASN A 1 329 ? -8.176 -16.348 -3.337 1.00 86.75 329 ASN A N 1
ATOM 2575 C CA . ASN A 1 329 ? -8.555 -16.790 -2.006 1.00 86.75 329 ASN A CA 1
ATOM 2576 C C . ASN A 1 329 ? -9.665 -15.873 -1.492 1.00 86.75 329 ASN A C 1
ATOM 2578 O O . ASN A 1 329 ? -9.504 -14.651 -1.463 1.00 86.75 329 ASN A O 1
ATOM 2582 N N . ILE A 1 330 ? -10.792 -16.460 -1.099 1.00 88.38 330 ILE A N 1
ATOM 2583 C CA . ILE A 1 330 ? -11.905 -15.735 -0.495 1.00 88.38 330 ILE A CA 1
ATOM 2584 C C . ILE A 1 330 ? -11.743 -15.820 1.019 1.00 88.38 330 ILE A C 1
ATOM 2586 O O . ILE A 1 330 ? -11.894 -16.879 1.632 1.00 88.38 330 ILE A O 1
ATOM 2590 N N . LEU A 1 331 ? -11.390 -14.689 1.613 1.00 89.75 331 LEU A N 1
ATOM 2591 C CA . LEU A 1 331 ? -11.021 -14.564 3.014 1.00 89.75 331 LEU A CA 1
ATOM 2592 C C . LEU A 1 331 ? -11.986 -13.633 3.745 1.00 89.75 331 LEU A C 1
ATOM 2594 O O . LEU A 1 331 ? -12.597 -12.753 3.144 1.00 89.75 331 LEU A O 1
ATOM 2598 N N . ASP A 1 332 ? -12.104 -13.790 5.054 1.00 90.44 332 ASP A N 1
ATOM 2599 C CA . ASP A 1 332 ? -12.731 -12.798 5.918 1.00 90.44 332 ASP A CA 1
ATOM 2600 C C . ASP A 1 332 ? -11.778 -11.615 6.201 1.00 90.44 332 ASP A C 1
ATOM 2602 O O . ASP A 1 332 ? -10.635 -11.539 5.732 1.00 90.44 332 ASP A O 1
ATOM 2606 N N . ASN A 1 333 ? -12.234 -10.678 7.032 1.00 90.38 333 ASN A N 1
ATOM 2607 C CA . ASN A 1 333 ? -11.465 -9.489 7.423 1.00 90.38 333 ASN A CA 1
ATOM 2608 C C . ASN A 1 333 ? -10.186 -9.809 8.212 1.00 90.38 333 ASN A C 1
ATOM 2610 O O . ASN A 1 333 ? -9.283 -8.973 8.325 1.00 90.38 333 ASN A O 1
ATOM 2614 N N . PHE A 1 334 ? -10.096 -11.025 8.742 1.00 90.19 334 PHE A N 1
ATOM 2615 C CA . PHE A 1 334 ? -8.988 -11.541 9.521 1.00 90.19 334 PHE A CA 1
ATOM 2616 C C . PHE A 1 334 ? -8.175 -12.573 8.724 1.00 90.19 334 PHE A C 1
ATOM 2618 O O . PHE A 1 334 ? -7.347 -13.260 9.312 1.00 90.19 334 PHE A O 1
ATOM 2625 N N . GLY A 1 335 ? -8.343 -12.696 7.408 1.00 86.75 335 GLY A N 1
ATOM 2626 C CA . GLY A 1 335 ? -7.555 -13.632 6.606 1.00 86.75 335 GLY A CA 1
ATOM 2627 C C . GLY A 1 335 ? -7.851 -15.111 6.886 1.00 86.75 335 GLY A C 1
ATOM 2628 O O . GLY A 1 335 ? -6.998 -15.952 6.616 1.00 86.75 335 GLY A O 1
ATOM 2629 N N . THR A 1 336 ? -9.007 -15.442 7.467 1.00 88.25 336 THR A N 1
ATOM 2630 C CA . THR A 1 336 ? -9.490 -16.828 7.552 1.00 88.25 336 THR A CA 1
ATOM 2631 C C . THR A 1 336 ? -10.384 -17.149 6.348 1.00 88.25 336 THR A C 1
ATOM 2633 O O . THR A 1 336 ? -10.982 -16.227 5.794 1.00 88.25 336 THR A O 1
ATOM 2636 N N . PRO A 1 337 ? -10.475 -18.411 5.888 1.00 87.31 337 PRO A N 1
ATOM 2637 C CA . PRO A 1 337 ? -11.329 -18.772 4.755 1.00 87.31 337 PRO A CA 1
ATOM 2638 C C . PRO A 1 337 ? -12.798 -18.384 4.996 1.00 87.31 337 PRO A C 1
ATOM 2640 O O . PRO A 1 337 ? -13.404 -18.818 5.977 1.00 87.31 337 PRO A O 1
ATOM 2643 N N . PHE A 1 338 ? -13.379 -17.595 4.090 1.00 87.69 338 PHE A N 1
ATOM 2644 C CA . PHE A 1 338 ? -14.736 -17.064 4.242 1.00 87.69 338 PHE A CA 1
ATOM 2645 C C . PHE A 1 338 ? -15.809 -18.145 4.052 1.00 87.69 338 PHE A C 1
ATOM 2647 O O . PHE A 1 338 ? -15.934 -18.725 2.979 1.00 87.69 338 PHE A O 1
ATOM 2654 N N . GLN A 1 339 ? -16.633 -18.389 5.067 1.00 82.38 339 GLN A N 1
ATOM 2655 C CA . GLN A 1 339 ? -17.717 -19.370 4.986 1.00 82.38 339 GLN A CA 1
ATOM 2656 C C . GLN A 1 339 ? -18.965 -18.762 4.329 1.00 82.38 339 GLN A C 1
ATOM 2658 O O . GLN A 1 339 ? -19.406 -17.686 4.722 1.00 82.38 339 GLN A O 1
ATOM 2663 N N . GLY A 1 340 ? -19.580 -19.478 3.380 1.00 76.56 340 GLY A N 1
ATOM 2664 C CA . GLY A 1 340 ? -20.915 -19.133 2.864 1.00 76.56 340 GLY A CA 1
ATOM 2665 C C . GLY A 1 340 ? -20.975 -18.476 1.483 1.00 76.56 340 GLY A C 1
ATOM 2666 O O . GLY A 1 340 ? -21.983 -17.848 1.169 1.00 76.56 340 GLY A O 1
ATOM 2667 N N . VAL A 1 341 ? -19.947 -18.635 0.645 1.00 75.06 341 VAL A N 1
ATOM 2668 C CA . VAL A 1 341 ? -19.979 -18.162 -0.749 1.00 75.06 341 VAL A CA 1
ATOM 2669 C C . VAL A 1 341 ? -21.035 -18.935 -1.547 1.00 75.06 341 VAL A C 1
ATOM 2671 O O . VAL A 1 341 ? -20.925 -20.152 -1.696 1.00 75.06 341 VAL A O 1
ATOM 2674 N N . LYS A 1 342 ? -22.061 -18.245 -2.067 1.00 71.81 342 LYS A N 1
ATOM 2675 C CA . LYS A 1 342 ? -23.158 -18.895 -2.813 1.00 71.81 342 LYS A CA 1
ATOM 2676 C C . LYS A 1 342 ? -22.934 -18.889 -4.316 1.00 71.81 342 LYS A C 1
ATOM 2678 O O . LYS A 1 342 ? -23.198 -19.886 -4.982 1.00 71.81 342 LYS A O 1
ATOM 2683 N N . THR A 1 343 ? -22.483 -17.758 -4.853 1.00 75.00 343 THR A N 1
ATOM 2684 C CA . THR A 1 343 ? -22.316 -17.569 -6.296 1.00 75.00 343 THR A CA 1
ATOM 2685 C C . THR A 1 343 ? -21.012 -16.854 -6.604 1.00 75.00 343 THR A C 1
ATOM 2687 O O . THR A 1 343 ? -20.667 -15.862 -5.966 1.00 75.00 343 THR A O 1
ATOM 2690 N N . ILE A 1 344 ? -20.278 -17.377 -7.588 1.00 79.44 344 ILE A N 1
ATOM 2691 C CA . ILE A 1 344 ? -19.017 -16.804 -8.053 1.00 79.44 344 ILE A CA 1
ATOM 2692 C C . ILE A 1 344 ? -19.092 -16.688 -9.561 1.00 79.44 344 ILE A C 1
ATOM 2694 O O . ILE A 1 344 ? -19.082 -17.695 -10.269 1.00 79.44 344 ILE A O 1
ATOM 2698 N N . LYS A 1 345 ? -19.144 -15.456 -10.052 1.00 83.88 345 LYS A N 1
ATOM 2699 C CA . LYS A 1 345 ? -19.069 -15.175 -11.479 1.00 83.88 345 LYS A CA 1
ATOM 2700 C C . LYS A 1 345 ? -17.736 -14.506 -11.774 1.00 83.88 345 LYS A C 1
ATOM 2702 O O . LYS A 1 345 ? -17.355 -13.567 -11.087 1.00 83.88 345 LYS A O 1
ATOM 2707 N N . VAL A 1 346 ? -17.018 -14.990 -12.782 1.00 84.69 346 VAL A N 1
ATOM 2708 C CA . VAL A 1 346 ? -15.763 -14.371 -13.214 1.00 84.69 346 VAL A CA 1
ATOM 2709 C C . VAL A 1 346 ? -15.914 -13.907 -14.648 1.00 84.69 346 VAL A C 1
ATOM 2711 O O . VAL A 1 346 ? -16.210 -14.700 -15.539 1.00 84.69 346 VAL A O 1
ATOM 2714 N N . ILE A 1 347 ? -15.724 -12.610 -14.845 1.00 84.94 347 ILE A N 1
ATOM 2715 C CA . ILE A 1 347 ? -15.809 -11.937 -16.134 1.00 84.94 347 ILE A CA 1
ATOM 2716 C C . ILE A 1 347 ? -14.409 -11.454 -16.481 1.00 84.94 347 ILE A C 1
ATOM 2718 O O . ILE A 1 347 ? -13.712 -10.894 -15.636 1.00 84.94 347 ILE A O 1
ATOM 2722 N N . LEU A 1 348 ? -13.997 -11.656 -17.722 1.00 84.19 348 LEU A N 1
ATOM 2723 C CA . LEU A 1 348 ? -12.750 -11.123 -18.243 1.00 84.19 348 LEU A CA 1
ATOM 2724 C C . LEU A 1 348 ? -13.048 -10.057 -19.295 1.00 84.19 348 LEU A C 1
ATOM 2726 O O . LEU A 1 348 ? -13.847 -10.269 -20.209 1.00 84.19 348 LEU A O 1
ATOM 2730 N N . GLU A 1 349 ? -12.402 -8.907 -19.151 1.00 84.69 349 GLU A N 1
ATOM 2731 C CA . GLU A 1 349 ? -12.522 -7.756 -20.043 1.00 84.69 349 GLU A CA 1
ATOM 2732 C C . GLU A 1 349 ? -11.118 -7.321 -20.486 1.00 84.69 349 GLU A C 1
ATOM 2734 O O . GLU A 1 349 ? -10.261 -7.028 -19.653 1.00 84.69 349 GLU A O 1
ATOM 2739 N N . GLN A 1 350 ? -10.848 -7.278 -21.791 1.00 82.06 350 GLN A N 1
ATOM 2740 C CA . GLN A 1 350 ? -9.578 -6.762 -22.309 1.00 82.06 350 GLN A CA 1
ATOM 2741 C C . GLN A 1 350 ? -9.596 -5.226 -22.260 1.00 82.06 350 GLN A C 1
ATOM 2743 O O . GLN A 1 350 ? -10.532 -4.604 -22.747 1.00 82.06 350 GLN A O 1
ATOM 2748 N N . ILE A 1 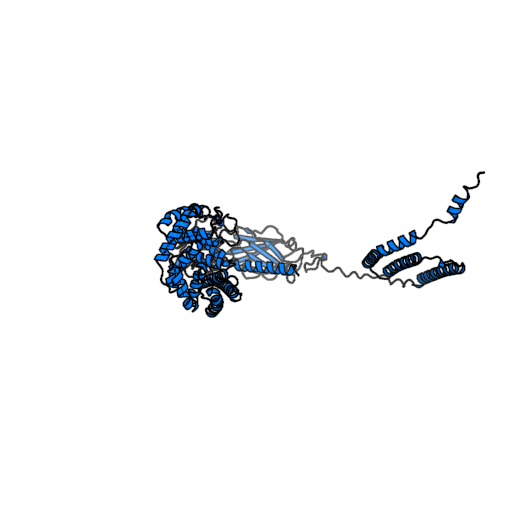351 ? -8.575 -4.601 -21.665 1.00 81.94 351 ILE A N 1
ATOM 2749 C CA . ILE A 1 351 ? -8.570 -3.144 -21.418 1.00 81.94 351 ILE A CA 1
ATOM 2750 C C . ILE A 1 351 ? -8.238 -2.352 -22.693 1.00 81.94 351 ILE A C 1
ATOM 2752 O O . ILE A 1 351 ? -8.745 -1.249 -22.887 1.00 81.94 351 ILE A O 1
ATOM 2756 N N . ASP A 1 352 ? -7.398 -2.920 -23.560 1.00 70.19 352 ASP A N 1
ATOM 2757 C CA . ASP A 1 352 ? -6.821 -2.218 -24.714 1.00 70.19 352 ASP A CA 1
ATOM 2758 C C . ASP A 1 352 ? -7.606 -2.434 -26.028 1.00 70.19 352 ASP A C 1
ATOM 2760 O O . ASP A 1 352 ? -7.332 -1.775 -27.031 1.00 70.19 352 ASP A O 1
ATOM 2764 N N . GLU A 1 353 ? -8.607 -3.321 -26.044 1.00 63.72 353 GLU A N 1
ATOM 2765 C CA . GLU A 1 353 ? -9.434 -3.616 -27.222 1.00 63.72 353 GLU A CA 1
ATOM 2766 C C . GLU A 1 353 ? -10.925 -3.469 -26.901 1.00 63.72 353 GLU A C 1
ATOM 2768 O O . GLU A 1 353 ? -11.365 -3.778 -25.800 1.00 63.72 353 GLU A O 1
ATOM 2773 N N . LYS A 1 354 ? -11.742 -3.065 -27.888 1.00 66.50 354 LYS A N 1
ATOM 2774 C CA . LYS A 1 354 ? -13.219 -3.029 -27.782 1.00 66.50 354 LYS A CA 1
ATOM 2775 C C . LYS A 1 354 ? -13.848 -4.436 -27.768 1.00 66.50 354 LYS A C 1
ATOM 2777 O O . LYS A 1 354 ? -14.909 -4.641 -28.358 1.00 66.50 354 LYS A O 1
ATOM 2782 N N . GLN A 1 355 ? -13.186 -5.423 -27.172 1.00 66.12 355 GLN A N 1
ATOM 2783 C CA . GLN A 1 355 ? -13.771 -6.745 -27.006 1.00 66.12 355 GLN A CA 1
ATOM 2784 C C . GLN A 1 355 ? -14.851 -6.683 -25.926 1.00 66.12 355 GLN A C 1
ATOM 2786 O O . GLN A 1 355 ? -14.679 -6.059 -24.880 1.00 66.12 355 GLN A O 1
ATOM 2791 N N . SER A 1 356 ? -15.994 -7.312 -26.197 1.00 71.44 356 SER A N 1
ATOM 2792 C CA . SER A 1 356 ? -17.065 -7.414 -25.211 1.00 71.44 356 SER A CA 1
ATOM 2793 C C . SER A 1 356 ? -16.614 -8.277 -24.022 1.00 71.44 356 SER A C 1
ATOM 2795 O O . SER A 1 356 ? -15.949 -9.292 -24.245 1.00 71.44 356 SER A O 1
ATOM 2797 N N . PRO A 1 357 ? -16.983 -7.919 -22.777 1.00 80.75 357 PRO A N 1
ATOM 2798 C CA . PRO A 1 357 ? -16.714 -8.747 -21.605 1.00 80.75 357 PRO A CA 1
ATOM 2799 C C . PRO A 1 357 ? -17.256 -10.166 -21.800 1.00 80.75 357 PRO A C 1
ATOM 2801 O O . PRO A 1 357 ? -18.378 -10.331 -22.286 1.00 80.75 357 PRO A O 1
ATOM 2804 N N . ARG A 1 358 ? -16.478 -11.181 -21.412 1.00 82.56 358 ARG A N 1
ATOM 2805 C CA . ARG A 1 358 ? -16.875 -12.591 -21.528 1.00 82.56 358 ARG A CA 1
ATOM 2806 C C . ARG A 1 358 ? -16.778 -13.322 -20.197 1.00 82.56 358 ARG A C 1
ATOM 2808 O O . ARG A 1 358 ? -15.890 -13.043 -19.393 1.00 82.56 358 ARG A O 1
ATOM 2815 N N . ASP A 1 359 ? -17.679 -14.273 -19.988 1.00 81.31 359 ASP A N 1
ATOM 2816 C CA . ASP A 1 359 ? -17.664 -15.136 -18.809 1.00 81.31 359 ASP A CA 1
ATOM 2817 C C . ASP A 1 359 ? -16.580 -16.208 -18.978 1.00 81.31 359 ASP A C 1
ATOM 2819 O O . ASP A 1 359 ? -16.494 -16.857 -20.022 1.00 81.31 359 ASP A O 1
ATOM 2823 N N . VAL A 1 360 ? -15.742 -16.388 -17.956 1.00 81.12 360 VAL A N 1
ATOM 2824 C CA . VAL A 1 360 ? -14.641 -17.360 -17.977 1.00 81.12 360 VAL A CA 1
ATOM 2825 C C . VAL A 1 360 ? -14.979 -18.538 -17.063 1.00 81.12 360 VAL A C 1
ATOM 2827 O O . VAL A 1 360 ? -15.469 -18.313 -15.951 1.00 81.12 360 VAL A O 1
ATOM 2830 N N . PRO A 1 361 ? -14.705 -19.794 -17.472 1.00 77.81 361 PRO A N 1
ATOM 2831 C CA . PRO A 1 361 ? -14.913 -20.950 -16.612 1.00 77.81 361 PRO A CA 1
ATOM 2832 C C . PRO A 1 361 ? -14.115 -20.813 -15.311 1.00 77.81 361 PRO A C 1
ATOM 2834 O O . PRO A 1 361 ? -12.880 -20.781 -15.308 1.00 77.81 361 PRO A O 1
ATOM 2837 N N . SER A 1 362 ? -14.826 -20.762 -14.189 1.00 78.38 362 SER A N 1
ATOM 2838 C CA . SER A 1 362 ? -14.248 -20.774 -12.851 1.00 78.38 362 SER A CA 1
ATOM 2839 C C . SER A 1 362 ? -14.557 -22.106 -12.170 1.00 78.38 362 SER A C 1
ATOM 2841 O O . SER A 1 362 ? -15.641 -22.673 -12.308 1.00 78.38 362 SER A O 1
ATOM 2843 N N . LYS A 1 363 ? -13.581 -22.639 -11.435 1.00 75.25 363 LYS A N 1
ATOM 2844 C CA . LYS A 1 363 ? -13.792 -23.757 -10.513 1.00 75.25 363 LYS A CA 1
ATOM 2845 C C . LYS A 1 363 ? -13.664 -23.214 -9.100 1.00 75.25 363 LYS A C 1
ATOM 2847 O O . LYS A 1 363 ? -12.568 -22.847 -8.673 1.00 75.25 363 LYS A O 1
ATOM 2852 N N . ALA A 1 364 ? -14.788 -23.135 -8.400 1.00 69.44 364 ALA A N 1
ATOM 2853 C CA . ALA A 1 364 ? -14.807 -22.850 -6.976 1.00 69.44 364 ALA A CA 1
ATOM 2854 C C . ALA A 1 364 ? -14.505 -24.148 -6.224 1.00 69.44 364 ALA A C 1
ATOM 2856 O O . ALA A 1 364 ? -15.239 -25.126 -6.358 1.00 69.44 364 ALA A O 1
ATOM 2857 N N . ASN A 1 365 ? -13.418 -24.172 -5.459 1.00 69.44 365 ASN A N 1
ATOM 2858 C CA . ASN A 1 365 ? -13.199 -25.228 -4.485 1.00 69.44 365 ASN A CA 1
ATOM 2859 C C . ASN A 1 365 ? -13.830 -24.787 -3.159 1.00 69.44 365 ASN A C 1
ATOM 2861 O O . ASN A 1 365 ? -13.275 -23.929 -2.468 1.00 69.44 365 ASN A O 1
ATOM 2865 N N . ALA A 1 366 ? -14.995 -25.358 -2.845 1.00 60.16 366 ALA A N 1
ATOM 2866 C CA . ALA A 1 366 ? -15.750 -25.047 -1.633 1.00 60.16 366 ALA A CA 1
ATOM 2867 C C . ALA A 1 366 ? -14.974 -25.395 -0.351 1.00 60.16 366 ALA A C 1
ATOM 2869 O O . ALA A 1 366 ? -15.113 -24.690 0.643 1.00 60.16 366 ALA A O 1
ATOM 2870 N N . ASP A 1 367 ? -14.106 -26.410 -0.390 1.00 62.62 367 ASP A N 1
ATOM 2871 C CA . ASP A 1 367 ? -13.383 -26.881 0.798 1.00 62.62 367 ASP A CA 1
ATOM 2872 C C . ASP A 1 367 ? -12.287 -25.897 1.240 1.00 62.62 367 ASP A C 1
ATOM 2874 O O . ASP A 1 367 ? -11.977 -25.796 2.425 1.00 62.62 367 ASP A O 1
ATOM 2878 N N . ASN A 1 368 ? -11.732 -25.123 0.297 1.00 68.31 368 ASN A N 1
ATOM 2879 C CA . ASN A 1 368 ? -10.599 -24.223 0.547 1.00 68.31 368 ASN A CA 1
ATOM 2880 C C . ASN A 1 368 ? -10.909 -22.738 0.296 1.00 68.31 368 ASN A C 1
ATOM 2882 O O . ASN A 1 368 ? -9.993 -21.918 0.358 1.00 68.31 368 ASN A O 1
ATOM 2886 N N . ASN A 1 369 ? -12.161 -22.381 -0.022 1.00 80.19 369 ASN A N 1
ATOM 2887 C CA . ASN A 1 369 ? -12.565 -21.022 -0.418 1.00 80.19 369 ASN A CA 1
ATOM 2888 C C . ASN A 1 369 ? -11.640 -20.398 -1.471 1.00 80.19 369 ASN A C 1
ATOM 2890 O O . ASN A 1 369 ? -11.348 -19.202 -1.458 1.00 80.19 369 ASN A O 1
ATOM 2894 N N . GLN A 1 370 ? -11.165 -21.239 -2.387 1.00 82.19 370 GLN A N 1
ATOM 2895 C CA . GLN A 1 370 ? -10.266 -20.844 -3.455 1.00 82.19 370 GLN A CA 1
ATOM 2896 C C . GLN A 1 370 ? -10.998 -20.951 -4.786 1.00 82.19 370 GLN A C 1
ATOM 2898 O O . GLN A 1 370 ? -11.551 -21.996 -5.136 1.00 82.19 370 GLN A O 1
ATOM 2903 N N . VAL A 1 371 ? -10.971 -19.871 -5.553 1.00 82.50 371 VAL A N 1
ATOM 2904 C CA . VAL A 1 371 ? -11.491 -19.826 -6.916 1.00 82.50 371 VAL A CA 1
ATOM 2905 C C . VAL A 1 371 ? -10.315 -19.924 -7.856 1.00 82.50 371 VAL A C 1
ATOM 2907 O O . VAL A 1 371 ? -9.451 -19.051 -7.868 1.00 82.50 371 VAL A O 1
ATOM 2910 N N . THR A 1 372 ? -10.287 -20.984 -8.655 1.00 82.94 372 THR A N 1
ATOM 2911 C CA . THR A 1 372 ? -9.325 -21.092 -9.747 1.00 82.94 372 THR A CA 1
ATOM 2912 C C . THR A 1 372 ? -10.003 -20.685 -11.046 1.00 82.94 372 THR A C 1
ATOM 2914 O O . THR A 1 372 ? -11.021 -21.265 -11.428 1.00 82.94 372 THR A O 1
ATOM 2917 N N . VAL A 1 373 ? -9.444 -19.689 -11.725 1.00 82.19 373 VAL A N 1
ATOM 2918 C CA . VAL A 1 373 ? -9.931 -19.189 -13.014 1.00 82.19 373 VAL A CA 1
ATOM 2919 C C . VAL A 1 373 ? -8.921 -19.576 -14.075 1.00 82.19 373 VAL A C 1
ATOM 2921 O O . VAL A 1 373 ? -7.749 -19.222 -13.972 1.00 82.19 373 VAL A O 1
ATOM 2924 N N . SER A 1 374 ? -9.365 -20.327 -15.078 1.00 82.06 374 SER A N 1
ATOM 2925 C CA . SER A 1 374 ? -8.522 -20.716 -16.206 1.00 82.06 374 SER A CA 1
ATOM 2926 C C . SER A 1 374 ? -8.730 -19.718 -17.332 1.00 82.06 374 SER A C 1
ATOM 2928 O O . SER A 1 374 ? -9.802 -19.704 -17.924 1.00 82.06 374 SER A O 1
ATOM 2930 N N . LEU A 1 375 ? -7.720 -18.901 -17.626 1.00 78.62 375 LEU A N 1
ATOM 2931 C CA . LEU A 1 375 ? -7.861 -17.814 -18.596 1.00 78.62 375 LEU A CA 1
ATOM 2932 C C . LEU A 1 375 ? -7.977 -18.327 -20.044 1.00 78.62 375 LEU A C 1
ATOM 2934 O O . LEU A 1 375 ? -8.738 -17.749 -20.804 1.00 78.62 375 LEU A O 1
ATOM 2938 N N . GLN A 1 376 ? -7.312 -19.442 -20.393 1.00 75.81 376 GLN A N 1
ATOM 2939 C CA . GLN A 1 376 ? -7.289 -20.013 -21.758 1.00 75.81 376 GLN A CA 1
ATOM 2940 C C . GLN A 1 376 ? -7.154 -18.934 -22.851 1.00 75.81 376 GLN A C 1
ATOM 2942 O O . GLN A 1 376 ? -7.860 -18.964 -23.855 1.00 75.81 376 GLN A O 1
ATOM 2947 N N . GLU A 1 377 ? -6.270 -17.961 -22.629 1.00 79.38 377 GLU A N 1
ATOM 2948 C CA . GLU A 1 377 ? -6.047 -16.866 -23.568 1.00 79.38 377 GLU A CA 1
ATOM 2949 C C . GLU A 1 377 ? -4.862 -17.189 -24.476 1.00 79.38 377 GLU A C 1
ATOM 2951 O O . GLU A 1 377 ? -3.835 -17.717 -24.038 1.00 79.38 377 GLU A O 1
ATOM 2956 N N . ASP A 1 378 ? -5.008 -16.819 -25.741 1.00 75.06 378 ASP A N 1
ATOM 2957 C CA . ASP A 1 378 ? -4.010 -16.896 -26.808 1.00 75.06 378 ASP A CA 1
ATOM 2958 C C . ASP A 1 378 ? -3.436 -15.513 -27.170 1.00 75.06 378 ASP A C 1
ATOM 2960 O O . ASP A 1 378 ? -2.556 -15.400 -28.023 1.00 75.06 378 ASP A O 1
ATOM 2964 N N . LYS A 1 379 ? -3.902 -14.447 -26.505 1.00 78.00 379 LYS A N 1
ATOM 2965 C CA . LYS A 1 379 ? -3.477 -13.062 -26.748 1.00 78.00 379 LYS A CA 1
ATOM 2966 C C . LYS A 1 379 ? -2.748 -12.463 -25.552 1.00 78.00 379 LYS A C 1
ATOM 2968 O O . LYS A 1 379 ? -3.191 -12.561 -24.408 1.00 78.00 379 LYS A O 1
ATOM 2973 N N . VAL A 1 380 ? -1.653 -11.754 -25.829 1.00 79.00 380 VAL A N 1
ATOM 2974 C CA . VAL A 1 380 ? -0.988 -10.894 -24.838 1.00 79.00 380 VAL A CA 1
ATOM 2975 C C . VAL A 1 380 ? -1.707 -9.561 -24.656 1.00 79.00 380 VAL A C 1
ATOM 2977 O O . VAL A 1 380 ? -2.167 -8.949 -25.618 1.00 79.00 380 VAL A O 1
ATOM 2980 N N . GLY A 1 381 ? -1.728 -9.047 -23.427 1.00 80.25 381 GLY A N 1
ATOM 2981 C CA . GLY A 1 381 ? -2.342 -7.752 -23.142 1.00 80.25 381 GLY A CA 1
ATOM 2982 C C . GLY A 1 381 ? -2.710 -7.551 -21.680 1.00 80.25 381 GLY A C 1
ATOM 2983 O O . GLY A 1 381 ? -2.456 -8.403 -20.825 1.00 80.25 381 GLY A O 1
ATOM 2984 N N . LYS A 1 382 ? -3.308 -6.394 -21.388 1.00 84.12 382 LYS A N 1
ATOM 2985 C CA . LYS A 1 382 ? -3.890 -6.114 -20.076 1.00 84.12 382 LYS A CA 1
ATOM 2986 C C . LYS A 1 382 ? -5.348 -6.546 -20.050 1.00 84.12 382 LYS A C 1
ATOM 2988 O O . LYS A 1 382 ? -6.151 -6.117 -20.879 1.00 84.12 382 LYS A O 1
ATOM 2993 N N . PHE A 1 383 ? -5.689 -7.341 -19.047 1.00 83.12 383 PHE A N 1
ATOM 2994 C CA . PHE A 1 383 ? -7.042 -7.820 -18.824 1.00 83.12 383 PHE A CA 1
ATOM 2995 C C . PHE A 1 383 ? -7.515 -7.392 -17.443 1.00 83.12 383 PHE A C 1
ATOM 2997 O O . PHE A 1 383 ? -6.774 -7.443 -16.462 1.00 83.12 383 PHE A O 1
ATOM 3004 N N . ARG A 1 384 ? -8.769 -6.972 -17.366 1.00 86.94 384 ARG A N 1
ATOM 3005 C CA . ARG A 1 384 ? -9.504 -6.769 -16.131 1.00 86.94 384 ARG A CA 1
ATOM 3006 C C . ARG A 1 384 ? -10.286 -8.043 -15.843 1.00 86.94 384 ARG A C 1
ATOM 3008 O O . ARG A 1 384 ? -11.218 -8.391 -16.561 1.00 86.94 384 ARG A O 1
ATOM 3015 N N . VAL A 1 385 ? -9.899 -8.727 -14.777 1.00 85.31 385 VAL A N 1
ATOM 3016 C CA . VAL A 1 385 ? -10.650 -9.844 -14.208 1.00 85.31 385 VAL A CA 1
ATOM 3017 C C . VAL A 1 385 ? -11.625 -9.253 -13.199 1.00 85.31 385 VAL A C 1
ATOM 3019 O O . VAL A 1 385 ? -11.208 -8.658 -12.206 1.00 85.31 385 VAL A O 1
ATOM 3022 N N . VAL A 1 386 ? -12.917 -9.385 -13.465 1.00 86.19 386 VAL A N 1
ATOM 3023 C CA . VAL A 1 386 ? -13.995 -8.988 -12.562 1.00 86.19 386 VAL A CA 1
ATOM 3024 C C . VAL A 1 386 ? -14.535 -10.246 -11.901 1.00 86.19 386 VAL A C 1
ATOM 3026 O O . VAL A 1 386 ? -15.177 -11.069 -12.546 1.00 86.19 386 VAL A O 1
ATOM 3029 N N . VAL A 1 387 ? -14.270 -10.402 -10.609 1.00 84.94 387 VAL A N 1
ATOM 3030 C CA . VAL A 1 387 ? -14.862 -11.461 -9.791 1.00 84.94 387 VAL A CA 1
ATOM 3031 C C . VAL A 1 387 ? -16.081 -10.877 -9.090 1.00 84.94 387 VAL A C 1
ATOM 3033 O O . VAL A 1 387 ? -15.959 -9.951 -8.291 1.00 84.94 387 VAL A O 1
ATOM 3036 N N . GLU A 1 388 ? -17.263 -11.383 -9.413 1.00 85.25 388 GLU A N 1
ATOM 3037 C CA . GLU A 1 388 ? -18.525 -11.015 -8.786 1.00 85.25 388 GLU A CA 1
ATOM 3038 C C . GLU A 1 388 ? -18.913 -12.086 -7.754 1.00 85.25 388 GLU A C 1
ATOM 3040 O O . GLU A 1 388 ? -19.100 -13.256 -8.099 1.00 85.25 388 GLU A O 1
ATOM 3045 N N . LEU A 1 389 ? -18.993 -11.677 -6.485 1.00 83.44 389 LEU A N 1
ATOM 3046 C CA . LEU A 1 389 ? -19.382 -12.505 -5.341 1.00 83.44 389 LEU A CA 1
ATOM 3047 C C . LEU A 1 389 ? -20.617 -11.904 -4.685 1.00 83.44 389 LEU A C 1
ATOM 3049 O O . LEU A 1 389 ? -20.531 -10.818 -4.117 1.00 83.44 389 LEU A O 1
ATOM 3053 N N . ASP A 1 390 ? -21.753 -12.595 -4.762 1.00 77.69 390 ASP A N 1
ATOM 3054 C CA . ASP A 1 390 ? -23.009 -12.178 -4.118 1.00 77.69 390 ASP A CA 1
ATOM 3055 C C . ASP A 1 390 ? -23.362 -10.690 -4.378 1.00 77.69 390 ASP A C 1
ATOM 3057 O O . ASP A 1 390 ? -23.779 -9.945 -3.490 1.00 77.69 390 ASP A O 1
ATOM 3061 N N . GLY A 1 391 ? -23.149 -10.239 -5.622 1.00 77.06 391 GLY A N 1
ATOM 3062 C CA . GLY A 1 391 ? -23.395 -8.865 -6.082 1.00 77.06 391 GLY A CA 1
ATOM 3063 C C . GLY A 1 391 ? -22.248 -7.870 -5.849 1.00 77.06 391 GLY A C 1
ATOM 3064 O O . GLY A 1 391 ? -22.323 -6.734 -6.314 1.00 77.06 391 GLY A O 1
ATOM 3065 N N . LEU A 1 392 ? -21.165 -8.264 -5.173 1.00 79.56 392 LEU A N 1
ATOM 3066 C C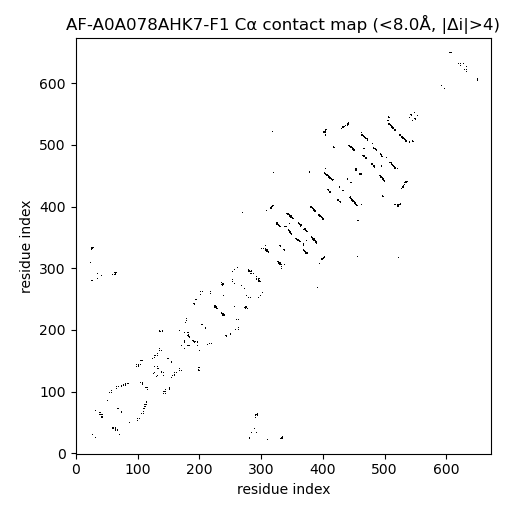A . LEU A 1 392 ? -19.953 -7.456 -5.018 1.00 79.56 392 LEU A CA 1
ATOM 3067 C C . LEU A 1 392 ? -18.977 -7.711 -6.163 1.00 79.56 392 LEU A C 1
ATOM 3069 O O . LEU A 1 392 ? -18.539 -8.839 -6.362 1.00 79.56 392 LEU A O 1
ATOM 3073 N N . ARG A 1 393 ? -18.566 -6.652 -6.865 1.00 83.69 393 ARG A N 1
ATOM 3074 C CA . ARG A 1 393 ? -17.577 -6.732 -7.952 1.00 83.69 393 ARG A CA 1
ATOM 3075 C C . ARG A 1 393 ? -16.175 -6.386 -7.478 1.00 83.69 393 ARG A C 1
ATOM 3077 O O . ARG A 1 393 ? -15.943 -5.282 -6.981 1.00 83.69 393 ARG A O 1
ATOM 3084 N N . TYR A 1 394 ? -15.244 -7.307 -7.678 1.00 81.19 394 TYR A N 1
ATOM 3085 C CA . TYR A 1 394 ? -13.822 -7.147 -7.404 1.00 81.19 394 TYR A CA 1
ATOM 3086 C C . TYR A 1 394 ? -13.079 -7.121 -8.727 1.00 81.19 394 TYR A C 1
ATOM 3088 O O . TYR A 1 394 ? -13.102 -8.093 -9.475 1.00 81.19 394 TYR A O 1
ATOM 3096 N N . ASN A 1 395 ? -12.416 -6.006 -9.006 1.00 83.88 395 ASN A N 1
ATOM 3097 C CA . ASN A 1 395 ? -11.672 -5.827 -10.241 1.00 83.88 395 ASN A CA 1
ATOM 3098 C C . ASN A 1 395 ? -10.194 -6.054 -9.951 1.00 83.88 395 ASN A C 1
ATOM 3100 O O . ASN A 1 395 ? -9.644 -5.439 -9.039 1.00 83.88 395 ASN A O 1
ATOM 3104 N N . LYS A 1 396 ? -9.543 -6.901 -10.743 1.00 84.38 396 LYS A N 1
ATOM 3105 C CA . LYS A 1 396 ? -8.092 -7.051 -10.730 1.00 84.38 396 LYS A CA 1
ATOM 3106 C C . LYS A 1 396 ? -7.555 -6.907 -12.140 1.00 84.38 396 LYS A C 1
ATOM 3108 O O . LYS A 1 396 ? -8.005 -7.595 -13.050 1.00 84.38 396 LYS A O 1
ATOM 3113 N N . ILE A 1 397 ? -6.586 -6.016 -12.317 1.00 84.81 397 ILE A N 1
ATOM 3114 C CA . ILE A 1 397 ? -5.862 -5.904 -13.580 1.00 84.81 397 ILE A CA 1
ATOM 3115 C C . ILE A 1 397 ? -4.715 -6.911 -13.563 1.00 84.81 397 ILE A C 1
ATOM 3117 O O . ILE A 1 397 ? -3.878 -6.897 -12.659 1.00 84.81 397 ILE A O 1
ATOM 3121 N N . ILE A 1 398 ? -4.684 -7.766 -14.575 1.00 84.75 398 ILE A N 1
ATOM 3122 C CA . ILE A 1 398 ? -3.592 -8.691 -14.855 1.00 84.75 398 ILE A CA 1
ATOM 3123 C C . ILE A 1 398 ? -2.987 -8.352 -16.214 1.00 84.75 398 ILE A C 1
ATOM 3125 O O . ILE A 1 398 ? -3.641 -7.775 -17.083 1.00 84.75 398 ILE A O 1
ATOM 3129 N N . THR A 1 399 ? -1.723 -8.701 -16.406 1.00 83.44 399 THR A N 1
ATOM 3130 C CA . THR A 1 399 ? -1.053 -8.592 -17.703 1.00 83.44 399 THR A CA 1
ATOM 3131 C C . THR A 1 399 ? -0.653 -9.984 -18.156 1.00 83.44 399 THR A C 1
ATOM 3133 O O . THR A 1 399 ? 0.181 -10.624 -17.516 1.00 83.44 399 THR A O 1
ATOM 3136 N N . LEU A 1 400 ? -1.236 -10.451 -19.256 1.00 83.06 400 LEU A N 1
ATOM 3137 C CA . LEU A 1 400 ? -0.760 -11.650 -19.927 1.00 83.06 400 LEU A CA 1
ATOM 3138 C C . LEU A 1 400 ? 0.456 -11.274 -20.761 1.00 83.06 400 LEU A C 1
ATOM 3140 O O . LEU A 1 400 ? 0.379 -10.405 -21.634 1.00 83.06 400 LEU A O 1
ATOM 3144 N N . VAL A 1 401 ? 1.582 -11.892 -20.426 1.00 85.81 401 VAL A N 1
ATOM 3145 C CA . VAL A 1 401 ? 2.870 -11.658 -21.070 1.00 85.81 401 VAL A CA 1
ATOM 3146 C C . VAL A 1 401 ? 3.300 -12.882 -21.859 1.00 85.81 401 VAL A C 1
ATOM 3148 O O . VAL A 1 401 ? 2.953 -14.008 -21.517 1.00 85.81 401 VAL A O 1
ATOM 3151 N N . ASP A 1 402 ? 4.098 -12.669 -22.892 1.00 86.50 402 ASP A N 1
ATOM 3152 C CA . ASP A 1 402 ? 4.685 -13.751 -23.677 1.00 86.50 402 ASP A CA 1
ATOM 3153 C C . ASP A 1 402 ? 6.179 -13.513 -23.877 1.00 86.50 402 ASP A C 1
ATOM 3155 O O . ASP A 1 402 ? 6.713 -12.433 -23.607 1.00 86.50 402 ASP A O 1
ATOM 3159 N N . ARG A 1 403 ? 6.892 -14.544 -24.306 1.00 88.44 403 ARG A N 1
ATOM 3160 C CA . ARG A 1 403 ? 8.299 -14.449 -24.642 1.00 88.44 403 ARG A CA 1
ATOM 3161 C C . ARG A 1 403 ? 8.446 -13.934 -26.069 1.00 88.44 403 ARG A C 1
ATOM 3163 O O . ARG A 1 403 ? 7.788 -14.418 -26.987 1.00 88.44 403 ARG A O 1
ATOM 3170 N N . ILE A 1 404 ? 9.336 -12.964 -26.257 1.00 91.19 404 ILE A N 1
ATOM 3171 C CA . ILE A 1 404 ? 9.738 -12.548 -27.600 1.00 91.19 404 ILE A CA 1
ATOM 3172 C C . ILE A 1 404 ? 10.599 -13.666 -28.197 1.00 91.19 404 ILE A C 1
ATOM 3174 O O . ILE A 1 404 ? 11.536 -14.154 -27.569 1.00 91.19 404 ILE A O 1
ATOM 3178 N N . GLN A 1 405 ? 10.290 -14.068 -29.420 1.00 92.44 405 GLN A N 1
ATOM 3179 C CA . GLN A 1 405 ? 11.075 -14.998 -30.207 1.00 92.44 405 GLN A CA 1
ATOM 3180 C C . GLN A 1 405 ? 11.729 -14.243 -31.364 1.00 92.44 405 GLN A C 1
ATOM 3182 O O . GLN A 1 405 ? 11.069 -13.793 -32.303 1.00 92.44 405 GLN A O 1
ATOM 3187 N N . LEU A 1 406 ? 13.051 -14.112 -31.289 1.00 92.75 406 LEU A N 1
ATOM 3188 C CA . LEU A 1 406 ? 13.874 -13.653 -32.401 1.00 92.75 406 LEU A CA 1
ATOM 3189 C C . LEU A 1 406 ? 14.148 -14.853 -33.310 1.00 92.75 406 LEU A C 1
ATOM 3191 O O . LEU A 1 406 ? 14.697 -15.853 -32.856 1.00 92.75 406 LEU A O 1
ATOM 3195 N N . ASN A 1 407 ? 13.748 -14.771 -34.578 1.00 93.12 407 ASN A N 1
ATOM 3196 C CA . ASN A 1 407 ? 13.866 -15.890 -35.516 1.00 93.12 407 ASN A CA 1
ATOM 3197 C C . ASN A 1 407 ? 15.101 -15.746 -36.401 1.00 93.12 407 ASN A C 1
ATOM 3199 O O . ASN A 1 407 ? 16.010 -16.579 -36.391 1.00 93.12 407 ASN A O 1
ATOM 3203 N N . THR A 1 408 ? 15.120 -14.689 -37.208 1.00 95.12 408 THR A N 1
ATOM 3204 C CA . THR A 1 408 ? 16.118 -14.506 -38.262 1.00 95.12 408 THR A CA 1
ATOM 3205 C C . THR A 1 408 ? 16.432 -13.032 -38.424 1.00 95.12 408 THR A C 1
ATOM 3207 O O . THR A 1 408 ? 15.529 -12.192 -38.453 1.00 95.12 408 THR A O 1
ATOM 3210 N N . VAL A 1 409 ? 17.720 -12.731 -38.539 1.00 96.06 409 VAL A N 1
ATOM 3211 C CA . VAL A 1 409 ? 18.235 -11.405 -38.864 1.00 96.06 409 VAL A CA 1
ATOM 3212 C C . VAL A 1 409 ? 18.804 -11.457 -40.268 1.00 96.06 409 VAL A C 1
ATOM 3214 O O . VAL A 1 409 ? 19.714 -12.231 -40.552 1.00 96.06 409 VAL A O 1
ATOM 3217 N N . TYR A 1 410 ? 18.264 -10.620 -41.137 1.00 95.06 410 TYR A N 1
ATOM 3218 C CA . TYR A 1 410 ? 18.737 -10.386 -42.488 1.00 95.06 410 TYR A CA 1
ATOM 3219 C C . TYR A 1 410 ? 19.538 -9.095 -42.514 1.00 95.06 410 TYR A C 1
ATOM 3221 O O . TYR A 1 410 ? 19.126 -8.122 -41.887 1.00 95.06 410 TYR A O 1
ATOM 3229 N N . TRP A 1 411 ? 20.647 -9.038 -43.240 1.00 94.44 411 TRP A N 1
ATOM 3230 C CA . TRP A 1 411 ? 21.462 -7.827 -43.274 1.00 94.44 411 TRP A CA 1
ATOM 3231 C C . TRP A 1 411 ? 22.175 -7.619 -44.609 1.00 94.44 411 TRP A C 1
ATOM 3233 O O . TRP A 1 411 ? 22.443 -8.559 -45.362 1.00 94.44 411 TRP A O 1
ATOM 3243 N N . LYS A 1 412 ? 22.471 -6.352 -44.905 1.00 93.94 412 LYS A N 1
ATOM 3244 C CA . LYS A 1 412 ? 23.259 -5.919 -46.060 1.00 93.94 412 LYS A CA 1
ATOM 3245 C C . LYS A 1 412 ? 23.929 -4.585 -45.754 1.00 93.94 412 LYS A C 1
ATOM 3247 O O . LYS A 1 412 ? 23.291 -3.690 -45.202 1.00 93.94 412 LYS A O 1
ATOM 3252 N N . ILE A 1 413 ? 25.189 -4.444 -46.155 1.00 92.88 413 ILE A N 1
ATOM 3253 C CA . ILE A 1 413 ? 25.893 -3.160 -46.126 1.00 92.88 413 ILE A CA 1
ATOM 3254 C C . ILE A 1 413 ? 25.999 -2.623 -47.553 1.00 92.88 413 ILE A C 1
ATOM 3256 O O . ILE A 1 413 ? 26.478 -3.321 -48.442 1.00 92.88 413 ILE A O 1
ATOM 3260 N N . THR A 1 414 ? 25.534 -1.396 -47.785 1.00 93.69 414 THR A N 1
ATOM 3261 C CA . THR A 1 414 ? 25.565 -0.743 -49.106 1.00 93.69 414 THR A CA 1
ATOM 3262 C C . THR A 1 414 ? 25.771 0.764 -48.970 1.00 93.69 414 THR A C 1
ATOM 3264 O O . THR A 1 414 ? 25.594 1.320 -47.897 1.00 93.69 414 THR A O 1
ATOM 3267 N N . GLN A 1 415 ? 26.140 1.437 -50.058 1.00 92.44 415 GLN A N 1
ATOM 3268 C CA . GLN A 1 415 ? 26.242 2.901 -50.126 1.00 92.44 415 GLN A CA 1
ATOM 3269 C C . GLN A 1 415 ? 24.877 3.593 -50.249 1.00 92.44 415 GLN A C 1
ATOM 3271 O O . GLN A 1 415 ? 24.773 4.810 -50.104 1.00 92.44 415 GLN A O 1
ATOM 3276 N N . SER A 1 416 ? 23.816 2.836 -50.546 1.00 92.12 416 SER A N 1
ATOM 3277 C CA . SER A 1 416 ? 22.475 3.407 -50.630 1.00 92.12 416 SER A CA 1
ATOM 3278 C C . SER A 1 416 ? 21.918 3.697 -49.244 1.00 92.12 416 SER A C 1
ATOM 3280 O O . SER A 1 416 ? 21.962 2.850 -48.364 1.00 92.12 416 SER A O 1
ATOM 3282 N N . LYS A 1 417 ? 21.305 4.867 -49.075 1.00 90.25 417 LYS A N 1
ATOM 3283 C CA . LYS A 1 417 ? 20.536 5.198 -47.870 1.00 90.25 417 LYS A CA 1
ATOM 3284 C C . LYS A 1 417 ? 19.154 4.534 -47.856 1.00 90.25 417 LYS A C 1
ATOM 3286 O O . LYS A 1 417 ? 18.547 4.383 -46.795 1.00 90.25 417 LYS A O 1
ATOM 3291 N N . THR A 1 418 ? 18.610 4.194 -49.025 1.00 92.19 418 THR A N 1
ATOM 3292 C CA . THR A 1 418 ? 17.295 3.552 -49.130 1.00 92.19 418 THR A CA 1
ATOM 3293 C C . THR A 1 418 ? 17.391 2.083 -48.744 1.00 92.19 418 THR A C 1
ATOM 3295 O O . THR A 1 418 ? 18.330 1.392 -49.135 1.00 92.19 418 THR A O 1
ATOM 3298 N N . PHE A 1 419 ? 16.410 1.603 -47.973 1.00 91.56 419 PHE A N 1
ATOM 3299 C CA . PHE A 1 419 ? 16.346 0.194 -47.598 1.00 91.56 419 PHE A CA 1
ATOM 3300 C C . PHE A 1 419 ? 16.222 -0.668 -48.867 1.00 91.56 419 PHE A C 1
ATOM 3302 O O . PHE A 1 419 ? 15.337 -0.388 -49.677 1.00 91.56 419 PHE A O 1
ATOM 3309 N N . PRO A 1 420 ? 17.093 -1.670 -49.072 1.00 91.00 420 PRO A N 1
ATOM 3310 C CA . PRO A 1 420 ? 17.121 -2.449 -50.304 1.00 91.00 420 PRO A CA 1
ATOM 3311 C C . PRO A 1 420 ? 15.929 -3.410 -50.395 1.00 91.00 420 PRO A C 1
ATOM 3313 O O . PRO A 1 420 ? 15.471 -3.934 -49.381 1.00 91.00 420 PRO A O 1
ATOM 3316 N N . ASP A 1 421 ? 15.482 -3.702 -51.618 1.00 86.06 421 ASP A N 1
ATOM 3317 C CA . ASP A 1 421 ? 14.383 -4.652 -51.862 1.00 86.06 421 ASP A CA 1
ATOM 3318 C C . ASP A 1 421 ? 14.759 -6.103 -51.511 1.00 86.06 421 ASP A C 1
ATOM 3320 O O . ASP A 1 421 ? 13.890 -6.914 -51.197 1.00 86.06 421 ASP A O 1
ATOM 3324 N N . ALA A 1 422 ? 16.058 -6.426 -51.525 1.00 87.56 422 ALA A N 1
ATOM 3325 C CA . ALA A 1 422 ? 16.593 -7.729 -51.145 1.00 87.56 422 ALA A CA 1
ATOM 3326 C C . ALA A 1 422 ? 17.792 -7.588 -50.193 1.00 87.56 422 ALA A C 1
ATOM 3328 O O . ALA A 1 422 ? 18.714 -6.797 -50.429 1.00 87.56 422 ALA A O 1
ATOM 3329 N N . LEU A 1 423 ? 17.783 -8.392 -49.128 1.00 90.50 423 LEU A N 1
ATOM 3330 C CA . LEU A 1 423 ? 18.889 -8.544 -48.182 1.00 90.50 423 LEU A CA 1
ATOM 3331 C C . LEU A 1 423 ? 19.679 -9.805 -48.549 1.00 90.50 423 LEU A C 1
ATOM 3333 O O . LEU A 1 423 ? 19.092 -10.831 -48.876 1.00 90.50 423 LEU A O 1
ATOM 3337 N N . GLU A 1 424 ? 21.006 -9.707 -48.535 1.00 85.50 424 GLU A N 1
ATOM 3338 C CA . GLU A 1 424 ? 21.893 -10.743 -49.089 1.00 85.50 424 GLU A CA 1
ATOM 3339 C C . GLU A 1 424 ? 22.245 -11.830 -48.077 1.00 85.50 424 GLU A C 1
ATOM 3341 O O . GLU A 1 424 ? 22.421 -12.988 -48.447 1.00 85.50 424 GLU A O 1
ATOM 3346 N N . ASN A 1 425 ? 22.340 -11.465 -46.799 1.00 91.00 425 ASN A N 1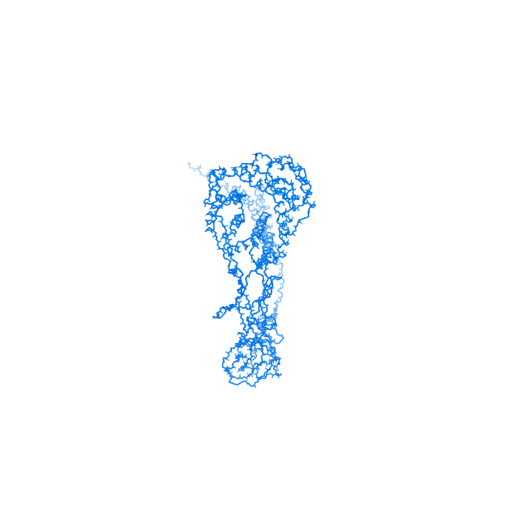
ATOM 3347 C CA . ASN A 1 425 ? 22.801 -12.356 -45.746 1.00 91.00 425 ASN A CA 1
ATOM 3348 C C . ASN A 1 425 ? 21.700 -12.578 -44.713 1.00 91.00 425 ASN A C 1
ATOM 3350 O O . ASN A 1 425 ? 20.932 -11.663 -44.416 1.00 91.00 425 ASN A O 1
ATOM 3354 N N . SER A 1 426 ? 21.660 -13.772 -44.122 1.00 93.19 426 SER A N 1
ATOM 3355 C CA . SER A 1 426 ? 20.729 -14.120 -43.047 1.00 93.19 426 SER A CA 1
ATOM 3356 C C . SER A 1 426 ? 21.403 -14.966 -41.974 1.00 93.19 426 SER A C 1
ATOM 3358 O O . SER A 1 426 ? 22.156 -15.885 -42.297 1.00 93.19 426 SER A O 1
ATOM 3360 N N . ILE A 1 427 ? 21.076 -14.714 -40.711 1.00 93.94 427 ILE A N 1
ATOM 3361 C CA . ILE A 1 427 ? 21.485 -15.528 -39.563 1.00 93.94 427 ILE A CA 1
ATOM 3362 C C . ILE A 1 427 ? 20.256 -15.924 -38.747 1.00 93.94 427 ILE A C 1
ATOM 3364 O O . ILE A 1 427 ? 19.329 -15.135 -38.573 1.00 93.94 427 ILE A O 1
ATOM 3368 N N . ILE A 1 428 ? 20.242 -17.163 -38.261 1.00 94.62 428 ILE A N 1
ATOM 3369 C CA . ILE A 1 428 ? 19.149 -17.722 -37.457 1.00 94.62 428 ILE A CA 1
ATOM 3370 C C . ILE A 1 428 ? 19.563 -17.682 -35.986 1.00 94.62 428 ILE A C 1
ATOM 3372 O O . ILE A 1 428 ? 20.686 -18.072 -35.659 1.00 94.62 428 ILE A O 1
ATOM 3376 N N . HIS A 1 429 ? 18.667 -17.244 -35.104 1.00 92.62 429 HIS A N 1
ATOM 3377 C CA . HIS A 1 429 ? 18.933 -17.165 -33.667 1.00 92.62 429 HIS A CA 1
ATOM 3378 C C . HIS A 1 429 ? 19.293 -18.544 -33.085 1.00 92.62 429 HIS A C 1
ATOM 3380 O O . HIS A 1 429 ? 18.621 -19.525 -33.414 1.00 92.62 429 HIS A O 1
ATOM 3386 N N . PRO A 1 430 ? 20.312 -18.669 -32.208 1.00 92.56 430 PRO A N 1
ATOM 3387 C CA . PRO A 1 430 ? 21.142 -17.617 -31.602 1.00 92.56 430 PRO A CA 1
ATOM 3388 C C . PRO A 1 430 ? 22.510 -17.419 -32.292 1.00 92.56 430 PRO A C 1
ATOM 3390 O O . PRO A 1 430 ? 23.472 -17.015 -31.643 1.00 92.56 430 PRO A O 1
ATOM 3393 N N . LYS A 1 431 ? 22.662 -17.760 -33.580 1.00 93.44 431 LYS A N 1
ATOM 3394 C CA . LYS A 1 431 ? 23.968 -17.681 -34.261 1.00 93.44 431 LYS A CA 1
ATOM 3395 C C . LYS A 1 431 ? 24.448 -16.234 -34.399 1.00 93.44 431 LYS A C 1
ATOM 3397 O O . LYS A 1 431 ? 23.648 -15.325 -34.575 1.00 93.44 431 LYS A O 1
ATOM 3402 N N . GLN A 1 432 ? 25.758 -16.034 -34.361 1.00 91.12 432 GLN A N 1
ATOM 3403 C CA . GLN A 1 432 ? 26.382 -14.734 -34.607 1.00 91.12 432 GLN A CA 1
ATOM 3404 C C . GLN A 1 432 ? 26.631 -14.520 -36.104 1.00 91.12 432 GLN A C 1
ATOM 3406 O O . GLN A 1 432 ? 26.538 -15.456 -36.909 1.00 91.12 432 GLN A O 1
ATOM 3411 N N . PHE A 1 433 ? 26.943 -13.283 -36.480 1.00 85.50 433 PHE A N 1
ATOM 3412 C CA . PHE A 1 433 ? 27.453 -12.961 -37.800 1.00 85.50 433 PHE A CA 1
ATOM 3413 C C . PHE A 1 433 ? 28.686 -13.819 -38.121 1.00 85.50 433 PHE A C 1
ATOM 3415 O O . PHE A 1 433 ? 29.494 -14.099 -37.233 1.00 85.50 433 PHE A O 1
ATOM 3422 N N . PRO A 1 434 ? 28.851 -14.252 -39.383 1.00 81.62 434 PRO A N 1
ATOM 3423 C CA . PRO A 1 434 ? 30.113 -14.837 -39.810 1.00 81.62 434 PRO A CA 1
ATOM 3424 C C . PRO A 1 434 ? 31.235 -13.807 -39.602 1.00 81.62 434 PRO A C 1
ATOM 3426 O O . PRO A 1 434 ? 31.030 -12.624 -39.876 1.00 81.62 434 PRO A O 1
ATOM 3429 N N . ASN A 1 435 ? 32.385 -14.258 -39.086 1.00 67.62 435 ASN A N 1
ATOM 3430 C CA . ASN A 1 435 ? 33.496 -13.387 -38.687 1.00 67.62 435 ASN A CA 1
ATOM 3431 C C . ASN A 1 435 ? 33.848 -12.357 -39.778 1.00 67.62 435 ASN A C 1
ATOM 3433 O O . ASN A 1 435 ? 33.968 -12.704 -40.954 1.00 67.62 435 ASN A O 1
ATOM 3437 N N . ASP A 1 436 ? 34.034 -11.111 -39.336 1.00 65.62 436 ASP A N 1
ATOM 3438 C CA . ASP A 1 436 ? 34.374 -9.921 -40.119 1.00 65.62 436 ASP A CA 1
ATOM 3439 C C . ASP A 1 436 ? 33.358 -9.543 -41.204 1.00 65.62 436 ASP A C 1
ATOM 3441 O O . ASP A 1 436 ? 33.594 -9.702 -42.406 1.00 65.62 436 ASP A O 1
ATOM 3445 N N . ILE A 1 437 ? 32.244 -8.929 -40.787 1.00 77.19 437 ILE A N 1
ATOM 3446 C CA . ILE A 1 437 ? 31.414 -8.157 -41.715 1.00 77.19 437 ILE A CA 1
ATOM 3447 C C . ILE A 1 437 ? 32.280 -7.040 -42.324 1.00 77.19 437 ILE A C 1
ATOM 3449 O O . ILE A 1 437 ? 32.650 -6.069 -41.662 1.00 77.19 437 ILE A O 1
ATOM 3453 N N . LYS A 1 438 ? 32.607 -7.190 -43.610 1.00 75.06 438 LYS A N 1
ATOM 3454 C CA . LYS A 1 438 ? 33.411 -6.231 -44.375 1.00 75.06 438 LYS A CA 1
ATOM 3455 C C . LYS A 1 438 ? 32.570 -5.024 -44.792 1.00 75.06 438 LYS A C 1
ATOM 3457 O O . LYS A 1 438 ? 31.349 -5.106 -44.903 1.00 75.06 438 LYS A O 1
ATOM 3462 N N . ASN A 1 439 ? 33.248 -3.922 -45.110 1.00 80.81 439 ASN A N 1
ATOM 3463 C CA . ASN A 1 439 ? 32.665 -2.684 -45.640 1.00 80.81 439 ASN A CA 1
ATOM 3464 C C . ASN A 1 439 ? 31.855 -1.839 -44.639 1.00 80.81 439 ASN A C 1
ATOM 3466 O O . ASN A 1 439 ? 31.092 -0.979 -45.072 1.00 80.81 439 ASN A O 1
ATOM 3470 N N . ALA A 1 440 ? 32.020 -1.998 -43.326 1.00 85.62 440 ALA A N 1
ATOM 3471 C CA . ALA A 1 440 ? 31.510 -1.009 -42.374 1.00 85.62 440 ALA A CA 1
ATOM 3472 C C . ALA A 1 440 ? 32.427 0.225 -42.353 1.00 85.62 440 ALA A C 1
ATOM 3474 O O . ALA A 1 440 ? 33.379 0.303 -41.583 1.00 85.62 440 ALA A O 1
ATOM 3475 N N . GLN A 1 441 ? 32.180 1.159 -43.269 1.00 88.31 441 GLN A N 1
ATOM 3476 C CA . GLN A 1 441 ? 33.026 2.332 -43.489 1.00 88.31 441 GLN A CA 1
ATOM 3477 C C . GLN A 1 441 ? 32.212 3.586 -43.812 1.00 88.31 441 GLN A C 1
ATOM 3479 O O . GLN A 1 441 ? 30.996 3.513 -44.003 1.00 88.31 441 GLN A O 1
ATOM 3484 N N . ASP A 1 442 ? 32.898 4.726 -43.918 1.00 85.19 442 ASP A N 1
ATOM 3485 C CA . ASP A 1 442 ? 32.298 6.001 -44.326 1.00 85.19 442 ASP A CA 1
ATOM 3486 C C . ASP A 1 442 ? 31.460 5.883 -45.606 1.00 85.19 442 ASP A C 1
ATOM 3488 O O . ASP A 1 442 ? 31.895 5.306 -46.608 1.00 85.19 442 ASP A O 1
ATOM 3492 N N . GLY A 1 443 ? 30.267 6.482 -45.578 1.00 86.50 443 GLY A N 1
ATOM 3493 C CA . GLY A 1 443 ? 29.341 6.507 -46.711 1.00 86.50 443 GLY A CA 1
ATOM 3494 C C . GLY A 1 443 ? 28.565 5.207 -46.939 1.00 86.50 443 GLY A C 1
ATOM 3495 O O . GLY A 1 443 ? 27.747 5.157 -47.858 1.00 86.50 443 GLY A O 1
ATOM 3496 N N . ASN A 1 444 ? 28.779 4.180 -46.113 1.00 92.69 444 ASN A N 1
ATOM 3497 C CA . ASN A 1 444 ? 27.988 2.958 -46.138 1.00 92.69 444 ASN A CA 1
ATOM 3498 C C . ASN A 1 444 ? 26.893 2.974 -45.058 1.00 92.69 444 ASN A C 1
ATOM 3500 O O . ASN A 1 444 ? 26.998 3.624 -44.018 1.00 92.69 444 ASN A O 1
ATOM 3504 N N . PHE A 1 445 ? 25.843 2.200 -45.306 1.00 93.38 445 PHE A N 1
ATOM 3505 C CA . PHE A 1 445 ? 24.688 2.009 -44.445 1.00 93.38 445 PHE A CA 1
ATOM 3506 C C . PHE A 1 445 ? 24.521 0.519 -44.165 1.00 93.38 445 PHE A C 1
ATOM 3508 O O . PHE A 1 445 ? 24.565 -0.304 -45.083 1.00 93.38 445 PHE A O 1
ATOM 3515 N N . LEU A 1 446 ? 24.307 0.170 -42.899 1.00 94.25 446 LEU A N 1
ATOM 3516 C CA . LEU A 1 446 ? 23.918 -1.174 -42.490 1.00 94.25 446 LEU A CA 1
ATOM 3517 C C . LEU A 1 446 ? 22.392 -1.257 -42.461 1.00 94.25 446 LEU A C 1
ATOM 3519 O O . LEU A 1 446 ? 21.743 -0.686 -41.584 1.00 94.25 446 LEU A O 1
ATOM 3523 N N . HIS A 1 447 ? 21.818 -1.985 -43.415 1.00 95.44 447 HIS A N 1
ATOM 3524 C CA . HIS A 1 447 ? 20.400 -2.319 -43.415 1.00 95.44 447 HIS A CA 1
ATOM 3525 C C . HIS A 1 447 ? 20.203 -3.675 -42.768 1.00 95.44 447 HIS A C 1
ATOM 3527 O O . HIS A 1 447 ? 20.862 -4.645 -43.147 1.00 95.44 447 HIS A O 1
ATOM 3533 N N . VAL A 1 448 ? 19.274 -3.743 -41.821 1.00 95.50 448 VAL A N 1
ATOM 3534 C CA . VAL A 1 448 ? 18.930 -4.989 -41.142 1.00 95.50 448 VAL A CA 1
ATOM 3535 C C . VAL A 1 448 ? 17.416 -5.168 -41.156 1.00 95.50 448 VAL A C 1
ATOM 3537 O O . VAL A 1 448 ? 16.664 -4.249 -40.833 1.00 95.50 448 VAL A O 1
ATOM 3540 N N . GLY A 1 449 ? 16.978 -6.350 -41.574 1.00 96.19 449 GLY A N 1
ATOM 3541 C CA . GLY A 1 449 ? 15.605 -6.826 -41.482 1.00 96.19 449 GLY A CA 1
ATOM 3542 C C . GLY A 1 449 ? 15.515 -7.879 -40.386 1.00 96.19 449 GLY A C 1
ATOM 3543 O O . GLY A 1 449 ? 16.212 -8.885 -40.449 1.00 96.19 449 GLY A O 1
ATOM 3544 N N . VAL A 1 450 ? 14.674 -7.677 -39.379 1.00 96.62 450 VAL A N 1
ATOM 3545 C CA . VAL A 1 450 ? 14.550 -8.604 -38.245 1.00 96.62 450 VAL A CA 1
ATOM 3546 C C . VAL A 1 450 ? 13.177 -9.263 -38.258 1.00 96.62 450 VAL A C 1
ATOM 3548 O O . VAL A 1 450 ? 12.158 -8.574 -38.300 1.00 96.62 450 VAL A O 1
ATOM 3551 N N . SER A 1 451 ? 13.148 -10.594 -38.196 1.00 94.56 451 SER A N 1
ATOM 3552 C CA . SER A 1 451 ? 11.936 -11.365 -37.913 1.00 94.56 451 SER A CA 1
ATOM 3553 C C . SER A 1 451 ? 11.847 -11.618 -36.410 1.00 94.56 451 SER A C 1
ATOM 3555 O O . SER A 1 451 ? 12.658 -12.359 -35.846 1.00 94.56 451 SER A O 1
ATOM 3557 N N . ALA A 1 452 ? 10.873 -10.976 -35.772 1.00 93.38 452 ALA A N 1
ATOM 3558 C CA . ALA A 1 452 ? 10.613 -11.080 -34.346 1.00 93.38 452 ALA A CA 1
ATOM 3559 C C . ALA A 1 452 ? 9.108 -11.180 -34.110 1.00 93.38 452 ALA A C 1
ATOM 3561 O O . ALA A 1 452 ? 8.347 -10.351 -34.606 1.00 93.38 452 ALA A O 1
ATOM 3562 N N . LEU A 1 453 ? 8.701 -12.193 -33.355 1.00 92.19 453 LEU A N 1
ATOM 3563 C CA . LEU A 1 453 ? 7.306 -12.491 -33.034 1.00 92.19 453 LEU A CA 1
ATOM 3564 C C . LEU A 1 453 ? 7.194 -12.803 -31.543 1.00 92.19 453 LEU A C 1
ATOM 3566 O O . LEU A 1 453 ? 8.202 -13.040 -30.878 1.00 92.19 453 LEU A O 1
ATOM 3570 N N . PHE A 1 454 ? 5.982 -12.821 -31.006 1.00 89.12 454 PHE A N 1
ATOM 3571 C CA . PHE A 1 454 ? 5.732 -13.485 -29.729 1.00 89.12 454 PHE A CA 1
ATOM 3572 C C . PHE A 1 454 ? 5.647 -15.004 -29.938 1.00 89.12 454 PHE A C 1
ATOM 3574 O O . PHE A 1 454 ? 5.167 -15.463 -30.972 1.00 89.12 454 PHE A O 1
ATOM 3581 N N . GLN A 1 455 ? 6.189 -15.783 -28.999 1.00 85.88 455 GLN A N 1
ATOM 3582 C CA . GLN A 1 455 ? 6.360 -17.231 -29.156 1.00 85.88 455 GLN A CA 1
ATOM 3583 C C . GLN A 1 455 ? 5.026 -17.990 -29.236 1.00 85.88 455 GLN A C 1
ATOM 3585 O O . GLN A 1 455 ? 4.938 -19.007 -29.923 1.00 85.88 455 GLN A O 1
ATOM 3590 N N . GLN A 1 456 ? 4.015 -17.538 -28.498 1.00 81.06 456 GLN A N 1
ATOM 3591 C CA . GLN A 1 456 ? 2.724 -18.209 -28.359 1.00 81.06 456 GLN A CA 1
ATOM 3592 C C . GLN A 1 456 ? 1.547 -17.338 -28.786 1.00 81.06 456 GLN A C 1
ATOM 3594 O O . GLN A 1 456 ? 0.537 -17.875 -29.228 1.00 81.06 456 GLN A O 1
ATOM 3599 N N . SER A 1 457 ? 1.659 -16.015 -28.663 1.00 79.81 457 SER A N 1
ATOM 3600 C CA . SER A 1 457 ? 0.579 -15.108 -29.031 1.00 79.81 457 SER A CA 1
ATOM 3601 C C . SER A 1 457 ? 0.389 -15.043 -30.542 1.00 79.81 457 SER A C 1
ATOM 3603 O O . SER A 1 457 ? 1.306 -14.671 -31.277 1.00 79.81 457 SER A O 1
ATOM 3605 N N . GLU A 1 458 ? -0.835 -15.288 -31.007 1.00 75.06 458 GLU A N 1
ATOM 3606 C CA . GLU A 1 458 ? -1.166 -15.098 -32.419 1.00 75.06 458 GLU A CA 1
ATOM 3607 C C . GLU A 1 458 ? -1.137 -13.604 -32.798 1.00 75.06 458 GLU A C 1
ATOM 3609 O O . GLU A 1 458 ? -1.770 -12.761 -32.162 1.00 75.06 458 GLU A O 1
ATOM 3614 N N . GLY A 1 459 ? -0.384 -13.258 -33.849 1.00 67.06 459 GLY A N 1
ATOM 3615 C CA . GLY A 1 459 ? -0.451 -11.946 -34.511 1.00 67.06 459 GLY A CA 1
ATOM 3616 C C . GLY A 1 459 ? 0.186 -10.758 -33.775 1.00 67.06 459 GLY A C 1
ATOM 3617 O O . GLY A 1 459 ? 0.089 -9.626 -34.254 1.00 67.06 459 GLY A O 1
ATOM 3618 N N . GLY A 1 460 ? 0.851 -10.973 -32.638 1.00 76.38 460 GLY A N 1
ATOM 3619 C CA . GLY A 1 460 ? 1.539 -9.912 -31.903 1.00 76.38 460 GLY A CA 1
ATOM 3620 C C . GLY A 1 460 ? 2.976 -9.692 -32.387 1.00 76.38 460 GLY A C 1
ATOM 3621 O O . GLY A 1 460 ? 3.794 -10.609 -32.340 1.00 76.38 460 GLY A O 1
ATOM 3622 N N . ASN A 1 461 ? 3.316 -8.456 -32.767 1.00 88.62 461 ASN A N 1
ATOM 3623 C CA . ASN A 1 461 ? 4.704 -8.059 -33.021 1.00 88.62 461 ASN A CA 1
ATOM 3624 C C . ASN A 1 461 ? 5.235 -7.166 -31.869 1.00 88.62 461 ASN A C 1
ATOM 3626 O O . ASN A 1 461 ? 4.469 -6.322 -31.376 1.00 88.62 461 ASN A O 1
ATOM 3630 N N . PRO A 1 462 ? 6.501 -7.320 -31.422 1.00 90.94 462 PRO A N 1
ATOM 3631 C CA . PRO A 1 462 ? 7.086 -6.500 -30.354 1.00 90.94 462 PRO A CA 1
ATOM 3632 C C . PRO A 1 462 ? 7.132 -5.001 -30.688 1.00 90.94 462 PRO A C 1
ATOM 3634 O O . PRO A 1 462 ? 7.534 -4.604 -31.777 1.00 90.94 462 PRO A O 1
ATOM 3637 N N . GLN A 1 463 ? 6.762 -4.124 -29.762 1.00 89.88 463 GLN A N 1
ATOM 3638 C CA . GLN A 1 463 ? 6.701 -2.686 -30.049 1.00 89.88 463 GLN A CA 1
ATOM 3639 C C . GLN A 1 463 ? 8.058 -2.059 -30.382 1.00 89.88 463 GLN A C 1
ATOM 3641 O O . GLN A 1 463 ? 8.130 -1.203 -31.265 1.00 89.88 463 GLN A O 1
ATOM 3646 N N . GLN A 1 464 ? 9.120 -2.459 -29.683 1.00 93.94 464 GLN A N 1
ATOM 3647 C CA . GLN A 1 464 ? 10.423 -1.825 -29.802 1.00 93.94 464 GLN A CA 1
ATOM 3648 C C . GLN A 1 464 ? 11.490 -2.862 -30.134 1.00 93.94 464 GLN A C 1
ATOM 3650 O O . GLN A 1 464 ? 11.737 -3.802 -29.385 1.00 93.94 464 GLN A O 1
ATOM 3655 N N . ILE A 1 465 ? 12.149 -2.660 -31.271 1.00 96.06 465 ILE A N 1
ATOM 3656 C CA . ILE A 1 465 ? 13.320 -3.429 -31.679 1.00 96.06 465 ILE A CA 1
ATOM 3657 C C . ILE A 1 465 ? 14.382 -2.433 -32.111 1.00 96.06 465 ILE A C 1
ATOM 3659 O O . ILE A 1 465 ? 14.092 -1.519 -32.886 1.00 96.06 465 ILE A O 1
ATOM 3663 N N . TYR A 1 466 ? 15.599 -2.578 -31.604 1.00 96.38 466 TYR A N 1
ATOM 3664 C CA . TYR A 1 466 ? 16.713 -1.727 -31.993 1.00 96.38 466 TYR A CA 1
ATOM 3665 C C . TYR A 1 466 ? 18.027 -2.493 -32.010 1.00 96.38 466 TYR A C 1
ATOM 3667 O O . TYR A 1 466 ? 18.223 -3.468 -31.289 1.00 96.38 466 TYR A O 1
ATOM 3675 N N . LEU A 1 467 ? 18.935 -2.023 -32.853 1.00 95.38 467 LEU A N 1
ATOM 3676 C CA . LEU A 1 467 ? 20.308 -2.492 -32.910 1.00 95.38 467 LEU A CA 1
ATOM 3677 C C . LEU A 1 467 ? 21.173 -1.556 -32.067 1.00 95.38 467 LEU A C 1
ATOM 3679 O O . LEU A 1 467 ? 21.105 -0.344 -32.264 1.00 95.38 467 LEU A O 1
ATOM 3683 N N . ARG A 1 468 ? 21.975 -2.102 -31.155 1.00 95.00 468 ARG A N 1
ATOM 3684 C CA . ARG A 1 468 ? 22.980 -1.385 -30.367 1.00 95.00 468 ARG A CA 1
ATOM 3685 C C . ARG A 1 468 ? 24.370 -1.769 -30.865 1.00 95.00 468 ARG A C 1
ATOM 3687 O O . ARG A 1 468 ? 24.696 -2.947 -30.917 1.00 95.00 468 ARG A O 1
ATOM 3694 N N . LEU A 1 469 ? 25.187 -0.781 -31.209 1.00 93.62 469 LEU A N 1
ATOM 3695 C CA . LEU A 1 469 ? 26.602 -0.947 -31.528 1.00 93.62 469 LEU A CA 1
ATOM 3696 C C . LEU A 1 469 ? 27.415 -0.353 -30.381 1.00 93.62 469 LEU A C 1
ATOM 3698 O O . LEU A 1 469 ? 27.389 0.859 -30.185 1.00 93.62 469 LEU A O 1
ATOM 3702 N N . GLN A 1 470 ? 28.116 -1.187 -29.620 1.00 92.81 470 GLN A N 1
ATOM 3703 C CA . GLN A 1 470 ? 28.934 -0.771 -28.482 1.00 92.81 470 GLN A CA 1
ATOM 3704 C C . GLN A 1 470 ? 30.413 -0.988 -28.772 1.00 92.81 470 GLN A C 1
ATOM 3706 O O . GLN A 1 470 ? 30.824 -2.089 -29.125 1.00 92.81 470 GLN A O 1
ATOM 3711 N N . LYS A 1 471 ? 31.234 0.046 -28.594 1.00 89.50 471 LYS A N 1
ATOM 3712 C CA . LYS A 1 471 ? 32.677 -0.075 -28.811 1.00 89.50 471 LYS A CA 1
ATOM 3713 C C . LYS A 1 471 ? 33.314 -1.013 -27.783 1.00 89.50 471 LYS A C 1
ATOM 3715 O O . LYS A 1 471 ? 33.179 -0.792 -26.579 1.00 89.50 471 LYS A O 1
ATOM 3720 N N . LYS A 1 472 ? 34.044 -2.034 -28.238 1.00 86.81 472 LYS A N 1
ATOM 3721 C CA . LYS A 1 472 ? 34.774 -2.941 -27.342 1.00 86.81 472 LYS A CA 1
ATOM 3722 C C . LYS A 1 472 ? 35.901 -2.202 -26.616 1.00 86.81 472 LYS A C 1
ATOM 3724 O O . LYS A 1 472 ? 36.641 -1.431 -27.220 1.00 86.81 472 LYS A O 1
ATOM 3729 N N . GLY A 1 473 ? 36.041 -2.461 -25.316 1.00 79.81 473 GLY A N 1
ATOM 3730 C CA . GLY A 1 473 ? 37.102 -1.887 -24.478 1.00 79.81 473 GLY A CA 1
ATOM 3731 C C . GLY A 1 473 ? 36.903 -0.419 -24.078 1.00 79.81 473 GLY A C 1
ATOM 3732 O O . GLY A 1 473 ? 37.750 0.123 -23.373 1.00 79.81 473 GLY A O 1
ATOM 3733 N N . ALA A 1 474 ? 35.800 0.216 -24.485 1.00 75.75 474 ALA A N 1
ATOM 3734 C CA . ALA A 1 474 ? 35.424 1.555 -24.043 1.00 75.75 474 ALA A CA 1
ATOM 3735 C C . ALA A 1 474 ? 34.247 1.508 -23.056 1.00 75.75 474 ALA A C 1
ATOM 3737 O O . ALA A 1 474 ? 33.564 0.491 -22.933 1.00 75.75 474 ALA A O 1
ATOM 3738 N N . ALA A 1 475 ? 34.014 2.605 -22.331 1.00 67.75 475 ALA A N 1
ATOM 3739 C CA . ALA A 1 475 ? 32.915 2.664 -21.370 1.00 67.75 475 ALA A CA 1
ATOM 3740 C C . ALA A 1 475 ? 31.542 2.731 -22.079 1.00 67.75 475 ALA A C 1
ATOM 3742 O O . ALA A 1 475 ? 31.449 3.151 -23.232 1.00 67.75 475 ALA A O 1
ATOM 3743 N N . ASP A 1 476 ? 30.468 2.364 -21.369 1.00 72.31 476 ASP A N 1
ATOM 3744 C CA . ASP A 1 476 ? 29.106 2.172 -21.914 1.00 72.31 476 ASP A CA 1
ATOM 3745 C C . ASP A 1 476 ? 28.508 3.373 -22.678 1.00 72.31 476 ASP A C 1
ATOM 3747 O O . ASP A 1 476 ? 27.544 3.216 -23.434 1.00 72.31 476 ASP A O 1
ATOM 3751 N N . HIS A 1 477 ? 29.073 4.572 -22.508 1.00 72.38 477 HIS A N 1
ATOM 3752 C CA . HIS A 1 477 ? 28.634 5.788 -23.195 1.00 72.38 477 HIS A CA 1
ATOM 3753 C C . HIS A 1 477 ? 28.961 5.800 -24.698 1.00 72.38 477 HIS A C 1
ATOM 3755 O O . HIS A 1 477 ? 28.317 6.542 -25.433 1.00 72.38 477 HIS A O 1
ATOM 3761 N N . LEU A 1 478 ? 29.895 4.968 -25.180 1.00 80.69 478 LEU A N 1
ATOM 3762 C CA . LEU A 1 478 ? 30.151 4.787 -26.618 1.00 80.69 478 LEU A CA 1
ATOM 3763 C C . LEU A 1 478 ? 29.289 3.658 -27.186 1.00 80.69 478 LEU A C 1
ATOM 3765 O O . LEU A 1 478 ? 29.786 2.651 -27.704 1.00 80.69 478 LEU A O 1
ATOM 3769 N N . SER A 1 479 ? 27.975 3.829 -27.043 1.00 87.25 479 SER A N 1
ATOM 3770 C CA . SER A 1 479 ? 26.975 2.951 -27.633 1.00 87.25 479 SER A CA 1
ATOM 3771 C C . SER A 1 479 ? 26.034 3.730 -28.547 1.00 87.25 479 SER A C 1
ATOM 3773 O O . SER A 1 479 ? 25.502 4.780 -28.193 1.00 87.25 479 SER A O 1
ATOM 3775 N N . TYR A 1 480 ? 25.820 3.192 -29.741 1.00 91.00 480 TYR A N 1
ATOM 3776 C CA . TYR A 1 480 ? 24.995 3.796 -30.781 1.00 91.00 480 TYR A CA 1
ATOM 3777 C C . TYR A 1 480 ? 23.787 2.918 -31.048 1.00 91.00 480 TYR A C 1
ATOM 3779 O O . TYR A 1 480 ? 23.903 1.696 -31.038 1.00 91.00 480 TYR A O 1
ATOM 3787 N N . GLN A 1 481 ? 22.623 3.522 -31.280 1.00 93.25 481 GLN A N 1
ATOM 3788 C CA . GLN A 1 481 ? 21.368 2.783 -31.401 1.00 93.25 481 GLN A CA 1
ATOM 3789 C C . GLN A 1 481 ? 20.625 3.145 -32.686 1.00 93.25 481 GLN A C 1
ATOM 3791 O O . GLN A 1 481 ? 20.474 4.322 -33.011 1.00 93.25 481 GLN A O 1
ATOM 3796 N N . ALA A 1 482 ? 20.113 2.137 -33.394 1.00 93.00 482 ALA A N 1
ATOM 3797 C CA . ALA A 1 482 ? 19.179 2.314 -34.504 1.00 93.00 482 ALA A CA 1
ATOM 3798 C C . ALA A 1 482 ? 17.877 1.560 -34.243 1.00 93.00 482 ALA A C 1
ATOM 3800 O O . ALA A 1 482 ? 17.868 0.336 -34.122 1.00 93.00 482 ALA A O 1
ATOM 3801 N N . TYR A 1 483 ? 16.771 2.301 -34.204 1.00 94.62 483 TYR A N 1
ATOM 3802 C CA . TYR A 1 483 ? 15.431 1.757 -34.002 1.00 94.62 483 TYR A CA 1
ATOM 3803 C C . TYR A 1 483 ? 14.853 1.210 -35.305 1.00 94.62 483 TYR A C 1
ATOM 3805 O O . TYR A 1 483 ? 14.895 1.866 -36.350 1.00 94.62 483 TYR A O 1
ATOM 3813 N N . ALA A 1 484 ? 14.280 0.015 -35.231 1.00 93.75 484 ALA A N 1
ATOM 3814 C CA . ALA A 1 484 ? 13.626 -0.635 -36.347 1.00 93.75 484 ALA A CA 1
ATOM 3815 C C . ALA A 1 484 ? 12.156 -0.217 -36.461 1.00 93.75 484 ALA A C 1
ATOM 3817 O O . ALA A 1 484 ? 11.485 0.065 -35.468 1.00 93.75 484 ALA A O 1
ATOM 3818 N N . LYS A 1 485 ? 11.638 -0.207 -37.689 1.00 94.94 485 LYS A N 1
ATOM 3819 C CA . LYS A 1 485 ? 10.222 0.024 -37.989 1.00 94.94 485 LYS A CA 1
ATOM 3820 C C . LYS A 1 485 ? 9.637 -1.212 -38.653 1.00 94.94 485 LYS A C 1
ATOM 3822 O O . LYS A 1 485 ? 10.208 -1.717 -39.617 1.00 94.94 485 LYS A O 1
ATOM 3827 N N . LEU A 1 486 ? 8.495 -1.684 -38.158 1.00 94.06 486 LEU A N 1
ATOM 3828 C CA . LEU A 1 486 ? 7.789 -2.812 -38.757 1.00 94.06 486 LEU A CA 1
ATOM 3829 C C . LEU A 1 486 ? 7.276 -2.436 -40.154 1.00 94.06 486 LEU A C 1
ATOM 3831 O O . LEU A 1 486 ? 6.511 -1.482 -40.308 1.00 94.06 486 LEU A O 1
ATOM 3835 N N . ASN A 1 487 ? 7.669 -3.203 -41.165 1.00 93.25 487 ASN A N 1
ATOM 3836 C CA . ASN A 1 487 ? 7.105 -3.118 -42.502 1.00 93.25 487 ASN A CA 1
ATOM 3837 C C . ASN A 1 487 ? 6.015 -4.182 -42.660 1.00 93.25 487 ASN A C 1
ATOM 3839 O O . ASN A 1 487 ? 6.293 -5.375 -42.755 1.00 93.25 487 ASN A O 1
ATOM 3843 N N . VAL A 1 488 ? 4.760 -3.733 -42.718 1.00 89.31 488 VAL A N 1
ATOM 3844 C CA . VAL A 1 488 ? 3.575 -4.607 -42.775 1.00 89.31 488 VAL A CA 1
ATOM 3845 C C . VAL A 1 488 ? 3.573 -5.514 -44.013 1.00 89.31 488 VAL A C 1
ATOM 3847 O O . VAL A 1 488 ? 3.032 -6.611 -43.953 1.00 89.31 488 VAL A O 1
ATOM 3850 N N . LYS A 1 489 ? 4.197 -5.098 -45.126 1.00 89.38 489 LYS A N 1
ATOM 3851 C CA . LYS A 1 489 ? 4.230 -5.895 -46.365 1.00 89.38 489 LYS A CA 1
ATOM 3852 C C . LYS A 1 489 ? 5.176 -7.090 -46.274 1.00 89.38 489 LYS A C 1
ATOM 3854 O O . LYS A 1 489 ? 4.877 -8.138 -46.830 1.00 89.38 489 LYS A O 1
ATOM 3859 N N . THR A 1 490 ? 6.324 -6.914 -45.620 1.00 88.69 490 THR A N 1
ATOM 3860 C CA . THR A 1 490 ? 7.353 -7.958 -45.491 1.00 88.69 490 THR A CA 1
ATOM 3861 C C . THR A 1 490 ? 7.226 -8.740 -44.186 1.00 88.69 490 THR A C 1
ATOM 3863 O O . THR A 1 490 ? 7.798 -9.819 -44.073 1.00 88.69 490 THR A O 1
ATOM 3866 N N . GLY A 1 491 ? 6.509 -8.202 -43.193 1.00 89.25 491 GLY A N 1
ATOM 3867 C CA . GLY A 1 491 ? 6.452 -8.760 -41.840 1.00 89.25 491 GLY A CA 1
ATOM 3868 C C . GLY A 1 491 ? 7.775 -8.633 -41.076 1.00 89.25 491 GLY A C 1
ATOM 3869 O O . GLY A 1 491 ? 7.966 -9.305 -40.067 1.00 89.25 491 GLY A O 1
ATOM 3870 N N . LEU A 1 492 ? 8.704 -7.801 -41.560 1.00 93.69 492 LEU A N 1
ATOM 3871 C CA . LEU A 1 492 ? 10.032 -7.622 -40.976 1.00 93.69 492 LEU A CA 1
ATOM 3872 C C . LEU A 1 492 ? 10.188 -6.230 -40.370 1.00 93.69 492 LEU A C 1
ATOM 3874 O O . LEU A 1 492 ? 9.664 -5.233 -40.870 1.00 93.69 492 LEU A O 1
ATOM 3878 N N . TYR A 1 493 ? 10.996 -6.151 -39.322 1.00 95.88 493 TYR A N 1
ATOM 3879 C CA . TYR A 1 493 ? 11.450 -4.897 -38.741 1.00 95.88 493 TYR A CA 1
ATOM 3880 C C . TYR A 1 493 ? 12.652 -4.379 -39.516 1.00 95.88 493 TYR A C 1
ATOM 3882 O O . TYR A 1 493 ? 13.727 -4.969 -39.474 1.00 95.88 493 TYR A O 1
ATOM 3890 N N . HIS A 1 494 ? 12.460 -3.282 -40.239 1.00 96.19 494 HIS A N 1
ATOM 3891 C CA . HIS A 1 494 ? 13.485 -2.653 -41.057 1.00 96.19 494 HIS A CA 1
ATOM 3892 C C . HIS A 1 494 ? 14.209 -1.591 -40.227 1.00 96.19 494 HIS A C 1
ATOM 3894 O O . HIS A 1 494 ? 13.585 -0.644 -39.743 1.00 96.19 494 HIS A O 1
ATOM 3900 N N . LEU A 1 495 ? 15.526 -1.716 -40.092 1.00 95.31 495 LEU A N 1
ATOM 3901 C CA . LEU A 1 495 ? 16.390 -0.677 -39.535 1.00 95.31 495 LEU A CA 1
ATOM 3902 C C . LEU A 1 495 ? 17.511 -0.326 -40.511 1.00 95.31 495 LEU A C 1
ATOM 3904 O O . LEU A 1 495 ? 17.909 -1.119 -41.364 1.00 95.31 495 LEU A O 1
ATOM 3908 N N . THR A 1 496 ? 17.999 0.902 -40.415 1.00 94.19 496 THR A N 1
ATOM 3909 C CA . THR A 1 496 ? 19.125 1.395 -41.209 1.00 94.19 496 THR A CA 1
ATOM 3910 C C . THR A 1 496 ? 20.027 2.187 -40.286 1.00 94.19 496 THR A C 1
ATOM 3912 O O . THR A 1 496 ? 19.589 3.174 -39.697 1.00 94.19 496 THR A O 1
ATOM 3915 N N . PHE A 1 497 ? 21.262 1.725 -40.140 1.00 94.00 497 PHE A N 1
ATOM 3916 C CA . PHE A 1 497 ? 22.287 2.383 -39.350 1.00 94.00 497 PHE A CA 1
ATOM 3917 C C . PHE A 1 497 ? 23.263 3.095 -40.292 1.00 94.00 497 PHE A C 1
ATOM 3919 O O . PHE A 1 497 ? 23.834 2.477 -41.190 1.00 94.00 497 PHE A O 1
ATOM 3926 N N . ASP A 1 498 ? 23.410 4.404 -40.105 1.00 92.25 498 ASP A N 1
ATOM 3927 C CA . ASP A 1 498 ? 24.325 5.268 -40.854 1.00 92.25 498 ASP A CA 1
ATOM 3928 C C . ASP A 1 498 ? 25.642 5.368 -40.076 1.00 92.25 498 ASP A C 1
ATOM 3930 O O . ASP A 1 498 ? 25.683 5.973 -39.000 1.00 92.25 498 ASP A O 1
ATOM 3934 N N . PHE A 1 499 ? 26.706 4.759 -40.608 1.00 90.06 499 PHE A N 1
ATOM 3935 C CA . PHE A 1 499 ? 28.009 4.739 -39.942 1.00 90.06 499 PHE A CA 1
ATOM 3936 C C . PHE A 1 499 ? 28.599 6.147 -39.784 1.00 90.06 499 PHE A C 1
ATOM 3938 O O . PHE A 1 499 ? 29.217 6.436 -38.763 1.00 90.06 499 PHE A O 1
ATOM 3945 N N . THR A 1 500 ? 28.361 7.042 -40.745 1.00 84.69 500 THR A N 1
ATOM 3946 C CA . THR A 1 500 ? 28.950 8.386 -40.769 1.00 84.69 500 THR A CA 1
ATOM 3947 C C . THR A 1 500 ? 28.280 9.318 -39.762 1.00 84.69 500 THR A C 1
ATOM 3949 O O . THR A 1 500 ? 28.960 10.011 -39.013 1.00 84.69 500 THR A O 1
ATOM 3952 N N . LYS A 1 501 ? 26.944 9.336 -39.700 1.00 81.12 501 LYS A N 1
ATOM 3953 C CA . LYS A 1 501 ? 26.227 10.238 -38.775 1.00 81.12 501 LYS A CA 1
ATOM 3954 C C . LYS A 1 501 ? 26.190 9.741 -37.337 1.00 81.12 501 LYS A C 1
ATOM 3956 O O . LYS A 1 501 ? 26.039 10.549 -36.426 1.00 81.12 501 LYS A O 1
ATOM 3961 N N . GLY A 1 502 ? 26.239 8.424 -37.150 1.00 71.88 502 GLY A N 1
ATOM 3962 C CA . GLY A 1 502 ? 25.998 7.805 -35.855 1.00 71.88 502 GLY A CA 1
ATOM 3963 C C . GLY A 1 502 ? 27.212 7.794 -34.936 1.00 71.88 502 GLY A C 1
ATOM 3964 O O . GLY A 1 502 ? 27.020 7.894 -33.736 1.00 71.88 502 GLY A O 1
ATOM 3965 N N . MET A 1 503 ? 28.431 7.667 -35.474 1.00 83.31 503 MET A N 1
ATOM 3966 C CA . MET A 1 503 ? 29.578 7.150 -34.706 1.00 83.31 503 MET A CA 1
ATOM 3967 C C . MET A 1 503 ? 30.746 8.128 -34.519 1.00 83.31 503 MET A C 1
ATOM 3969 O O . MET A 1 503 ? 31.835 7.699 -34.146 1.00 83.31 503 MET A O 1
ATOM 3973 N N . GLU A 1 504 ? 30.546 9.420 -34.803 1.00 80.06 504 GLU A N 1
ATOM 3974 C CA . GLU A 1 504 ? 31.562 10.482 -34.638 1.00 80.06 504 GLU A CA 1
ATOM 3975 C C . GLU A 1 504 ? 32.938 10.135 -35.256 1.00 80.06 504 GLU A C 1
ATOM 3977 O O . GLU A 1 504 ? 33.978 10.535 -34.746 1.00 80.06 504 GLU A O 1
ATOM 3982 N N . HIS A 1 505 ? 32.957 9.359 -36.346 1.00 82.31 505 HIS A N 1
ATOM 3983 C CA . HIS A 1 505 ? 34.175 8.877 -37.017 1.00 82.31 505 HIS A CA 1
ATOM 3984 C C . HIS A 1 505 ? 35.150 8.074 -36.125 1.00 82.31 505 HIS A C 1
ATOM 3986 O O . HIS A 1 505 ? 36.354 8.012 -36.387 1.00 82.31 505 HIS A O 1
ATOM 3992 N N . LEU A 1 506 ? 34.643 7.399 -35.087 1.00 84.56 506 LEU A N 1
ATOM 3993 C CA . LEU A 1 506 ? 35.452 6.570 -34.193 1.00 84.56 506 LEU A CA 1
ATOM 3994 C C . LEU A 1 506 ? 35.746 5.180 -34.771 1.00 84.56 506 LEU A C 1
ATOM 3996 O O . LEU A 1 506 ? 34.900 4.283 -34.756 1.00 84.56 506 LEU A O 1
ATOM 4000 N N . ASN A 1 507 ? 36.997 4.959 -35.166 1.00 86.50 507 ASN A N 1
ATOM 4001 C CA . ASN A 1 507 ? 37.483 3.658 -35.629 1.00 86.50 507 ASN A CA 1
ATOM 4002 C C . ASN A 1 507 ? 37.527 2.620 -34.500 1.00 86.50 507 ASN A C 1
ATOM 4004 O O . ASN A 1 507 ? 37.819 2.957 -33.346 1.00 86.50 507 ASN A O 1
ATOM 4008 N N . GLY A 1 508 ? 37.272 1.352 -34.824 1.00 88.06 508 GLY A N 1
ATOM 4009 C CA . GLY A 1 508 ? 37.461 0.240 -33.890 1.00 88.06 508 GLY A CA 1
ATOM 4010 C C . GLY A 1 508 ? 36.495 -0.923 -34.083 1.00 88.06 508 GLY A C 1
ATOM 4011 O O . GLY A 1 508 ? 35.701 -0.958 -35.022 1.00 88.06 508 GLY A O 1
ATOM 4012 N N . GLU A 1 509 ? 36.577 -1.876 -33.158 1.00 89.81 509 GLU A N 1
ATOM 4013 C CA . GLU A 1 509 ? 35.686 -3.032 -33.101 1.00 89.81 509 GLU A CA 1
ATOM 4014 C C . GLU A 1 509 ? 34.453 -2.705 -32.243 1.00 89.81 509 GLU A C 1
ATOM 4016 O O . GLU A 1 509 ? 34.567 -2.267 -31.093 1.00 89.81 509 GLU A O 1
ATOM 4021 N N . TYR A 1 510 ? 33.267 -2.935 -32.801 1.00 91.50 510 TYR A N 1
ATOM 4022 C CA . TYR A 1 510 ? 31.984 -2.707 -32.148 1.00 91.50 510 TYR A CA 1
ATOM 4023 C C . TYR A 1 510 ? 31.249 -4.028 -31.962 1.00 91.50 510 TYR A C 1
ATOM 4025 O O . TYR A 1 510 ? 31.057 -4.777 -32.916 1.00 91.50 510 TYR A O 1
ATOM 4033 N N . GLN A 1 511 ? 30.815 -4.305 -30.740 1.00 92.75 511 GLN A N 1
ATOM 4034 C CA . GLN A 1 511 ? 29.861 -5.362 -30.450 1.00 92.75 511 GLN A CA 1
ATOM 4035 C C . GLN A 1 511 ? 28.475 -4.935 -30.923 1.00 92.75 511 GLN A C 1
ATOM 4037 O O . GLN A 1 511 ? 28.022 -3.830 -30.621 1.00 92.75 511 GLN A O 1
ATOM 4042 N N . VAL A 1 512 ? 27.820 -5.802 -31.685 1.00 94.00 512 VAL A N 1
ATOM 4043 C CA . VAL A 1 512 ? 26.511 -5.548 -32.273 1.00 94.00 512 VAL A CA 1
ATOM 4044 C C . VAL A 1 512 ? 25.483 -6.409 -31.559 1.00 94.00 512 VAL A C 1
ATOM 4046 O O . VAL A 1 512 ? 25.480 -7.627 -31.687 1.00 94.00 512 VAL A O 1
ATOM 4049 N N . GLU A 1 513 ? 24.568 -5.770 -30.846 1.00 95.62 513 GLU A N 1
ATOM 4050 C CA . GLU A 1 513 ? 23.502 -6.439 -30.113 1.00 95.62 513 GLU A CA 1
ATOM 4051 C C . GLU A 1 513 ? 22.144 -6.034 -30.670 1.00 95.62 513 GLU A C 1
ATOM 4053 O O . GLU A 1 513 ? 21.846 -4.852 -30.849 1.00 95.62 513 GLU A O 1
ATOM 4058 N N . LEU A 1 514 ? 21.280 -7.011 -30.902 1.00 96.56 514 LEU A N 1
ATOM 4059 C CA . LEU A 1 514 ? 19.882 -6.776 -31.210 1.00 96.56 514 LEU A CA 1
ATOM 4060 C C . LEU A 1 514 ? 19.064 -6.846 -29.925 1.00 96.56 514 LEU A C 1
ATOM 4062 O O . LEU A 1 514 ? 19.043 -7.871 -29.249 1.00 96.56 514 LEU A O 1
ATOM 4066 N N . HIS A 1 515 ? 18.355 -5.768 -29.622 1.00 96.75 515 HIS A N 1
ATOM 4067 C CA . HIS A 1 515 ? 17.481 -5.658 -28.463 1.00 96.75 515 HIS A CA 1
ATOM 4068 C C . HIS A 1 515 ? 16.028 -5.646 -28.927 1.00 96.75 515 HIS A C 1
ATOM 4070 O O . HIS A 1 515 ? 15.660 -4.869 -29.811 1.00 96.75 515 HIS A O 1
ATOM 4076 N N . ALA A 1 516 ? 15.199 -6.487 -28.317 1.00 95.81 516 ALA A N 1
ATOM 4077 C CA . ALA A 1 516 ? 13.756 -6.479 -28.506 1.00 95.81 516 ALA A CA 1
ATOM 4078 C C . ALA A 1 516 ? 13.045 -6.355 -27.155 1.00 95.81 516 ALA A C 1
ATOM 4080 O O . ALA A 1 516 ? 13.278 -7.139 -26.231 1.00 95.81 516 ALA A O 1
ATOM 4081 N N . SER A 1 517 ? 12.169 -5.360 -27.052 1.00 92.50 517 SER A N 1
ATOM 4082 C CA . SER A 1 517 ? 11.427 -5.014 -25.846 1.00 92.50 517 SER A CA 1
ATOM 4083 C C . SER A 1 517 ? 9.961 -4.718 -26.159 1.00 92.50 517 SER A C 1
ATOM 4085 O O . SER A 1 517 ? 9.596 -4.145 -27.187 1.00 92.50 517 SER A O 1
ATOM 4087 N N . ASP A 1 518 ? 9.093 -5.119 -25.237 1.00 90.69 518 ASP A N 1
ATOM 4088 C CA . ASP A 1 518 ? 7.666 -4.811 -25.258 1.00 90.69 518 ASP A CA 1
ATOM 4089 C C . ASP A 1 518 ? 7.142 -4.871 -23.816 1.00 90.69 518 ASP A C 1
ATOM 4091 O O . ASP A 1 518 ? 7.589 -5.699 -23.022 1.00 90.69 518 ASP A O 1
ATOM 4095 N N . PHE A 1 519 ? 6.176 -4.026 -23.454 1.00 83.81 519 PHE A N 1
ATOM 4096 C CA . PHE A 1 519 ? 5.553 -4.078 -22.124 1.00 83.81 519 PHE A CA 1
ATOM 4097 C C . PHE A 1 519 ? 4.780 -5.391 -21.886 1.00 83.81 519 PHE A C 1
ATOM 4099 O O . PHE A 1 519 ? 4.578 -5.804 -20.738 1.00 83.81 519 PHE A O 1
ATOM 4106 N N . ARG A 1 520 ? 4.375 -6.051 -22.978 1.00 83.75 520 ARG A N 1
ATOM 4107 C CA . ARG A 1 520 ? 3.745 -7.376 -23.028 1.00 83.75 520 ARG A CA 1
ATOM 4108 C C . ARG A 1 520 ? 4.763 -8.514 -23.014 1.00 83.75 520 ARG A C 1
ATOM 4110 O O . ARG A 1 520 ? 4.368 -9.671 -22.927 1.00 83.75 520 ARG A O 1
ATOM 4117 N N . ALA A 1 521 ? 6.060 -8.223 -23.097 1.00 85.44 521 ALA A N 1
ATOM 4118 C CA . ALA A 1 521 ? 7.081 -9.252 -23.015 1.00 85.44 521 ALA A CA 1
ATOM 4119 C C . ALA A 1 521 ? 7.342 -9.656 -21.559 1.00 85.44 521 ALA A C 1
ATOM 4121 O O . ALA A 1 521 ? 7.402 -8.814 -20.655 1.00 85.44 521 ALA A O 1
ATOM 4122 N N . GLN A 1 522 ? 7.546 -10.955 -21.335 1.00 85.62 522 GLN A N 1
ATOM 4123 C CA . GLN A 1 522 ? 7.976 -11.484 -20.040 1.00 85.62 522 GLN A CA 1
ATOM 4124 C C . GLN A 1 522 ? 9.354 -10.928 -19.656 1.00 85.62 522 GLN A C 1
ATOM 4126 O O . GLN A 1 522 ? 9.590 -10.581 -18.499 1.00 85.62 522 GLN A O 1
ATOM 4131 N N . ARG A 1 523 ? 10.251 -10.819 -20.639 1.00 88.56 523 ARG A N 1
ATOM 4132 C CA . ARG A 1 523 ? 11.580 -10.219 -20.520 1.00 88.56 523 ARG A CA 1
ATOM 4133 C C . ARG A 1 523 ? 11.988 -9.602 -21.853 1.00 88.56 523 ARG A C 1
ATOM 4135 O O . ARG A 1 523 ? 11.518 -10.044 -22.900 1.00 88.56 523 ARG A O 1
ATOM 4142 N N . ASN A 1 524 ? 12.887 -8.628 -21.796 1.00 92.06 524 ASN A N 1
ATOM 4143 C CA . ASN A 1 524 ? 13.563 -8.143 -22.993 1.00 92.06 524 ASN A CA 1
ATOM 4144 C C . ASN A 1 524 ? 14.497 -9.245 -23.502 1.00 92.06 524 ASN A C 1
ATOM 4146 O O . ASN A 1 524 ? 15.158 -9.910 -22.702 1.00 92.06 524 ASN A O 1
ATOM 4150 N N . GLU A 1 525 ? 14.542 -9.439 -24.813 1.00 94.19 525 GLU A N 1
ATOM 4151 C CA . GLU A 1 525 ? 15.477 -10.375 -25.433 1.00 94.19 525 GLU A CA 1
ATOM 4152 C C . GLU A 1 525 ? 16.634 -9.587 -26.045 1.00 94.19 525 GLU A C 1
ATOM 4154 O O . GLU A 1 525 ? 16.429 -8.583 -26.734 1.00 94.19 525 GLU A O 1
ATOM 4159 N N . VAL A 1 526 ? 17.849 -10.052 -25.762 1.00 95.44 526 VAL A N 1
ATOM 4160 C CA . VAL A 1 526 ? 19.095 -9.491 -26.283 1.00 95.44 526 VAL A CA 1
ATOM 4161 C C . VAL A 1 526 ? 19.809 -10.598 -27.035 1.00 95.44 526 VAL A C 1
ATOM 4163 O O . VAL A 1 526 ? 20.104 -11.649 -26.467 1.00 95.44 526 VAL A O 1
ATOM 4166 N N . TRP A 1 527 ? 20.071 -10.366 -28.314 1.00 96.44 527 TRP A N 1
ATOM 4167 C CA . TRP A 1 527 ? 20.829 -11.276 -29.158 1.00 96.44 527 TRP A CA 1
ATOM 4168 C C . TRP A 1 527 ? 22.136 -10.604 -29.559 1.00 96.44 527 TRP A C 1
ATOM 4170 O O . TRP A 1 527 ? 22.143 -9.647 -30.331 1.00 96.44 527 TRP A O 1
ATOM 4180 N N . ASP A 1 528 ? 23.242 -11.118 -29.024 1.00 93.94 528 ASP A N 1
ATOM 4181 C CA . ASP A 1 528 ? 24.583 -10.750 -29.467 1.00 93.94 528 ASP A CA 1
ATOM 4182 C C . ASP A 1 528 ? 24.803 -11.279 -30.886 1.00 93.94 528 ASP A C 1
ATOM 4184 O O . ASP A 1 528 ? 24.872 -12.491 -31.107 1.00 93.94 528 ASP A O 1
ATOM 4188 N N . LEU A 1 529 ? 24.864 -10.368 -31.854 1.00 93.69 529 LEU A N 1
ATOM 4189 C CA . LEU A 1 529 ? 25.098 -10.693 -33.253 1.00 93.69 529 LEU A CA 1
ATOM 4190 C C . LEU A 1 529 ? 26.598 -10.805 -33.558 1.00 93.69 529 LEU A C 1
ATOM 4192 O O . LEU A 1 529 ? 26.950 -11.188 -34.668 1.00 93.69 529 LEU A O 1
ATOM 4196 N N . GLY A 1 530 ? 27.489 -10.540 -32.599 1.00 91.88 530 GLY A N 1
ATOM 4197 C CA . GLY A 1 530 ? 28.937 -10.604 -32.775 1.00 91.88 530 GLY A CA 1
ATOM 4198 C C . GLY A 1 530 ? 29.551 -9.222 -32.970 1.00 91.88 530 GLY A C 1
ATOM 4199 O O . GLY A 1 530 ? 29.065 -8.232 -32.421 1.00 91.88 530 GLY A O 1
ATOM 4200 N N . THR A 1 531 ? 30.648 -9.139 -33.726 1.00 91.12 531 THR A N 1
ATOM 4201 C CA . THR A 1 531 ? 31.404 -7.890 -33.869 1.00 91.12 531 THR A CA 1
ATOM 4202 C C . THR A 1 531 ? 31.539 -7.371 -35.285 1.00 91.12 531 THR A C 1
ATOM 4204 O O . THR A 1 531 ? 31.514 -8.104 -36.272 1.00 91.12 531 THR A O 1
ATOM 4207 N N . LEU A 1 532 ? 31.667 -6.050 -35.355 1.00 91.06 532 LEU A N 1
ATOM 4208 C CA . LEU A 1 532 ? 31.801 -5.270 -36.565 1.00 91.06 532 LEU A CA 1
ATOM 4209 C C . LEU A 1 532 ? 33.043 -4.390 -36.460 1.00 91.06 532 LEU A C 1
ATOM 4211 O O . LEU A 1 532 ? 33.151 -3.563 -35.555 1.00 91.06 532 LEU A O 1
ATOM 4215 N N . ASN A 1 533 ? 33.960 -4.540 -37.409 1.00 89.75 533 ASN A N 1
ATOM 4216 C CA . ASN A 1 533 ? 35.118 -3.665 -37.533 1.00 89.75 533 ASN A CA 1
ATOM 4217 C C . ASN A 1 533 ? 34.734 -2.446 -38.373 1.00 89.75 533 ASN A C 1
ATOM 4219 O O . ASN A 1 533 ? 34.514 -2.570 -39.577 1.00 89.75 533 ASN A O 1
ATOM 4223 N N . VAL A 1 534 ? 34.633 -1.283 -37.728 1.00 88.94 534 VAL A N 1
ATOM 4224 C CA . VAL A 1 534 ? 34.236 -0.030 -38.376 1.00 88.94 534 VAL A CA 1
ATOM 4225 C C . VAL A 1 534 ? 35.470 0.822 -38.655 1.00 88.94 534 VAL A C 1
ATOM 4227 O O . VAL A 1 534 ? 36.280 1.070 -37.754 1.00 88.94 534 VAL A O 1
ATOM 4230 N N . TRP A 1 535 ? 35.606 1.266 -39.906 1.00 86.19 535 TRP A N 1
ATOM 4231 C CA . TRP A 1 535 ? 36.746 2.052 -40.372 1.00 86.19 535 TRP A CA 1
ATOM 4232 C C . TRP A 1 535 ? 36.321 3.288 -41.174 1.00 86.19 535 TRP A C 1
ATOM 4234 O O . TRP A 1 535 ? 35.701 3.199 -42.230 1.00 86.19 535 TRP A O 1
ATOM 4244 N N . PHE A 1 536 ? 36.712 4.454 -40.688 1.00 83.81 536 PHE A N 1
ATOM 4245 C CA . PHE A 1 536 ? 36.468 5.773 -41.241 1.00 83.81 536 PHE A CA 1
ATOM 4246 C C . PHE A 1 536 ? 37.771 6.334 -41.819 1.00 83.81 536 PHE A C 1
ATOM 4248 O O . PHE A 1 536 ? 38.825 6.261 -41.181 1.00 83.81 536 PHE A O 1
ATOM 4255 N N . LYS A 1 537 ? 37.696 6.904 -43.027 1.00 75.25 537 LYS A N 1
ATOM 4256 C CA . LYS A 1 537 ? 38.856 7.393 -43.792 1.00 75.25 537 LYS A CA 1
ATOM 4257 C C . LYS A 1 537 ? 39.553 8.565 -43.112 1.00 75.25 537 LYS A C 1
ATOM 4259 O O . LYS A 1 537 ? 40.769 8.673 -43.215 1.00 75.25 537 LYS A O 1
ATOM 4264 N N . GLN A 1 538 ? 38.783 9.440 -42.468 1.00 63.69 538 GLN A N 1
ATOM 4265 C CA . GLN A 1 538 ? 39.315 10.624 -41.791 1.00 63.69 538 GLN A CA 1
ATOM 4266 C C . GLN A 1 538 ? 39.819 10.301 -40.377 1.00 63.69 538 GLN A C 1
ATOM 4268 O O . GLN A 1 538 ? 40.768 10.927 -39.921 1.00 63.69 538 GLN A O 1
ATOM 4273 N N . GLY A 1 539 ? 39.241 9.299 -39.697 1.00 60.75 539 GLY A N 1
ATOM 4274 C CA . GLY A 1 539 ? 39.412 9.155 -38.246 1.00 60.75 539 GLY A CA 1
ATOM 4275 C C . GLY A 1 539 ? 39.017 10.444 -37.503 1.00 60.75 539 GLY A C 1
ATOM 4276 O O . GLY A 1 539 ? 38.604 11.428 -38.113 1.00 60.75 539 GLY A O 1
ATOM 4277 N N . LEU A 1 540 ? 39.122 10.473 -36.177 1.00 57.75 540 LEU A N 1
ATOM 4278 C CA . LEU A 1 540 ? 39.084 11.750 -35.460 1.00 57.75 540 LEU A CA 1
ATOM 4279 C C . LEU A 1 540 ? 40.452 12.425 -35.611 1.00 57.75 540 LEU A C 1
ATOM 4281 O O . LEU A 1 540 ? 41.429 11.948 -35.041 1.00 57.75 540 LEU A O 1
ATOM 4285 N N . GLU A 1 541 ? 40.525 13.526 -36.365 1.00 54.09 541 GLU A N 1
ATOM 4286 C CA . GLU A 1 541 ? 41.732 14.373 -36.419 1.00 54.09 541 GLU A CA 1
ATOM 4287 C C . GLU A 1 541 ? 42.031 15.035 -35.052 1.00 54.09 541 GLU A C 1
ATOM 4289 O O . GLU A 1 541 ? 43.179 15.370 -34.773 1.00 54.09 541 GLU A O 1
ATOM 4294 N N . GLU A 1 542 ? 41.017 15.164 -34.182 1.00 52.25 542 GLU A N 1
ATOM 4295 C CA . GLU A 1 542 ? 41.035 15.912 -32.906 1.00 52.25 542 GLU A CA 1
ATOM 4296 C C . GLU A 1 542 ? 40.709 15.041 -31.664 1.00 52.25 542 GLU A C 1
ATOM 4298 O O . GLU A 1 542 ? 40.136 15.513 -30.675 1.00 52.25 542 GLU A O 1
ATOM 4303 N N . GLY A 1 543 ? 40.971 13.731 -31.720 1.00 56.09 543 GLY A N 1
ATOM 4304 C CA . GLY A 1 543 ? 40.675 12.839 -30.597 1.00 56.09 543 GLY A CA 1
ATOM 4305 C C . GLY A 1 543 ? 41.378 11.491 -30.666 1.00 56.09 543 GLY A C 1
ATOM 4306 O O . GLY A 1 543 ? 41.762 11.004 -31.728 1.00 56.09 543 GLY A O 1
ATOM 4307 N N . ASN A 1 544 ? 41.526 10.837 -29.514 1.00 61.56 544 ASN A N 1
ATOM 4308 C CA . ASN A 1 544 ? 41.990 9.455 -29.488 1.00 61.56 544 ASN A CA 1
ATOM 4309 C C . ASN A 1 544 ? 40.874 8.503 -29.966 1.00 61.56 544 ASN A C 1
ATOM 4311 O O . ASN A 1 544 ? 39.679 8.762 -29.808 1.00 61.5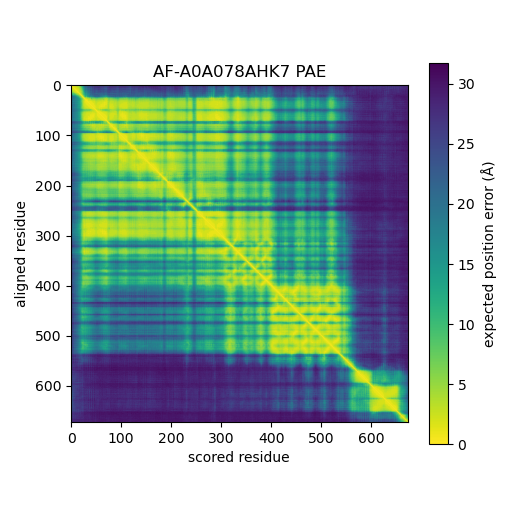6 544 ASN A O 1
ATOM 4315 N N . ASN A 1 545 ? 41.246 7.327 -30.482 1.00 62.22 545 ASN A N 1
ATOM 4316 C CA . ASN A 1 545 ? 40.296 6.254 -30.812 1.00 62.22 545 ASN A CA 1
ATOM 4317 C C . ASN A 1 545 ? 39.598 5.668 -29.559 1.00 62.22 545 ASN A C 1
ATOM 4319 O O . ASN A 1 545 ? 39.122 4.539 -29.607 1.00 62.22 545 ASN A O 1
ATOM 4323 N N . LEU A 1 546 ? 39.527 6.385 -28.435 1.00 62.75 546 LEU A N 1
ATOM 4324 C CA . LEU A 1 546 ? 38.803 6.008 -27.220 1.00 62.75 546 LEU A CA 1
ATOM 4325 C C . LEU A 1 546 ? 37.573 6.897 -26.980 1.00 62.75 546 LEU A C 1
ATOM 4327 O O . LEU A 1 546 ? 36.917 6.724 -25.961 1.00 62.75 546 LEU A O 1
ATOM 4331 N N . GLY A 1 547 ? 37.242 7.818 -27.899 1.00 60.81 547 GLY A N 1
ATOM 4332 C CA . GLY A 1 547 ? 36.047 8.670 -27.805 1.00 60.81 547 GLY A CA 1
ATOM 4333 C C . GLY A 1 547 ? 36.144 9.788 -26.765 1.00 60.81 547 GLY A C 1
ATOM 4334 O O . GLY A 1 547 ? 35.154 10.465 -26.498 1.00 60.81 547 GLY A O 1
ATOM 4335 N N . LEU A 1 548 ? 37.329 10.010 -26.188 1.00 62.25 548 LEU A N 1
ATOM 4336 C CA . LEU A 1 548 ? 37.591 11.194 -25.381 1.00 62.25 548 LEU A CA 1
ATOM 4337 C C . LEU A 1 548 ? 37.938 12.350 -26.310 1.00 62.25 548 LEU A C 1
ATOM 4339 O O . LEU A 1 548 ? 38.980 12.332 -26.966 1.00 62.25 548 LEU A O 1
ATOM 4343 N N . LYS A 1 549 ? 37.076 13.371 -26.322 1.00 61.16 549 LYS A N 1
ATOM 4344 C CA . LYS A 1 549 ? 37.406 14.653 -26.949 1.00 61.16 549 LYS A CA 1
ATOM 4345 C C . LYS A 1 549 ? 38.672 15.206 -26.302 1.00 61.16 549 LYS A C 1
ATOM 4347 O O . LYS A 1 549 ? 38.796 15.146 -25.075 1.00 61.16 549 LYS A O 1
ATOM 4352 N N . ASP A 1 550 ? 39.565 15.777 -27.101 1.00 60.88 550 ASP A N 1
ATOM 4353 C CA . ASP A 1 550 ? 40.840 16.310 -26.610 1.00 60.88 550 ASP A CA 1
ATOM 4354 C C . ASP A 1 550 ? 40.662 17.350 -25.488 1.00 60.88 550 ASP A C 1
ATOM 4356 O O . ASP A 1 550 ? 41.481 17.405 -24.581 1.00 60.88 550 ASP A O 1
ATOM 4360 N N . ILE A 1 551 ? 39.523 18.057 -25.443 1.00 59.78 551 ILE A N 1
ATOM 4361 C CA . ILE A 1 551 ? 39.155 18.993 -24.360 1.00 59.78 551 ILE A CA 1
ATOM 4362 C C . ILE A 1 551 ? 39.039 18.368 -22.956 1.00 59.78 551 ILE A C 1
ATOM 4364 O O . ILE A 1 551 ? 39.004 19.097 -21.968 1.00 59.78 551 ILE A O 1
ATOM 4368 N N . TYR A 1 552 ? 38.897 17.043 -22.852 1.00 60.69 552 TYR A N 1
ATOM 4369 C CA . TYR A 1 552 ? 38.802 16.325 -21.573 1.00 60.69 552 TYR A CA 1
ATOM 4370 C C . TYR A 1 552 ? 40.076 15.556 -21.234 1.00 60.69 552 TYR A C 1
ATOM 4372 O O . TYR A 1 552 ? 40.178 14.996 -20.139 1.00 60.69 552 TYR A O 1
ATOM 4380 N N . GLN A 1 553 ? 41.039 15.503 -22.154 1.00 61.91 553 GLN A N 1
ATOM 4381 C CA . GLN A 1 553 ? 42.373 15.052 -21.803 1.00 61.91 553 GLN A CA 1
ATOM 4382 C C . GLN A 1 553 ? 43.041 16.176 -21.006 1.00 61.91 553 GLN A C 1
ATOM 4384 O O . GLN A 1 553 ? 42.837 17.347 -21.321 1.00 61.91 553 GLN A O 1
ATOM 4389 N N . PRO A 1 554 ? 43.796 15.857 -19.942 1.00 64.88 554 PRO A N 1
ATOM 4390 C CA . PRO A 1 554 ? 44.548 16.881 -19.242 1.00 64.88 554 PRO A CA 1
ATOM 4391 C C . PRO A 1 554 ? 45.450 17.581 -20.256 1.00 64.88 554 PRO A C 1
ATOM 4393 O O . PRO A 1 554 ? 46.224 16.918 -20.953 1.00 64.88 554 PRO A O 1
ATOM 4396 N N . ASP A 1 555 ? 45.320 18.906 -20.340 1.00 69.00 555 ASP A N 1
ATOM 4397 C CA . ASP A 1 555 ? 46.182 19.726 -21.180 1.00 69.00 555 ASP A CA 1
ATOM 4398 C C . ASP A 1 555 ? 47.640 19.331 -20.933 1.00 69.00 555 ASP A C 1
ATOM 4400 O O . ASP A 1 555 ? 48.045 19.043 -19.797 1.00 69.00 555 ASP A O 1
ATOM 4404 N N . LYS A 1 556 ? 48.445 19.300 -22.001 1.00 72.19 556 LYS A N 1
ATOM 4405 C CA . LYS A 1 556 ? 49.883 19.049 -21.864 1.00 72.19 556 LYS A CA 1
ATOM 4406 C C . LYS A 1 556 ? 50.425 19.999 -20.802 1.00 72.19 556 LYS A C 1
ATOM 4408 O O . LYS A 1 556 ? 50.201 21.204 -20.895 1.00 72.19 556 LYS A O 1
ATOM 4413 N N . VAL A 1 557 ? 51.119 19.450 -19.802 1.00 75.88 557 VAL A N 1
ATOM 4414 C CA . VAL A 1 557 ? 51.650 20.228 -18.677 1.00 75.88 557 VAL A CA 1
ATOM 4415 C C . VAL A 1 557 ? 52.456 21.394 -19.233 1.00 75.88 557 VAL A C 1
ATOM 4417 O O . VAL A 1 557 ? 53.521 21.207 -19.823 1.00 75.88 557 VAL A O 1
ATOM 4420 N N . ILE A 1 558 ? 51.925 22.602 -19.057 1.00 67.44 558 ILE A N 1
ATOM 4421 C CA . ILE A 1 558 ? 52.637 23.828 -19.387 1.00 67.44 558 ILE A CA 1
ATOM 4422 C C . ILE A 1 558 ? 53.740 23.950 -18.341 1.00 67.44 558 ILE A C 1
ATOM 4424 O O . ILE A 1 558 ? 53.495 24.331 -17.196 1.00 67.44 558 ILE A O 1
ATOM 4428 N N . VAL A 1 559 ? 54.962 23.576 -18.716 1.00 70.25 559 VAL A N 1
ATOM 4429 C CA . VAL A 1 559 ? 56.131 23.789 -17.865 1.00 70.25 559 VAL A CA 1
ATOM 4430 C C . VAL A 1 559 ? 56.455 25.276 -17.919 1.00 70.25 559 VAL A C 1
ATOM 4432 O O . VAL A 1 559 ? 57.085 25.763 -18.856 1.00 70.25 559 VAL A O 1
ATOM 4435 N N . HIS A 1 560 ? 55.965 26.014 -16.927 1.00 60.00 560 HIS A N 1
ATOM 4436 C CA . HIS A 1 560 ? 56.277 27.424 -16.770 1.00 60.00 560 HIS A CA 1
ATOM 4437 C C . HIS A 1 560 ? 57.737 27.563 -16.326 1.00 60.00 560 HIS A C 1
ATOM 4439 O O . HIS A 1 560 ? 58.080 27.286 -15.176 1.00 60.00 560 HIS A O 1
ATOM 4445 N N . ILE A 1 561 ? 58.609 27.987 -17.238 1.00 63.06 561 ILE A N 1
ATOM 4446 C CA . ILE A 1 561 ? 59.981 28.361 -16.893 1.00 63.06 561 ILE A CA 1
ATOM 4447 C C . ILE A 1 561 ? 59.900 29.723 -16.200 1.00 63.06 561 ILE A C 1
ATOM 4449 O O . ILE A 1 561 ? 59.621 30.740 -16.834 1.00 63.06 561 ILE A O 1
ATOM 4453 N N . PHE A 1 562 ? 60.060 29.737 -14.877 1.00 70.06 562 PHE A N 1
ATOM 4454 C CA . PHE A 1 562 ? 60.072 30.978 -14.107 1.00 70.06 562 PHE A CA 1
ATOM 4455 C C . PHE A 1 562 ? 61.358 31.770 -14.395 1.00 70.06 562 PHE A C 1
ATOM 4457 O O . PHE A 1 562 ? 62.421 31.158 -14.521 1.00 70.06 562 PHE A O 1
ATOM 4464 N N . PRO A 1 563 ? 61.296 33.112 -14.486 1.00 66.50 563 PRO A N 1
ATOM 4465 C CA . PRO A 1 563 ? 62.504 33.927 -14.526 1.00 66.50 563 PRO A CA 1
ATOM 4466 C C . PRO A 1 563 ? 63.305 33.737 -13.230 1.00 66.50 563 PRO A C 1
ATOM 4468 O O . PRO A 1 563 ? 62.725 33.508 -12.167 1.00 66.50 563 PRO A O 1
ATOM 4471 N N . GLU A 1 564 ? 64.632 33.827 -13.325 1.00 67.75 564 GLU A N 1
ATOM 4472 C CA . GLU A 1 564 ? 65.536 33.678 -12.180 1.00 67.75 564 GLU A CA 1
ATOM 4473 C C . GLU A 1 564 ? 65.147 34.615 -11.022 1.00 67.75 564 GLU A C 1
ATOM 4475 O O . GLU A 1 564 ? 64.708 35.751 -11.231 1.00 67.75 564 GLU A O 1
ATOM 4480 N N . ILE A 1 565 ? 65.293 34.114 -9.789 1.00 62.41 565 ILE A N 1
ATOM 4481 C CA . ILE A 1 565 ? 65.001 34.835 -8.543 1.00 62.41 565 ILE A CA 1
ATOM 4482 C C . ILE A 1 565 ? 65.766 36.162 -8.575 1.00 62.41 565 ILE A C 1
ATOM 4484 O O . ILE A 1 565 ? 66.996 36.170 -8.592 1.00 62.41 565 ILE A O 1
ATOM 4488 N N . GLN A 1 566 ? 65.048 37.290 -8.594 1.00 58.84 566 GLN A N 1
ATOM 4489 C CA . GLN A 1 566 ? 65.696 38.596 -8.480 1.00 58.84 566 GLN A CA 1
ATOM 4490 C C . GLN A 1 566 ? 66.485 38.627 -7.162 1.00 58.84 566 GLN A C 1
ATOM 4492 O O . GLN A 1 566 ? 65.918 38.242 -6.135 1.00 58.84 566 GLN A O 1
ATOM 4497 N N . PRO A 1 567 ? 67.760 39.063 -7.159 1.00 61.16 567 PRO A N 1
ATOM 4498 C CA . PRO A 1 567 ? 68.576 39.058 -5.951 1.00 61.16 567 PRO A CA 1
ATOM 4499 C C . PRO A 1 567 ? 67.855 39.845 -4.856 1.00 61.16 567 PRO A C 1
ATOM 4501 O O . PRO A 1 567 ? 67.336 40.933 -5.128 1.00 61.16 567 PRO A O 1
ATOM 4504 N N . GLU A 1 568 ? 67.788 39.271 -3.649 1.00 60.69 568 GLU A N 1
ATOM 4505 C CA . GLU A 1 568 ? 67.154 39.879 -2.477 1.00 60.69 568 GLU A CA 1
ATOM 4506 C C . GLU A 1 568 ? 67.546 41.357 -2.403 1.00 60.69 568 GLU A C 1
ATOM 4508 O O . GLU A 1 568 ? 68.715 41.700 -2.204 1.00 60.69 568 GLU A O 1
ATOM 4513 N N . ARG A 1 569 ? 66.581 42.257 -2.643 1.00 58.25 569 ARG A N 1
ATOM 4514 C CA . ARG A 1 569 ? 66.842 43.696 -2.568 1.00 58.25 569 ARG A CA 1
ATOM 4515 C C . ARG A 1 569 ? 67.336 43.974 -1.159 1.00 58.25 569 ARG A C 1
ATOM 4517 O O . ARG A 1 569 ? 66.607 43.727 -0.200 1.00 58.25 569 ARG A O 1
ATOM 4524 N N . SER A 1 570 ? 68.580 44.435 -1.042 1.00 63.91 570 SER A N 1
ATOM 4525 C CA . SER A 1 570 ? 69.241 44.520 0.252 1.00 63.91 570 SER A CA 1
ATOM 4526 C C . SER A 1 570 ? 68.403 45.366 1.217 1.00 63.91 570 SER A C 1
ATOM 4528 O O . SER A 1 570 ? 68.124 46.544 0.984 1.00 63.91 570 SER A O 1
ATOM 4530 N N . LEU A 1 571 ? 68.019 44.756 2.342 1.00 67.38 571 LEU A N 1
ATOM 4531 C CA . LEU A 1 571 ? 67.388 45.423 3.491 1.00 67.38 571 LEU A CA 1
ATOM 4532 C C . LEU A 1 571 ? 68.234 46.591 4.027 1.00 67.38 571 LEU A C 1
ATOM 4534 O O . LEU A 1 571 ? 67.759 47.414 4.806 1.00 67.38 571 LEU A O 1
ATOM 4538 N N . PHE A 1 572 ? 69.484 46.683 3.578 1.00 73.06 572 PHE A N 1
ATOM 4539 C CA . PHE A 1 572 ? 70.439 47.711 3.936 1.00 73.06 572 PHE A CA 1
ATOM 4540 C C . PHE A 1 572 ? 69.950 49.123 3.592 1.00 73.06 572 PHE A C 1
ATOM 4542 O O . PHE A 1 572 ? 70.076 50.022 4.418 1.00 73.06 572 PHE A O 1
ATOM 4549 N N . LEU A 1 573 ? 69.340 49.331 2.419 1.00 77.25 573 LEU A N 1
ATOM 4550 C CA . LEU A 1 573 ? 68.884 50.664 2.007 1.00 77.25 573 LEU A CA 1
ATOM 4551 C C . LEU A 1 573 ? 67.747 51.217 2.897 1.00 77.25 573 LEU A C 1
ATOM 4553 O O . LEU A 1 573 ? 67.885 52.340 3.391 1.00 77.25 573 LEU A O 1
ATOM 4557 N N . PRO A 1 574 ? 66.655 50.468 3.175 1.00 74.31 574 PRO A N 1
ATOM 4558 C CA . PRO A 1 574 ? 65.636 50.931 4.115 1.00 74.31 574 PRO A CA 1
ATOM 4559 C C . PRO A 1 574 ? 66.157 51.038 5.555 1.00 74.31 574 PRO A C 1
ATOM 4561 O O . PRO A 1 574 ? 65.746 51.953 6.265 1.00 74.31 574 PRO A O 1
ATOM 4564 N N . LEU A 1 575 ? 67.097 50.184 5.984 1.00 79.19 575 LEU A N 1
ATOM 4565 C CA . LEU A 1 575 ? 67.725 50.294 7.309 1.00 79.19 575 LEU A CA 1
ATOM 4566 C C . LEU A 1 575 ? 68.566 51.569 7.458 1.00 79.19 575 LEU A C 1
ATOM 4568 O O . LEU A 1 575 ? 68.466 52.237 8.487 1.00 79.19 575 LEU A O 1
ATOM 4572 N N . ILE A 1 576 ? 69.337 51.955 6.434 1.00 81.94 576 ILE A N 1
ATOM 4573 C CA . ILE A 1 576 ? 70.054 53.241 6.422 1.00 81.94 576 ILE A CA 1
ATOM 4574 C C . ILE A 1 576 ? 69.057 54.399 6.491 1.00 81.94 576 ILE A C 1
ATOM 4576 O O . ILE A 1 576 ? 69.244 55.317 7.288 1.00 81.94 576 ILE A O 1
ATOM 4580 N N . GLY A 1 577 ? 67.987 54.351 5.689 1.00 80.62 577 GLY A N 1
ATOM 4581 C CA . GLY A 1 577 ? 66.939 55.373 5.707 1.00 80.62 577 GLY A CA 1
ATOM 4582 C C . GLY A 1 577 ? 66.306 55.526 7.093 1.00 80.62 577 GLY A C 1
ATOM 4583 O O . GLY A 1 577 ? 66.206 56.639 7.609 1.00 80.62 577 GLY A O 1
ATOM 4584 N N . LEU A 1 578 ? 65.959 54.409 7.739 1.00 81.44 578 LEU A N 1
ATOM 4585 C CA . LEU A 1 578 ? 65.401 54.397 9.091 1.00 81.44 578 LEU A CA 1
ATOM 4586 C C . LEU A 1 578 ? 66.402 54.930 10.126 1.00 81.44 578 LEU A C 1
ATOM 4588 O O . LEU A 1 578 ? 66.033 55.743 10.973 1.00 81.44 578 LEU A O 1
ATOM 4592 N N . SER A 1 579 ? 67.670 54.525 10.035 1.00 77.94 579 SER A N 1
ATOM 4593 C CA . SER A 1 579 ? 68.748 55.019 10.898 1.00 77.94 579 SER A CA 1
ATOM 4594 C C . SER A 1 579 ? 68.910 56.534 10.778 1.00 77.94 579 SER A C 1
ATOM 4596 O O . SER A 1 579 ? 69.005 57.224 11.791 1.00 77.94 579 SER A O 1
ATOM 4598 N N . LEU A 1 580 ? 68.908 57.069 9.553 1.00 88.25 580 LEU A N 1
ATOM 4599 C CA . LEU A 1 580 ? 69.058 58.502 9.306 1.00 88.25 580 LEU A CA 1
ATOM 4600 C C . LEU A 1 580 ? 67.871 59.291 9.873 1.00 88.25 580 LEU A C 1
ATOM 4602 O O . LEU A 1 580 ? 68.073 60.280 10.574 1.00 88.25 580 LEU A O 1
ATOM 4606 N N . ILE A 1 581 ? 66.639 58.830 9.632 1.00 81.88 581 ILE A N 1
ATOM 4607 C CA . ILE A 1 581 ? 65.427 59.467 10.171 1.00 81.88 581 ILE A CA 1
ATOM 4608 C C . ILE A 1 581 ? 65.450 59.451 11.703 1.00 81.88 581 ILE A C 1
ATOM 4610 O O . ILE A 1 581 ? 65.178 60.472 12.334 1.00 81.88 581 ILE A O 1
ATOM 4614 N N . THR A 1 582 ? 65.827 58.321 12.304 1.00 80.19 582 THR A N 1
ATOM 4615 C CA . THR A 1 582 ? 65.909 58.177 13.765 1.00 80.19 582 THR A CA 1
ATOM 4616 C C . THR A 1 582 ? 66.981 59.095 14.352 1.00 80.19 582 THR A C 1
ATOM 4618 O O . THR A 1 582 ? 66.748 59.713 15.387 1.00 80.19 582 THR A O 1
ATOM 4621 N N . ALA A 1 583 ? 68.124 59.250 13.677 1.00 85.50 583 ALA A N 1
ATOM 4622 C CA . ALA A 1 583 ? 69.184 60.163 14.095 1.00 85.50 583 ALA A CA 1
ATOM 4623 C C . ALA A 1 583 ? 68.741 61.634 14.025 1.00 85.50 583 ALA A C 1
ATOM 4625 O O . ALA A 1 583 ? 68.926 62.370 14.993 1.00 85.50 583 ALA A O 1
ATOM 4626 N N . VAL A 1 584 ? 68.099 62.053 12.928 1.00 86.00 584 VAL A N 1
ATOM 4627 C CA . VAL A 1 584 ? 67.580 63.425 12.769 1.00 86.00 584 VAL A CA 1
ATOM 4628 C C . VAL A 1 584 ? 66.490 63.720 13.802 1.00 86.00 584 VAL A C 1
ATOM 4630 O O . VAL A 1 584 ? 66.506 64.774 14.441 1.00 86.00 584 VAL A O 1
ATOM 4633 N N . PHE A 1 585 ? 65.570 62.779 14.027 1.00 80.69 585 PHE A N 1
ATOM 4634 C CA . PHE A 1 585 ? 64.538 62.923 15.051 1.00 80.69 585 PHE A CA 1
ATOM 4635 C C . PHE A 1 585 ? 65.136 62.958 16.462 1.00 80.69 585 PHE A C 1
ATOM 4637 O O . PHE A 1 585 ? 64.775 63.814 17.266 1.00 80.69 585 PHE A O 1
ATOM 4644 N N . GLY A 1 586 ? 66.098 62.082 16.760 1.00 83.12 586 GLY A N 1
ATOM 4645 C CA . GLY A 1 586 ? 66.823 62.079 18.029 1.00 83.12 586 GLY A CA 1
ATOM 4646 C C . GLY A 1 586 ? 67.548 63.401 18.278 1.00 83.12 586 GLY A C 1
ATOM 4647 O O . GLY A 1 586 ? 67.450 63.958 19.369 1.00 83.12 586 GLY A O 1
ATOM 4648 N N . GLN A 1 587 ? 68.195 63.961 17.254 1.00 85.25 587 GLN A N 1
ATOM 4649 C CA . GLN A 1 587 ? 68.822 65.279 17.327 1.00 85.25 587 GLN A CA 1
ATOM 4650 C C . GLN A 1 587 ? 67.797 66.386 17.601 1.00 85.25 587 GLN A C 1
ATOM 4652 O O . GLN A 1 587 ? 68.057 67.264 18.421 1.00 85.25 587 GLN A O 1
ATOM 4657 N N . TYR A 1 588 ? 66.618 66.331 16.977 1.00 80.19 588 TYR A N 1
ATOM 4658 C CA . TYR A 1 588 ? 65.526 67.265 17.257 1.00 80.19 588 TYR A CA 1
ATOM 4659 C C . TYR A 1 588 ? 65.008 67.149 18.702 1.00 80.19 588 TYR A C 1
ATOM 4661 O O . TYR A 1 588 ? 64.808 68.163 19.370 1.00 80.19 588 TYR A O 1
ATOM 4669 N N . VAL A 1 589 ? 64.849 65.931 19.227 1.00 77.19 589 VAL A N 1
ATOM 4670 C CA . VAL A 1 589 ? 64.451 65.706 20.628 1.00 77.19 589 VAL A CA 1
ATOM 4671 C C . VAL A 1 589 ? 65.522 66.216 21.594 1.00 77.19 589 VAL A C 1
ATOM 4673 O O . VAL A 1 589 ? 65.195 66.895 22.565 1.00 77.19 589 VAL A O 1
ATOM 4676 N N . LEU A 1 590 ? 66.802 65.955 21.318 1.00 81.31 590 LEU A N 1
ATOM 4677 C CA . LEU A 1 590 ? 67.917 66.487 22.106 1.00 81.31 590 LEU A CA 1
ATOM 4678 C C . LEU A 1 590 ? 67.973 68.018 22.050 1.00 81.31 590 LEU A C 1
ATOM 4680 O O . LEU A 1 590 ? 68.228 68.650 23.071 1.00 81.31 590 LEU A O 1
ATOM 4684 N N . TYR A 1 591 ? 67.676 68.621 20.897 1.00 81.12 591 TYR A N 1
ATOM 4685 C CA . TYR A 1 591 ? 67.545 70.071 20.749 1.00 81.12 591 TYR A CA 1
ATOM 4686 C C . TYR A 1 591 ? 66.382 70.630 21.583 1.00 81.12 591 TYR A C 1
ATOM 4688 O O . TYR A 1 591 ? 66.552 71.631 22.278 1.00 81.12 591 TYR A O 1
ATOM 4696 N N . LEU A 1 592 ? 65.222 69.965 21.593 1.00 72.81 592 LEU A N 1
ATOM 4697 C CA . LEU A 1 592 ? 64.095 70.332 22.457 1.00 72.81 592 LEU A CA 1
ATOM 4698 C C . LEU A 1 592 ? 64.454 70.225 23.947 1.00 72.81 592 LEU A C 1
ATOM 4700 O O . LEU A 1 592 ? 64.183 71.153 24.710 1.00 72.81 592 LEU A O 1
ATOM 4704 N N . LEU A 1 593 ? 65.099 69.132 24.363 1.00 72.12 593 LEU A N 1
ATOM 4705 C CA . LEU A 1 593 ? 65.560 68.944 25.743 1.00 72.12 593 LEU A CA 1
ATOM 4706 C C . LEU A 1 593 ? 66.616 69.993 26.135 1.00 72.12 593 LEU A C 1
ATOM 4708 O O . LEU A 1 593 ? 66.543 70.559 27.225 1.00 72.12 593 LEU A O 1
ATOM 4712 N N . GLY A 1 594 ? 67.549 70.305 25.229 1.00 73.25 594 GLY A N 1
ATOM 4713 C CA . GLY A 1 594 ? 68.584 71.328 25.407 1.00 73.25 594 GLY A CA 1
ATOM 4714 C C . GLY A 1 594 ? 68.021 72.746 25.518 1.00 73.25 594 GLY A C 1
ATOM 4715 O O . GLY A 1 594 ? 68.478 73.528 26.349 1.00 73.25 594 GLY A O 1
ATOM 4716 N N . ASN A 1 595 ? 66.949 73.049 24.784 1.00 69.88 595 ASN A N 1
ATOM 4717 C CA . ASN A 1 595 ? 66.215 74.313 24.887 1.00 69.88 595 ASN A CA 1
ATOM 4718 C C . ASN A 1 595 ? 65.238 74.365 26.072 1.00 69.88 595 ASN A C 1
ATOM 4720 O O . ASN A 1 595 ? 64.366 75.235 26.115 1.00 69.88 595 ASN A O 1
ATOM 4724 N N . LYS A 1 596 ? 65.377 73.448 27.043 1.00 65.38 596 LYS A N 1
ATOM 4725 C CA . LYS A 1 596 ? 64.510 73.331 28.224 1.00 65.38 596 LYS A CA 1
ATOM 4726 C C . LYS A 1 596 ? 63.026 73.338 27.839 1.00 65.38 596 LYS A C 1
ATOM 4728 O O . LYS A 1 596 ? 62.222 73.972 28.527 1.00 65.38 596 LYS A O 1
ATOM 4733 N N . ALA A 1 597 ? 62.660 72.662 26.740 1.00 57.84 597 ALA A N 1
ATOM 4734 C CA . ALA A 1 597 ? 61.265 72.486 26.350 1.00 57.84 597 ALA A CA 1
ATOM 4735 C C . ALA A 1 597 ? 60.511 71.911 27.552 1.00 57.84 597 ALA A C 1
ATOM 4737 O O . ALA A 1 597 ? 60.778 70.801 28.016 1.00 57.84 597 ALA A O 1
ATOM 4738 N N . ASN A 1 598 ? 59.652 72.743 28.136 1.00 58.75 598 ASN A N 1
ATOM 4739 C CA . ASN A 1 598 ? 59.223 72.564 29.510 1.00 58.75 598 ASN A CA 1
ATOM 4740 C C . ASN A 1 598 ? 58.070 71.554 29.567 1.00 58.75 598 ASN A C 1
ATOM 4742 O O . ASN A 1 598 ? 56.907 71.925 29.723 1.00 58.75 598 ASN A O 1
ATOM 4746 N N . LEU A 1 599 ? 58.402 70.265 29.444 1.00 62.00 599 LEU A N 1
ATOM 4747 C CA . LEU A 1 599 ? 57.463 69.152 29.620 1.00 62.00 599 LEU A CA 1
ATOM 4748 C C . LEU A 1 599 ? 56.866 69.123 31.040 1.00 62.00 599 LEU A C 1
ATOM 4750 O O . LEU A 1 599 ? 55.896 68.415 31.276 1.00 62.00 599 LEU A O 1
ATOM 4754 N N . SER A 1 600 ? 57.377 69.930 31.982 1.00 62.97 600 SER A N 1
ATOM 4755 C CA . SER A 1 600 ? 56.779 70.086 33.317 1.00 62.97 600 SER A CA 1
ATOM 4756 C C . SER A 1 600 ? 55.358 70.664 33.296 1.00 62.97 600 SER A C 1
ATOM 4758 O O . SER A 1 600 ? 54.626 70.503 34.267 1.00 62.97 600 SER A O 1
ATOM 4760 N N . LYS A 1 601 ? 54.940 71.310 32.196 1.00 66.94 601 LYS A N 1
ATOM 4761 C CA . LYS A 1 601 ? 53.562 71.800 32.013 1.00 66.94 601 LYS A CA 1
ATOM 4762 C C . LYS A 1 601 ? 52.619 70.762 31.395 1.00 66.94 601 LYS A C 1
ATOM 4764 O O . LYS A 1 601 ? 51.453 71.073 31.156 1.00 66.94 601 LYS A O 1
ATOM 4769 N N . LEU A 1 602 ? 53.104 69.555 31.103 1.00 68.94 602 LEU A N 1
ATOM 4770 C CA . LEU A 1 602 ? 52.308 68.505 30.482 1.00 68.94 602 LEU A CA 1
ATOM 4771 C C . LEU A 1 602 ? 51.393 67.896 31.550 1.00 68.94 602 LEU A C 1
ATOM 4773 O O . LEU A 1 602 ? 51.836 67.220 32.477 1.00 68.94 602 LEU A O 1
ATOM 4777 N N . THR A 1 603 ? 50.104 68.215 31.461 1.00 76.25 603 THR A N 1
ATOM 4778 C CA . THR A 1 603 ? 49.101 67.696 32.391 1.00 76.25 603 THR A CA 1
ATOM 4779 C C . THR A 1 603 ? 48.998 66.179 32.247 1.00 76.25 603 THR A C 1
ATOM 4781 O O . THR A 1 603 ? 49.274 65.624 31.184 1.00 76.25 603 THR A O 1
ATOM 4784 N N . PHE A 1 604 ? 48.558 65.490 33.303 1.00 80.56 604 PHE A N 1
ATOM 4785 C CA . PHE A 1 604 ? 48.354 64.036 33.272 1.00 80.56 604 PHE A CA 1
ATOM 4786 C C . PHE A 1 604 ? 47.523 63.583 32.055 1.00 80.56 604 PHE A C 1
ATOM 4788 O O . PHE A 1 604 ? 47.845 62.602 31.389 1.00 80.56 604 PHE A O 1
ATOM 4795 N N . THR A 1 605 ? 46.493 64.355 31.716 1.00 80.00 605 THR A N 1
ATOM 4796 C CA . THR A 1 605 ? 45.619 64.186 30.548 1.00 80.00 605 THR A CA 1
ATOM 4797 C C . THR A 1 605 ? 46.355 64.368 29.223 1.00 80.00 605 THR A C 1
ATOM 4799 O O . THR A 1 605 ? 46.119 63.597 28.295 1.00 80.00 605 THR A O 1
ATOM 4802 N N . GLY A 1 606 ? 47.277 65.331 29.133 1.00 79.88 606 GLY A N 1
ATOM 4803 C CA . GLY A 1 606 ? 48.164 65.485 27.980 1.00 79.88 606 GLY A CA 1
ATOM 4804 C C . GLY A 1 606 ? 49.093 64.281 27.796 1.00 79.88 606 GLY A C 1
ATOM 4805 O O . GLY A 1 606 ? 49.270 63.804 26.676 1.00 79.88 606 GLY A O 1
ATOM 4806 N N . THR A 1 607 ? 49.629 63.725 28.887 1.00 82.06 607 THR A N 1
ATOM 4807 C CA . THR A 1 607 ? 50.487 62.528 28.829 1.00 82.06 607 THR A CA 1
ATOM 4808 C C . THR A 1 607 ? 49.687 61.320 28.354 1.00 82.06 607 THR A C 1
ATOM 4810 O O . THR A 1 607 ? 50.136 60.575 27.483 1.00 82.06 607 THR A O 1
ATOM 4813 N N . LEU A 1 608 ? 48.469 61.159 28.881 1.00 83.81 608 LEU A N 1
ATOM 4814 C CA . LEU A 1 608 ? 47.550 60.096 28.486 1.00 83.81 608 LEU A CA 1
ATOM 4815 C C . LEU A 1 608 ? 47.180 60.196 26.996 1.00 83.81 608 LEU A C 1
ATOM 4817 O O . LEU A 1 608 ? 47.120 59.180 26.306 1.00 83.81 608 LEU A O 1
ATOM 4821 N N . PHE A 1 609 ? 46.990 61.414 26.481 1.00 85.12 609 PHE A N 1
ATOM 4822 C CA . PHE A 1 609 ? 46.733 61.668 25.062 1.00 85.12 609 PHE A CA 1
ATOM 4823 C C . PHE A 1 609 ? 47.906 61.242 24.169 1.00 85.12 609 PHE A C 1
ATOM 4825 O O . PHE A 1 609 ? 47.700 60.504 23.207 1.00 85.12 609 PHE A O 1
ATOM 4832 N N . ILE A 1 610 ? 49.141 61.620 24.517 1.00 85.06 610 ILE A N 1
ATOM 4833 C CA . ILE A 1 610 ? 50.339 61.209 23.764 1.00 85.06 610 ILE A CA 1
ATOM 4834 C C . ILE A 1 610 ? 50.489 59.683 23.771 1.00 85.06 610 ILE A C 1
ATOM 4836 O O . ILE A 1 610 ? 50.724 59.077 22.725 1.00 85.06 610 ILE A O 1
ATOM 4840 N N . LEU A 1 611 ? 50.301 59.048 24.931 1.00 85.88 611 LEU A N 1
ATOM 4841 C CA . LEU A 1 611 ? 50.384 57.592 25.065 1.00 85.88 611 LEU A CA 1
ATOM 4842 C C . LEU A 1 611 ? 49.318 56.884 24.218 1.00 85.88 611 LEU A C 1
ATOM 4844 O O . LEU A 1 611 ? 49.591 55.854 23.607 1.00 85.88 611 LEU A O 1
ATOM 4848 N N . THR A 1 612 ? 48.129 57.476 24.120 1.00 88.75 612 THR A N 1
ATOM 4849 C CA . THR A 1 612 ? 47.040 56.975 23.276 1.00 88.75 612 THR A CA 1
ATOM 4850 C C . THR A 1 612 ? 47.404 57.036 21.789 1.00 88.75 612 THR A C 1
ATOM 4852 O O . THR A 1 612 ? 47.181 56.064 21.069 1.00 88.75 612 THR A O 1
ATOM 4855 N N . ILE A 1 613 ? 48.020 58.129 21.322 1.00 88.00 613 ILE A N 1
ATOM 4856 C CA . ILE A 1 613 ? 48.500 58.240 19.932 1.00 88.00 613 ILE A CA 1
ATOM 4857 C C . ILE A 1 613 ? 49.587 57.197 19.645 1.00 88.00 613 ILE A C 1
ATOM 4859 O O . ILE A 1 613 ? 49.526 56.518 18.619 1.00 88.00 613 ILE A O 1
ATOM 4863 N N . LEU A 1 614 ? 50.552 57.028 20.556 1.00 88.62 614 LEU A N 1
ATOM 4864 C CA . LEU A 1 614 ? 51.611 56.025 20.410 1.00 88.62 614 LEU A CA 1
ATOM 4865 C C . LEU A 1 614 ? 51.049 54.601 20.351 1.00 88.62 614 LEU A C 1
ATOM 4867 O O . LEU A 1 614 ? 51.516 53.794 19.550 1.00 88.62 614 LEU A O 1
ATOM 4871 N N . LEU A 1 615 ? 50.020 54.304 21.147 1.00 89.44 615 LEU A N 1
ATOM 4872 C CA . LEU A 1 615 ? 49.348 53.009 21.126 1.00 89.44 615 LEU A CA 1
ATOM 4873 C C . LEU A 1 615 ? 48.653 52.743 19.783 1.00 89.44 615 LEU A C 1
ATOM 4875 O O . LEU A 1 615 ? 48.796 51.654 19.235 1.00 89.44 615 LEU A O 1
ATOM 4879 N N . ILE A 1 616 ? 47.949 53.731 19.218 1.00 90.75 616 ILE A N 1
ATOM 4880 C CA . ILE A 1 616 ? 47.330 53.603 17.887 1.00 90.75 616 ILE A CA 1
ATOM 4881 C C . ILE A 1 616 ? 48.397 53.365 16.814 1.00 90.75 616 ILE A C 1
ATOM 4883 O O . ILE A 1 616 ? 48.230 52.500 15.954 1.00 90.75 616 ILE A O 1
ATOM 4887 N N . LEU A 1 617 ? 49.516 54.090 16.881 1.00 89.94 617 LEU A N 1
ATOM 4888 C CA . LEU A 1 617 ? 50.619 53.914 15.941 1.00 89.94 617 LEU A CA 1
ATOM 4889 C C . LEU A 1 617 ? 51.229 52.508 16.050 1.00 89.94 617 LEU A C 1
ATOM 4891 O O . LEU A 1 617 ? 51.483 51.868 15.034 1.00 89.94 617 LEU A O 1
ATOM 4895 N N . LEU A 1 618 ? 51.382 51.989 17.272 1.00 87.25 618 LEU A N 1
ATOM 4896 C CA . LEU A 1 618 ? 51.854 50.627 17.523 1.00 87.25 618 LEU A CA 1
ATOM 4897 C C . LEU A 1 618 ? 50.898 49.565 16.956 1.00 87.25 618 LEU A C 1
ATOM 4899 O O . LEU A 1 618 ? 51.361 48.577 16.389 1.00 87.25 618 LEU A O 1
ATOM 4903 N N . ILE A 1 619 ? 49.581 49.784 17.035 1.00 88.38 619 ILE A N 1
ATOM 4904 C CA . ILE A 1 619 ? 48.577 48.908 16.409 1.00 88.38 619 ILE A CA 1
ATOM 4905 C C . ILE A 1 619 ? 48.746 48.886 14.883 1.00 88.38 619 ILE A C 1
ATOM 4907 O O . ILE A 1 619 ? 48.700 47.813 14.280 1.00 88.38 619 ILE A O 1
ATOM 4911 N N . PHE A 1 620 ? 48.987 50.040 14.251 1.00 89.06 620 PHE A N 1
ATOM 4912 C CA . PHE A 1 620 ? 49.245 50.094 12.809 1.00 89.06 620 PHE A CA 1
ATOM 4913 C C . PHE A 1 620 ? 50.557 49.413 12.418 1.00 89.06 620 PHE A C 1
ATOM 4915 O O . PHE A 1 620 ? 50.588 48.693 11.421 1.00 89.06 620 PHE A O 1
ATOM 4922 N N . THR A 1 621 ? 51.617 49.564 13.213 1.00 85.50 621 THR A N 1
ATOM 4923 C CA . THR A 1 621 ? 52.876 48.843 12.987 1.00 85.50 621 THR A CA 1
ATOM 4924 C C . THR A 1 621 ? 52.683 47.331 13.126 1.00 85.50 621 THR A C 1
ATOM 4926 O O . THR A 1 621 ? 53.185 46.575 12.299 1.00 85.50 621 THR A O 1
ATOM 4929 N N . ALA A 1 622 ? 51.903 46.870 14.110 1.00 84.62 622 ALA A N 1
ATOM 4930 C CA . ALA A 1 622 ? 51.578 45.450 14.265 1.00 84.62 622 ALA A CA 1
ATOM 4931 C C . ALA A 1 622 ? 50.766 44.905 13.073 1.00 84.62 622 ALA A C 1
ATOM 4933 O O . ALA A 1 622 ? 51.039 43.804 12.588 1.00 84.62 622 ALA A O 1
ATOM 4934 N N . PHE A 1 623 ? 49.811 45.690 12.561 1.00 85.62 623 PHE A N 1
ATOM 4935 C CA . PHE A 1 623 ? 49.097 45.384 11.317 1.00 85.62 623 PHE A CA 1
ATOM 4936 C C . PHE A 1 623 ? 50.036 45.276 10.114 1.00 85.62 623 PHE A C 1
ATOM 4938 O O . PHE A 1 623 ? 49.875 44.370 9.304 1.00 85.62 623 PHE A O 1
ATOM 4945 N N . TRP A 1 624 ? 51.029 46.161 10.013 1.00 85.50 624 TRP A N 1
ATOM 4946 C CA . TRP A 1 624 ? 51.990 46.130 8.914 1.00 85.50 624 TRP A CA 1
ATOM 4947 C C . TRP A 1 624 ? 52.917 44.910 8.958 1.00 85.50 624 TRP A C 1
ATOM 4949 O O . TRP A 1 624 ? 53.256 44.381 7.904 1.00 85.50 624 TRP A O 1
ATOM 4959 N N . ILE A 1 625 ? 53.307 44.453 10.155 1.00 81.00 625 ILE A N 1
ATOM 4960 C CA . ILE A 1 625 ? 54.213 43.307 10.302 1.00 81.00 625 ILE A CA 1
ATOM 4961 C C . ILE A 1 625 ? 53.504 41.999 9.947 1.00 81.00 625 ILE A C 1
ATOM 4963 O O . ILE A 1 625 ? 54.009 41.277 9.098 1.00 81.00 625 ILE A O 1
ATOM 4967 N N . GLU A 1 626 ? 52.359 41.679 10.565 1.00 79.38 626 GLU A N 1
ATOM 4968 C CA . GLU A 1 626 ? 51.690 40.390 10.285 1.00 79.38 626 GLU A CA 1
ATOM 4969 C C . GLU A 1 626 ? 50.234 40.256 10.776 1.00 79.38 626 GLU A C 1
ATOM 4971 O O . GLU A 1 626 ? 49.588 39.228 10.540 1.00 79.38 626 GLU A O 1
ATOM 4976 N N . VAL A 1 627 ? 49.664 41.252 11.467 1.00 76.50 627 VAL A N 1
ATOM 4977 C CA . VAL A 1 627 ? 48.288 41.120 11.976 1.00 76.50 627 VAL A CA 1
ATOM 4978 C C . VAL A 1 627 ? 47.282 41.305 10.837 1.00 76.50 627 VAL A C 1
ATOM 4980 O O . VAL A 1 627 ? 47.311 42.287 10.104 1.00 76.50 627 VAL A O 1
ATOM 4983 N N . LYS A 1 628 ? 46.341 40.363 10.693 1.00 84.81 628 LYS A N 1
ATOM 4984 C CA . LYS A 1 628 ? 45.285 40.425 9.667 1.00 84.81 628 LYS A CA 1
ATOM 4985 C C . LYS A 1 628 ? 44.404 41.672 9.841 1.00 84.81 628 LYS A C 1
ATOM 4987 O O . LYS A 1 628 ? 44.100 42.081 10.958 1.00 84.81 628 LYS A O 1
ATOM 4992 N N . LEU A 1 629 ? 43.894 42.200 8.724 1.00 84.56 629 LEU A N 1
ATOM 4993 C CA . LEU A 1 629 ? 43.084 43.428 8.678 1.00 84.56 629 LEU A CA 1
ATOM 4994 C C . LEU A 1 629 ? 41.864 43.398 9.610 1.00 84.56 629 LEU A C 1
ATOM 4996 O O . LEU A 1 629 ? 41.604 44.364 10.321 1.00 84.56 629 LEU A O 1
ATOM 5000 N N . ILE A 1 630 ? 41.118 42.289 9.617 1.00 89.06 630 ILE A N 1
ATOM 5001 C CA . ILE A 1 630 ? 39.864 42.183 10.377 1.00 89.06 630 ILE A CA 1
ATOM 5002 C C . ILE A 1 630 ? 40.110 42.286 11.899 1.00 89.06 630 ILE A C 1
ATOM 5004 O O . ILE A 1 630 ? 39.471 43.129 12.528 1.00 89.06 630 ILE A O 1
ATOM 5008 N N . PRO A 1 631 ? 41.029 41.511 12.514 1.00 87.06 631 PRO A N 1
ATOM 5009 C CA . PRO A 1 631 ? 41.404 41.698 13.918 1.00 87.06 631 PRO A CA 1
ATOM 5010 C C . PRO A 1 631 ? 41.848 43.122 14.269 1.00 87.06 631 PRO A C 1
ATOM 5012 O O . PRO A 1 631 ? 41.415 43.653 15.291 1.00 87.06 631 PRO A O 1
ATOM 5015 N N . THR A 1 632 ? 42.657 43.762 13.419 1.00 90.00 632 THR A N 1
ATOM 5016 C CA . THR A 1 632 ? 43.114 45.143 13.644 1.00 90.00 632 THR A CA 1
ATOM 5017 C C . THR A 1 632 ? 41.946 46.126 13.651 1.00 90.00 632 THR A C 1
ATOM 5019 O O . THR A 1 632 ? 41.877 46.989 14.524 1.00 90.00 632 THR A O 1
ATOM 5022 N N . LEU A 1 633 ? 40.994 45.976 12.722 1.00 88.88 633 LEU A N 1
ATOM 5023 C CA . LEU A 1 633 ? 39.792 46.812 12.678 1.00 88.88 633 LEU A CA 1
ATOM 5024 C C . LEU A 1 633 ? 38.935 46.645 13.936 1.00 88.88 633 LEU A C 1
ATOM 5026 O O . LEU A 1 633 ? 38.474 47.643 14.485 1.00 88.88 633 LEU A O 1
ATOM 5030 N N . TRP A 1 634 ? 38.765 45.416 14.436 1.00 90.44 634 TRP A N 1
ATOM 5031 C CA . TRP A 1 634 ? 38.056 45.183 15.697 1.00 90.44 634 TRP A CA 1
ATOM 5032 C C . TRP A 1 634 ? 38.771 45.819 16.887 1.00 90.44 634 TRP A C 1
ATOM 5034 O O . TRP A 1 634 ? 38.129 46.484 17.696 1.00 90.44 634 TRP A O 1
ATOM 5044 N N . LEU A 1 635 ? 40.094 45.669 16.981 1.00 89.62 635 LEU A N 1
ATOM 5045 C CA . LEU A 1 635 ? 40.890 46.277 18.047 1.00 89.62 635 LEU A CA 1
ATOM 5046 C C . LEU A 1 635 ? 40.767 47.812 18.035 1.00 89.62 635 LEU A C 1
ATOM 5048 O O . LEU A 1 635 ? 40.537 48.422 19.080 1.00 89.62 635 LEU A O 1
ATOM 5052 N N . LEU A 1 636 ? 40.858 48.429 16.851 1.00 90.25 636 LEU A N 1
ATOM 5053 C CA . LEU A 1 636 ? 40.673 49.871 16.674 1.00 90.25 636 LEU A CA 1
ATOM 5054 C C . LEU A 1 636 ? 39.253 50.311 17.038 1.00 90.25 636 LEU A C 1
ATOM 5056 O O . LEU A 1 636 ? 39.079 51.332 17.702 1.00 90.25 636 LEU A O 1
ATOM 5060 N N . LEU A 1 637 ? 38.235 49.535 16.663 1.00 92.62 637 LEU A N 1
ATOM 5061 C CA . LEU A 1 637 ? 36.850 49.822 17.028 1.00 92.62 637 LEU A CA 1
ATOM 5062 C C . LEU A 1 637 ? 36.654 49.790 18.551 1.00 92.62 637 LEU A C 1
ATOM 5064 O O . LEU A 1 637 ? 36.053 50.709 19.102 1.00 92.62 637 LEU A O 1
ATOM 5068 N N . PHE A 1 638 ? 37.196 48.781 19.240 1.00 91.50 638 PHE A N 1
ATOM 5069 C CA . PHE A 1 638 ? 37.071 48.659 20.696 1.00 91.50 638 PHE A CA 1
ATOM 5070 C C . PHE A 1 638 ? 37.811 49.759 21.455 1.00 91.50 638 PHE A C 1
ATOM 5072 O O . PHE A 1 638 ? 37.319 50.222 22.483 1.00 91.50 638 PHE A O 1
ATOM 5079 N N . ILE A 1 639 ? 38.967 50.206 20.958 1.00 90.94 639 ILE A N 1
ATOM 5080 C CA . ILE A 1 639 ? 39.722 51.275 21.617 1.00 90.94 639 ILE A CA 1
ATOM 5081 C C . ILE A 1 639 ? 39.178 52.674 21.288 1.00 90.94 639 ILE A C 1
ATOM 5083 O O . ILE A 1 639 ? 39.377 53.604 22.069 1.00 90.94 639 ILE A O 1
ATOM 5087 N N . SER A 1 640 ? 38.440 52.833 20.181 1.00 92.38 640 SER A N 1
ATOM 5088 C CA . SER A 1 640 ? 37.944 54.129 19.690 1.00 92.38 640 SER A CA 1
ATOM 5089 C C . SER A 1 640 ? 37.186 54.972 20.727 1.00 92.38 640 SER A C 1
ATOM 5091 O O . SER A 1 640 ? 37.482 56.162 20.803 1.00 92.38 640 SER A O 1
ATOM 5093 N N . PRO A 1 641 ? 36.271 54.443 21.569 1.00 92.00 641 PRO A N 1
ATOM 5094 C CA . PRO A 1 641 ? 35.588 55.259 22.579 1.00 92.00 641 PRO A CA 1
ATOM 5095 C C . PRO A 1 641 ? 36.549 55.820 23.633 1.00 92.00 641 PRO A C 1
ATOM 5097 O O . PRO A 1 641 ? 36.418 56.971 24.049 1.00 92.00 641 PRO A O 1
ATOM 5100 N N . VAL A 1 642 ? 37.542 55.018 24.037 1.00 88.56 642 VAL A N 1
ATOM 5101 C CA . VAL A 1 642 ? 38.573 55.422 25.002 1.00 88.56 642 VAL A CA 1
ATOM 5102 C C . VAL A 1 642 ? 39.468 56.487 24.381 1.00 88.56 642 VAL A C 1
ATOM 5104 O O . VAL A 1 642 ? 39.667 57.540 24.983 1.00 88.56 642 VAL A O 1
ATOM 5107 N N . VAL A 1 643 ? 39.932 56.255 23.147 1.00 89.50 643 VAL A N 1
ATOM 5108 C CA . VAL A 1 643 ? 40.703 57.240 22.379 1.00 89.50 643 VAL A CA 1
ATOM 5109 C C . VAL A 1 643 ? 39.922 58.542 22.263 1.00 89.50 643 VAL A C 1
ATOM 5111 O O . VAL A 1 643 ? 40.446 59.595 22.603 1.00 89.50 643 VAL A O 1
ATOM 5114 N N . PHE A 1 644 ? 38.660 58.482 21.838 1.00 90.81 644 PHE A N 1
ATOM 5115 C CA . PHE A 1 644 ? 37.829 59.661 21.628 1.00 90.81 644 PHE A CA 1
ATOM 5116 C C . PHE A 1 644 ? 37.666 60.477 22.913 1.00 90.81 644 PHE A C 1
ATOM 5118 O O . PHE A 1 644 ? 37.855 61.691 22.889 1.00 90.81 644 PHE A O 1
ATOM 5125 N N . LEU A 1 645 ? 37.402 59.826 24.050 1.00 89.50 645 LEU A N 1
ATOM 5126 C CA . LEU A 1 645 ? 37.239 60.504 25.336 1.00 89.50 645 LEU A CA 1
ATOM 5127 C C . LEU A 1 645 ? 38.548 61.138 25.830 1.00 89.50 645 LEU A C 1
ATOM 5129 O O . LEU A 1 645 ? 38.536 62.271 26.321 1.00 89.50 645 LEU A O 1
ATOM 5133 N N . ILE A 1 646 ? 39.679 60.440 25.681 1.00 88.44 646 ILE A N 1
ATOM 5134 C CA . ILE A 1 646 ? 41.000 60.962 26.059 1.00 88.44 646 ILE A CA 1
ATOM 5135 C C . ILE A 1 646 ? 41.393 62.128 25.150 1.00 88.44 646 ILE A C 1
ATOM 5137 O O . ILE A 1 646 ? 41.818 63.163 25.656 1.00 88.44 646 ILE A O 1
ATOM 5141 N N . CYS A 1 647 ? 41.199 62.003 23.835 1.00 85.50 647 CYS A N 1
ATOM 5142 C CA . CYS A 1 647 ? 41.434 63.071 22.866 1.00 85.50 647 CYS A CA 1
ATOM 5143 C C . CYS A 1 647 ? 40.559 64.288 23.157 1.00 85.50 647 CYS A C 1
ATOM 5145 O O . CYS A 1 647 ? 41.072 65.400 23.222 1.00 85.50 647 CYS A O 1
ATOM 5147 N N . GLN A 1 648 ? 39.265 64.087 23.410 1.00 87.56 648 GLN A N 1
ATOM 5148 C CA . GLN A 1 648 ? 38.353 65.169 23.759 1.00 87.56 648 GLN A CA 1
ATOM 5149 C C . GLN A 1 648 ? 38.823 65.894 25.027 1.00 87.56 648 GLN A C 1
ATOM 5151 O O . GLN A 1 648 ? 38.902 67.118 25.034 1.00 87.56 648 GLN A O 1
ATOM 5156 N N . ARG A 1 649 ? 39.190 65.171 26.093 1.00 82.69 649 ARG A N 1
ATOM 5157 C CA . ARG A 1 649 ? 39.668 65.812 27.330 1.00 82.69 649 ARG A CA 1
ATOM 5158 C C . ARG A 1 649 ? 41.045 66.457 27.192 1.00 82.69 649 ARG A C 1
ATOM 5160 O O . ARG A 1 649 ? 41.245 67.539 27.736 1.00 82.69 649 ARG A O 1
ATOM 5167 N N . GLY A 1 650 ? 41.965 65.820 26.473 1.00 79.38 650 GLY A N 1
ATOM 5168 C CA . GLY A 1 650 ? 43.303 66.347 26.210 1.00 79.38 650 GLY A CA 1
ATOM 5169 C C . GLY A 1 650 ? 43.269 67.628 25.378 1.00 79.38 650 GLY A C 1
ATOM 5170 O O . GLY A 1 650 ? 43.997 68.567 25.682 1.00 79.38 650 GLY A O 1
ATOM 5171 N N . LEU A 1 651 ? 42.372 67.698 24.387 1.00 78.62 651 LEU A N 1
ATOM 5172 C CA . LEU A 1 651 ? 42.188 68.876 23.536 1.00 78.62 651 LEU A CA 1
ATOM 5173 C C . LEU A 1 651 ? 41.361 69.982 24.212 1.00 78.62 651 LEU A C 1
ATOM 5175 O O . LEU A 1 651 ? 41.635 71.148 23.971 1.00 78.62 651 LEU A O 1
ATOM 5179 N N . ILE A 1 652 ? 40.388 69.656 25.076 1.00 73.44 652 ILE A N 1
ATOM 5180 C CA . ILE A 1 652 ? 39.576 70.668 25.788 1.00 73.44 652 ILE A CA 1
ATOM 5181 C C . ILE A 1 652 ? 40.359 71.352 26.919 1.00 73.44 652 ILE A C 1
ATOM 5183 O O . ILE A 1 652 ? 40.145 72.531 27.173 1.00 73.44 652 ILE A O 1
ATOM 5187 N N . GLN A 1 653 ? 41.268 70.647 27.606 1.00 60.81 653 GLN A N 1
ATOM 5188 C CA . GLN A 1 653 ? 42.132 71.268 28.624 1.00 60.81 653 GLN A CA 1
ATOM 5189 C C . GLN A 1 653 ? 43.271 72.103 28.037 1.00 60.81 653 GLN A C 1
ATOM 5191 O O . GLN A 1 653 ? 43.903 72.870 28.765 1.00 60.81 653 GLN A O 1
ATOM 5196 N N . ALA A 1 654 ? 43.533 71.975 26.738 1.00 58.34 654 ALA A N 1
ATOM 5197 C CA . ALA A 1 654 ? 44.335 72.947 26.032 1.00 58.34 654 ALA A CA 1
ATOM 5198 C C . ALA A 1 654 ? 43.469 74.198 25.822 1.00 58.34 654 ALA A C 1
ATOM 5200 O O . ALA A 1 654 ? 42.822 74.355 24.790 1.00 58.34 654 ALA A O 1
ATOM 5201 N N . ASP A 1 655 ? 43.460 75.096 26.815 1.00 50.28 655 ASP A N 1
ATOM 5202 C CA . ASP A 1 655 ? 43.130 76.510 26.626 1.00 50.28 655 ASP A CA 1
ATOM 5203 C C . ASP A 1 655 ? 44.124 77.082 25.599 1.00 50.28 655 ASP A C 1
ATOM 5205 O O . ASP A 1 655 ? 45.097 77.765 25.914 1.00 50.28 655 ASP A O 1
ATOM 5209 N N . CYS A 1 656 ? 43.889 76.781 24.322 1.00 52.28 656 CYS A N 1
ATOM 5210 C CA . CYS A 1 656 ? 44.576 77.353 23.173 1.00 52.28 656 CYS A CA 1
ATOM 5211 C C . CYS A 1 656 ? 44.147 78.810 22.936 1.00 52.28 656 CYS A C 1
ATOM 5213 O O . CYS A 1 656 ? 44.357 79.359 21.856 1.00 52.28 656 CYS A O 1
ATOM 5215 N N . THR A 1 657 ? 43.577 79.479 23.941 1.00 47.03 657 THR A N 1
ATOM 5216 C CA . THR A 1 657 ? 43.615 80.932 24.001 1.00 47.03 657 THR A CA 1
ATOM 5217 C C . THR A 1 657 ? 45.018 81.332 24.428 1.00 47.03 657 THR A C 1
ATOM 5219 O O . THR A 1 657 ? 45.318 81.369 25.617 1.00 47.03 657 THR A O 1
ATOM 5222 N N . ILE A 1 658 ? 45.877 81.624 23.451 1.00 51.62 658 ILE A N 1
ATOM 5223 C CA . ILE A 1 658 ? 47.150 82.324 23.651 1.00 51.62 658 ILE A CA 1
ATOM 5224 C C . ILE A 1 658 ? 46.870 83.528 24.577 1.00 51.62 658 ILE A C 1
ATOM 5226 O O . ILE A 1 658 ? 46.194 84.470 24.146 1.00 51.62 658 ILE A O 1
ATOM 5230 N N . PRO A 1 659 ? 47.319 83.521 25.849 1.00 50.84 659 PRO A N 1
ATOM 5231 C CA . PRO A 1 659 ? 46.952 84.558 26.816 1.00 50.84 659 PRO A CA 1
ATOM 5232 C C . PRO A 1 659 ? 47.425 85.954 26.388 1.00 50.84 659 PRO A C 1
ATOM 5234 O O . PRO A 1 659 ? 46.782 86.955 26.705 1.00 50.84 659 PRO A O 1
ATOM 5237 N N . GLU A 1 660 ? 48.497 86.022 25.592 1.00 54.53 660 GLU A N 1
ATOM 5238 C CA . GLU A 1 660 ? 49.033 87.273 25.043 1.00 54.53 660 GLU A CA 1
ATOM 5239 C C . GLU A 1 660 ? 48.035 88.012 24.136 1.00 54.53 660 GLU A C 1
ATOM 5241 O O . GLU A 1 660 ? 48.010 89.243 24.142 1.00 54.53 660 GLU A O 1
ATOM 5246 N N . TYR A 1 661 ? 47.130 87.307 23.446 1.00 52.19 661 TYR A N 1
ATOM 5247 C CA . TYR A 1 661 ? 46.136 87.961 22.585 1.00 52.19 661 TYR A CA 1
ATOM 5248 C C . TYR A 1 661 ? 44.974 88.585 23.378 1.00 52.19 661 TYR A C 1
ATOM 5250 O O . TYR A 1 661 ? 44.439 89.621 22.981 1.00 52.19 661 TYR A O 1
ATOM 5258 N N . ARG A 1 662 ? 44.609 88.037 24.551 1.00 51.59 662 ARG A N 1
ATOM 5259 C CA . ARG A 1 662 ? 43.634 88.692 25.450 1.00 51.59 662 ARG A CA 1
ATOM 5260 C C . ARG A 1 662 ? 44.231 89.902 26.173 1.00 51.59 662 ARG A C 1
ATOM 5262 O O . ARG A 1 662 ? 43.508 90.875 26.388 1.00 51.59 662 ARG A O 1
ATOM 5269 N N . ALA A 1 663 ? 45.529 89.886 26.481 1.00 55.84 663 ALA A N 1
ATOM 5270 C CA . ALA A 1 663 ? 46.211 91.028 27.090 1.00 55.84 663 ALA A CA 1
ATOM 5271 C C . ALA A 1 663 ? 46.280 92.246 26.145 1.00 55.84 663 ALA A C 1
ATOM 5273 O O . ALA A 1 663 ? 46.092 93.375 26.598 1.00 55.84 663 ALA A O 1
ATOM 5274 N N . GLN A 1 664 ? 46.441 92.044 24.831 1.00 56.06 664 GLN A N 1
ATOM 5275 C CA . GLN A 1 664 ? 46.389 93.152 23.864 1.00 56.06 664 GLN A CA 1
ATOM 5276 C C . GLN A 1 664 ? 44.967 93.703 23.651 1.00 56.06 664 GLN A C 1
ATOM 5278 O O . GLN A 1 664 ? 44.793 94.918 23.549 1.00 56.06 664 GLN A O 1
ATOM 5283 N N . ILE A 1 665 ? 43.934 92.852 23.669 1.00 57.62 665 ILE A N 1
ATOM 5284 C CA . ILE A 1 665 ? 42.541 93.286 23.445 1.00 57.62 665 ILE A CA 1
ATOM 5285 C C . ILE A 1 665 ? 41.942 93.987 24.683 1.00 57.62 665 ILE A C 1
ATOM 5287 O O . ILE A 1 665 ? 41.114 94.887 24.536 1.00 57.62 665 ILE A O 1
ATOM 5291 N N . GLN A 1 666 ? 42.380 93.653 25.903 1.00 55.44 666 GLN A N 1
ATOM 5292 C CA . GLN A 1 666 ? 41.954 94.360 27.123 1.00 55.44 666 GLN A CA 1
ATOM 5293 C C . GLN A 1 666 ? 42.881 95.523 27.528 1.00 55.44 666 GLN A C 1
ATOM 5295 O O . GLN A 1 666 ? 42.441 96.418 28.247 1.00 55.44 666 GLN A O 1
ATOM 5300 N N . GLY A 1 667 ? 44.120 95.571 27.025 1.00 53.94 667 GLY A N 1
ATOM 5301 C CA . GLY A 1 667 ? 45.078 96.652 27.295 1.00 53.94 667 GLY A CA 1
ATOM 5302 C C . GLY A 1 667 ? 44.908 97.917 26.440 1.00 53.94 667 GLY A C 1
ATOM 5303 O O . GLY A 1 667 ? 45.315 98.993 26.868 1.00 53.94 667 GLY A O 1
ATOM 5304 N N . SER A 1 668 ? 44.280 97.838 25.261 1.00 48.69 668 SER A N 1
ATOM 5305 C CA . SER A 1 668 ? 44.139 98.999 24.358 1.00 48.69 668 SER A CA 1
ATOM 5306 C C . SER A 1 668 ? 42.877 99.845 24.595 1.00 48.69 668 SER A C 1
ATOM 5308 O O . SER A 1 668 ? 42.847 101.006 24.192 1.00 48.69 668 SER A O 1
ATOM 5310 N N . LYS A 1 669 ? 41.862 99.344 25.314 1.00 48.25 669 LYS A N 1
ATOM 5311 C CA . LYS A 1 669 ? 40.617 100.094 25.590 1.00 48.25 669 LYS A CA 1
ATOM 5312 C C . LYS A 1 669 ? 40.716 101.094 26.759 1.00 48.25 669 LYS A C 1
ATOM 5314 O O . LYS A 1 669 ? 39.692 101.571 27.235 1.00 48.25 669 LYS A O 1
ATOM 5319 N N . LYS A 1 670 ? 41.933 101.414 27.223 1.00 51.69 670 LYS A N 1
ATOM 5320 C CA . LYS A 1 670 ? 42.188 102.330 28.353 1.00 51.69 670 LYS A CA 1
ATOM 5321 C C . LYS A 1 670 ? 43.103 103.524 28.029 1.00 51.69 670 LYS A C 1
ATOM 5323 O O . LYS A 1 670 ? 43.688 104.100 28.940 1.00 51.69 670 LYS A O 1
ATOM 5328 N N . ARG A 1 671 ? 43.218 103.910 26.753 1.00 47.03 671 ARG A N 1
ATOM 5329 C CA . ARG A 1 671 ? 43.808 105.195 26.328 1.00 47.03 671 ARG A CA 1
ATOM 5330 C C . ARG A 1 671 ? 43.021 105.804 25.166 1.00 47.03 671 ARG A C 1
ATOM 5332 O O . ARG A 1 671 ? 43.371 105.630 24.006 1.00 47.03 671 ARG A O 1
ATOM 5339 N N . LEU A 1 672 ? 41.945 106.487 25.528 1.00 50.84 672 LEU A N 1
ATOM 5340 C CA . LEU A 1 672 ? 41.424 107.677 24.860 1.00 50.84 672 LEU A CA 1
ATOM 5341 C C . LEU A 1 672 ? 40.803 108.522 25.976 1.00 50.84 672 LEU A C 1
ATOM 5343 O O . LEU A 1 672 ? 39.604 108.452 26.219 1.00 50.84 672 LEU A O 1
ATOM 5347 N N . GLU A 1 673 ? 41.676 109.209 26.708 1.00 38.81 673 GLU A N 1
ATOM 5348 C CA . GLU A 1 673 ? 41.473 110.584 27.170 1.00 38.81 673 GLU A CA 1
ATOM 5349 C C . GLU A 1 673 ? 42.782 111.332 26.922 1.00 38.81 673 GLU A C 1
ATOM 5351 O O . GLU A 1 673 ? 43.853 110.733 27.200 1.00 38.81 673 GLU A O 1
#